Protein AF-A0A550CIN1-F1 (afdb_monomer)

Organism: NCBI:txid97359

pLDDT: mean 78.3, std 23.75, range [28.3, 98.69]

Nearest PDB structures (foldseek):
  9b62-assembly1_G  TM=5.128E-01  e=1.094E-01  Homo sapiens
  1k5d-assembly1_C  TM=5.191E-01  e=4.825E-01  Schizosaccharomyces pombe
  1pgv-assembly1_A  TM=4.090E-01  e=8.047E-01  Caenorhabditis elegans
  4l7z-assembly1_B  TM=3.311E-01  e=7.264E-01  Chloroflexus aurantiacus

Secondary structure (DSSP, 8-state):
--HHHHHHT-HHHHHHHHHHHHHHH-GGGHHHHHHH-HHHHHHHHHHHHHEES-SHHHHHT-TTEEEEEEEEEE---BTTBTT--EEEEEEEEEEPPPTTS-----HHHHHHHHHHHTT--EEE-PPPPTT---EEEE-HHHHHHHGGG-TTSBS-TT--EEE--HHHHHHTTTEEEEEEEEE-TTSPEEEEEEEEETTS-EEEEEEEGGG-SEEE-PPPTT-TTHHHHHT-TT--EEEEETTT-GGG-SPPTTSS---S--TT--EEEEES-SSHHHHHHHHHHH-SS-B--SEEEEES--TT---HHHHHHHHHHHHHHB-TTT--EEEEEPPPB--SS---HHHHTTTGGG-TT--EEEEEE-BTT--HHHHHHHHHHH-TT--EEEEEE---TT-S----SSPPEEGGGHHHHHHH-TT--EEE--EE-SSPPPPPPPS------EEEE-TT----S-HHHHHHHHHHHS-TTSEEEE----TT---TT-THHHHHHHHHHHHHHT-PPPHHHHHHHHHSPPPPHHHHHHHHHHHHHHHTTPPPPPP----------------------PPPP------------------------------------------------------------------------------------------TTSGGGTTTTT--

Sequence (680 aa):
MSAVSRLLAVYELVHAICKKVQLQKGNGALLPLSRVSRSVGSIALDLLWERQESLAPLFKVLPCVIRQTEERIGCEGTEDNPDGITSDRYQILTMKPNADMTVSIPAEQWVRLQMYARRIKVLDDKPLGRYEDYFVAVKSFVLAAARPHCDDGVLLPNVHTLLLGPRMKTLLDNMTTRVRLTPAKDGAQTAYVSVMKQASSLVINLCRLDALQGLAITPDNRLKMLPALRAHAGLRELHFPKAGVADEGTIRDDDAAPTPGFHGLKTLRISEPFDLRCATNILENLSTEPLELREVSVTGQTPNSDEADEAADLYSAIRDACNATTLTHLTIMTHLWGGDQGMVAREYFADLLAFPNITHAEIRFSCENADVDGALDAMTKAWPKLEVLKFVNRVNTGWDDYKPKYKKSSLGSLACLAQRCPQLSLLALELDTSAIPTPIVPTETLERRITLDVGDNKIRGDTNSIGLFLASVFPWPTLVVKHTCGENCAYPSCNVHKSVQAINLKMESTKPLTTKQVHRRAKRMPLSEEDRIKLAGRTQAAAAKAPEPVSRTLDSLDEIFEPITNTPEVTAAAPMVADEPSKLRTSKRKRGADAVPQEDARPAKTRRAVKESEAPAKTSKAPAKTSKAPPKTSKASAKTRKATEASKPPARARKARKEGKLATEPTRRSERLRDKAAKA

Solvent-accessible surface area (backbone atoms only — not comparable to full-atom values): 40040 Å² total; per-residue (Å²): 131,55,74,64,58,57,49,61,68,36,63,69,57,46,43,52,50,50,52,51,44,34,75,74,60,36,68,74,63,36,57,62,44,40,70,74,41,74,67,54,8,50,48,30,44,38,65,63,35,26,59,33,50,51,67,64,66,60,54,68,72,31,87,70,47,42,81,44,83,45,81,41,78,36,80,65,41,41,76,63,34,65,87,35,73,42,77,46,55,29,40,35,39,38,59,74,59,46,98,84,69,47,58,74,64,57,70,73,49,46,56,56,42,49,68,49,30,55,33,25,31,29,38,52,19,61,79,78,61,101,78,70,74,74,46,47,27,40,44,65,62,58,51,34,29,50,41,89,73,26,88,92,49,35,63,27,80,48,34,28,27,40,34,66,30,61,55,38,51,48,24,36,57,79,40,46,63,44,70,43,78,41,75,40,99,88,67,52,72,46,48,25,38,25,39,23,36,81,88,69,44,79,36,35,34,42,26,54,50,80,56,26,31,31,43,29,46,53,54,57,35,42,40,73,49,47,70,66,53,29,71,32,58,59,32,28,32,42,30,30,46,48,25,33,48,76,93,67,34,72,58,51,89,82,66,40,71,50,42,77,45,39,84,40,29,31,33,42,37,36,34,33,25,49,36,52,52,42,51,25,54,49,41,58,36,58,26,72,51,60,33,62,25,33,31,44,34,41,48,73,66,41,93,77,42,67,44,64,62,37,40,42,50,29,36,46,30,50,45,66,34,35,32,46,79,46,31,28,33,44,32,40,59,51,36,38,39,92,60,91,72,63,49,60,30,53,71,67,42,46,46,64,48,63,30,51,45,27,28,33,40,37,42,33,46,47,27,36,48,35,36,46,45,46,35,50,51,47,47,30,68,34,18,47,53,24,28,33,43,32,50,41,78,64,71,71,76,46,53,95,77,85,62,83,60,42,49,56,24,49,56,65,54,54,50,49,45,58,75,39,20,76,55,39,37,37,38,34,42,46,62,34,49,82,61,76,57,80,63,52,83,65,90,70,90,72,96,46,60,28,38,40,26,35,46,94,48,80,81,50,68,62,45,59,59,50,11,49,26,49,28,28,59,37,50,60,82,20,55,42,67,45,66,65,63,56,99,77,64,82,64,92,79,58,63,49,60,60,49,42,51,47,20,47,54,39,21,57,70,64,45,78,66,48,72,68,52,46,50,52,55,69,66,52,65,82,72,52,73,67,54,52,54,56,50,55,56,52,55,60,63,58,67,77,70,70,80,83,84,82,86,79,87,86,80,86,86,86,85,89,87,83,87,84,87,80,87,79,86,84,79,89,81,84,87,84,79,87,87,84,83,87,84,87,80,89,80,90,80,83,89,78,87,84,86,86,85,90,82,90,83,86,86,88,86,86,88,85,88,83,84,89,79,90,87,84,89,88,88,84,85,88,90,82,90,81,90,82,87,87,83,84,90,79,86,86,83,83,89,84,92,77,89,87,86,90,80,86,81,84,91,79,89,78,81,92,76,92,77,82,89,77,89,80,85,84,80,91,70,74,68,74,66,63,67,63,72,80,76,118

Foldseek 3Di:
DDPVVVQLVDLVNLLVVLVVCCVVPNLVSLVVQLVPDPSSVLSSLLVSLQEAQECVVLLVLAPQWDWDKDFDQDCPQDLQGNNDRDGAIETETDGDADPVRADAGPPVSLVVSLSRLQSHAAHANDDDDPPPRYAYAYPLRSLLNSQVVDPVQARRERHAAAHDDDNHVSHLVQKFWDWDWDQDPVRDTWIFTFIAHPVRHTSGTHYTPLNYQHDEHAAALANVCQVVVFPRLNHAYYEHEAHAPPVRHHRDLPRQAAAAGPQNYAEYYYEAHLDLQSLLSCLNRNHPDAHLYQYYAYYHDNPDCQDLVSLLSSLQSNLNNHDLARHAEYHDEGDAHPDPDEDQQCVSNVSVLSRQRHQYYEYEYNYAAYPVLNNLLSNLQSHLNHAYYAYHQDDSNHDPPDDRRYDFHELVSLLSCLPRHLNHAEYEGAYDQVDQDDQDADPDQRPAAHEYENEPDPNPDDLLSSLRNVCSSHPPPRYQYDYPPPPPPPDPPPCVVVSSVSSNVSSVVRHDQDPVRVVVVVVPDPDDVVVVVVVVVVVVVVVVPDDDDDDDDDDDDDDDDDDDDDDDDDDDDDDDDDDDDDDDDDDDDDDDDDDDDDDDDDDDDDDDDDDDDDDDDDDDDDDDDDDDDDDDDDDDDDDDDDDDDDDDDDDDDDDDDDDDDDDDDDDPPPPVVVVVVVPD

Structure (mmCIF, N/CA/C/O backbone):
data_AF-A0A550CIN1-F1
#
_entry.id   AF-A0A550CIN1-F1
#
loop_
_atom_site.group_PDB
_atom_site.id
_atom_site.type_symbol
_atom_site.label_atom_id
_atom_site.label_alt_id
_atom_site.label_comp_id
_atom_site.label_asym_id
_atom_site.label_entity_id
_atom_site.label_seq_id
_atom_site.pdbx_PDB_ins_code
_atom_site.Cartn_x
_atom_site.Cartn_y
_atom_site.Cartn_z
_atom_site.occupancy
_atom_site.B_iso_or_equiv
_atom_site.auth_seq_id
_atom_site.auth_comp_id
_atom_site.auth_asym_id
_atom_site.auth_atom_id
_atom_site.pdbx_PDB_model_num
ATOM 1 N N . MET A 1 1 ? -42.482 -22.923 5.706 1.00 72.81 1 MET A N 1
ATOM 2 C CA . MET A 1 1 ? -41.483 -21.884 5.353 1.00 72.81 1 MET A CA 1
ATOM 3 C C . MET A 1 1 ? -41.300 -21.860 3.846 1.00 72.81 1 MET A C 1
ATOM 5 O O . MET A 1 1 ? -41.121 -22.926 3.267 1.00 72.81 1 MET A O 1
ATOM 9 N N . SER A 1 2 ? -41.342 -20.684 3.213 1.00 92.44 2 SER A N 1
ATOM 10 C CA . SER A 1 2 ? -41.061 -20.571 1.776 1.00 92.44 2 SER A CA 1
ATOM 11 C C . SER A 1 2 ? -39.592 -20.910 1.479 1.00 92.44 2 SER A C 1
ATOM 13 O O . SER A 1 2 ? -38.737 -20.878 2.371 1.00 92.44 2 SER A O 1
ATOM 15 N N . ALA A 1 3 ? -39.276 -21.245 0.224 1.00 91.31 3 ALA A N 1
ATOM 16 C CA . ALA A 1 3 ? -37.888 -21.437 -0.207 1.00 91.31 3 ALA A CA 1
ATOM 17 C C . ALA A 1 3 ? -37.030 -20.190 0.077 1.00 91.31 3 ALA A C 1
ATOM 19 O O . ALA A 1 3 ? -35.900 -20.319 0.540 1.00 91.31 3 ALA A O 1
ATOM 20 N N . VAL A 1 4 ? -37.612 -18.998 -0.090 1.00 88.56 4 VAL A N 1
ATOM 21 C CA . VAL A 1 4 ? -36.967 -17.716 0.215 1.00 88.56 4 VAL A CA 1
ATOM 22 C C . VAL A 1 4 ? -36.648 -17.600 1.704 1.00 88.56 4 VAL A C 1
ATOM 24 O O . VAL A 1 4 ? -35.516 -17.294 2.049 1.00 88.56 4 VAL A O 1
ATOM 27 N N . SER A 1 5 ? -37.582 -17.916 2.607 1.00 89.88 5 SER A N 1
ATOM 28 C CA . SER A 1 5 ? -37.300 -17.866 4.051 1.00 89.88 5 SER A CA 1
ATOM 29 C C . SER A 1 5 ? -36.171 -18.814 4.462 1.00 89.88 5 SER A C 1
ATOM 31 O O . SER A 1 5 ? -35.365 -18.456 5.313 1.00 89.88 5 SER A O 1
ATOM 33 N N . ARG A 1 6 ? -36.083 -20.002 3.843 1.00 91.25 6 ARG A N 1
ATOM 34 C CA . ARG A 1 6 ? -34.983 -20.951 4.093 1.00 91.25 6 ARG A CA 1
ATOM 35 C C . ARG A 1 6 ? -33.645 -20.423 3.582 1.00 91.25 6 ARG A C 1
ATOM 37 O O . ARG A 1 6 ? -32.655 -20.535 4.291 1.00 91.25 6 ARG A O 1
ATOM 44 N N . LEU A 1 7 ? -33.627 -19.811 2.396 1.00 92.69 7 LEU A N 1
ATOM 45 C CA . LEU A 1 7 ? -32.438 -19.151 1.852 1.00 92.69 7 LEU A CA 1
ATOM 46 C C . LEU A 1 7 ? -31.958 -18.027 2.781 1.00 92.69 7 LEU A C 1
ATOM 48 O O . LEU A 1 7 ? -30.779 -17.965 3.112 1.00 92.69 7 LEU A O 1
ATOM 52 N N . LEU A 1 8 ? -32.882 -17.174 3.233 1.00 92.38 8 LEU A N 1
ATOM 53 C CA . LEU A 1 8 ? -32.580 -16.029 4.095 1.00 92.38 8 LEU A CA 1
ATOM 54 C C . LEU A 1 8 ? -32.177 -16.418 5.527 1.00 92.38 8 LEU A C 1
ATOM 56 O O . LEU A 1 8 ? -31.675 -15.572 6.264 1.00 92.38 8 LEU A O 1
ATOM 60 N N . ALA A 1 9 ? -32.391 -17.673 5.924 1.00 91.25 9 ALA A N 1
ATOM 61 C CA . ALA A 1 9 ? -31.956 -18.201 7.214 1.00 91.25 9 ALA A CA 1
ATOM 62 C C . ALA A 1 9 ? -30.488 -18.669 7.214 1.00 91.25 9 ALA A C 1
ATOM 64 O O . ALA A 1 9 ? -29.917 -18.841 8.287 1.00 91.25 9 ALA A O 1
ATOM 65 N N . VAL A 1 10 ? -29.872 -18.871 6.042 1.00 95.81 10 VAL A N 1
ATOM 66 C CA . VAL A 1 10 ? -28.473 -19.309 5.923 1.00 95.81 10 VAL A CA 1
ATOM 67 C C . VAL A 1 10 ? -27.578 -18.086 5.747 1.00 95.81 10 VAL A C 1
ATO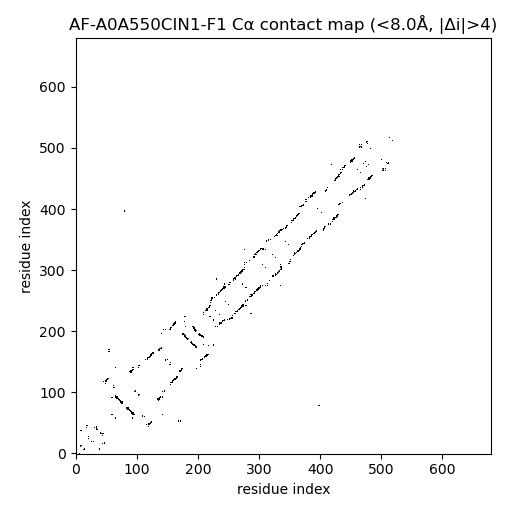M 69 O O . VAL A 1 10 ? -27.579 -17.452 4.688 1.00 95.81 10 VAL A O 1
ATOM 72 N N . TYR A 1 11 ? -26.809 -17.758 6.788 1.00 96.00 11 TYR A N 1
ATOM 73 C CA . TYR A 1 11 ? -25.953 -16.569 6.826 1.00 96.00 11 TYR A CA 1
ATOM 74 C C . TYR A 1 11 ? -25.014 -16.504 5.617 1.00 96.00 11 TYR A C 1
ATOM 76 O O . TYR A 1 11 ? -24.929 -15.477 4.950 1.00 96.00 11 TYR A O 1
ATOM 84 N N . GLU A 1 12 ? -24.358 -17.614 5.285 1.00 97.00 12 GLU A N 1
ATOM 85 C CA . GLU A 1 12 ? -23.349 -17.709 4.231 1.00 97.00 12 GLU A CA 1
ATOM 86 C C . GLU A 1 12 ? -23.932 -17.391 2.851 1.00 97.00 12 GLU A C 1
ATOM 88 O O . GLU A 1 12 ? -23.283 -16.725 2.042 1.00 97.00 12 GLU A O 1
ATOM 93 N N . LEU A 1 13 ? -25.173 -17.819 2.591 1.00 96.56 13 LEU A N 1
ATOM 94 C CA . LEU A 1 13 ? -25.855 -17.563 1.322 1.00 96.56 13 LEU A CA 1
ATOM 95 C C . LEU A 1 13 ? -26.261 -16.095 1.206 1.00 96.56 13 LEU A C 1
ATOM 97 O O . LEU A 1 13 ? -25.988 -15.468 0.183 1.00 96.56 13 LEU A O 1
ATOM 101 N N . VAL A 1 14 ? -26.851 -15.515 2.256 1.00 96.62 14 VAL A N 1
ATOM 102 C CA . VAL A 1 14 ? -27.209 -14.087 2.264 1.00 96.62 14 VAL A CA 1
ATOM 103 C C . VAL A 1 14 ? -25.957 -13.215 2.177 1.00 96.62 14 VAL A C 1
ATOM 105 O O . VAL A 1 14 ? -25.935 -12.250 1.418 1.00 96.62 14 VAL A O 1
ATOM 108 N N . HIS A 1 15 ? -24.890 -13.583 2.885 1.00 97.12 15 HIS A N 1
ATOM 109 C CA . HIS A 1 15 ? -23.604 -12.901 2.823 1.00 97.12 15 HIS A CA 1
ATOM 110 C C . HIS A 1 15 ? -23.011 -12.955 1.410 1.00 97.12 15 HIS A C 1
ATOM 112 O O . HIS A 1 15 ? -22.599 -11.924 0.882 1.00 97.12 15 HIS A O 1
ATOM 118 N N . ALA A 1 16 ? -23.012 -14.120 0.753 1.00 97.25 16 ALA A N 1
ATOM 119 C CA . ALA A 1 16 ? -22.545 -14.253 -0.627 1.00 97.25 16 ALA A CA 1
ATOM 120 C C . ALA A 1 16 ? -23.372 -13.403 -1.611 1.00 97.25 16 ALA A C 1
ATOM 122 O O . ALA A 1 16 ? -22.797 -12.746 -2.482 1.00 97.25 16 ALA A O 1
ATOM 123 N N . ILE A 1 17 ? -24.700 -13.364 -1.445 1.00 96.62 17 ILE A N 1
ATOM 124 C CA . ILE A 1 17 ? -25.600 -12.524 -2.251 1.00 96.62 17 ILE A CA 1
ATOM 125 C C . ILE A 1 17 ? -25.278 -11.042 -2.038 1.00 96.62 17 ILE A C 1
ATOM 127 O O . ILE A 1 17 ? -25.007 -10.332 -3.006 1.00 96.62 17 ILE A O 1
ATOM 131 N N . CYS A 1 18 ? -25.252 -10.572 -0.790 1.00 97.31 18 CYS A N 1
ATOM 132 C CA . CYS A 1 18 ? -24.954 -9.178 -0.470 1.00 97.31 18 CYS A CA 1
ATOM 133 C C . CYS A 1 18 ? -23.553 -8.779 -0.960 1.00 97.31 18 CYS A C 1
ATOM 135 O O . CYS A 1 18 ? -23.406 -7.737 -1.590 1.00 97.31 18 CYS A O 1
ATOM 137 N N . LYS A 1 19 ? -22.534 -9.628 -0.784 1.00 97.06 19 LYS A N 1
ATOM 138 C CA . LYS A 1 19 ? -21.180 -9.372 -1.295 1.00 97.06 19 LYS A CA 1
ATOM 139 C C . LYS A 1 19 ? -21.161 -9.263 -2.820 1.00 97.06 19 LYS A C 1
ATOM 141 O O . LYS A 1 19 ? -20.488 -8.395 -3.369 1.00 97.06 19 LYS A O 1
ATOM 146 N N . LYS A 1 20 ? -21.935 -10.093 -3.528 1.00 97.44 20 LYS A N 1
ATOM 147 C CA . LYS A 1 20 ? -22.076 -9.981 -4.987 1.00 97.44 20 LYS A CA 1
ATOM 148 C C . LYS A 1 20 ? -22.750 -8.669 -5.395 1.00 97.44 20 LYS A C 1
ATOM 150 O O . LYS A 1 20 ? -22.280 -8.033 -6.336 1.00 97.44 20 LYS A O 1
ATOM 155 N N . VAL A 1 21 ? -23.791 -8.246 -4.675 1.00 96.69 21 VAL A N 1
ATOM 156 C CA . VAL A 1 21 ? -24.461 -6.950 -4.883 1.00 96.69 21 VAL A CA 1
ATOM 157 C C . VAL A 1 21 ? -23.490 -5.791 -4.650 1.00 96.69 21 VAL A C 1
ATOM 159 O O . VAL A 1 21 ? -23.410 -4.902 -5.493 1.00 96.69 21 VAL A O 1
ATOM 162 N N . GLN A 1 22 ? -22.707 -5.830 -3.570 1.00 96.00 22 GLN A N 1
ATOM 163 C CA . GLN A 1 22 ? -21.689 -4.826 -3.248 1.00 96.00 22 GLN A CA 1
ATOM 164 C C . GLN A 1 22 ? -20.634 -4.707 -4.352 1.00 96.00 22 GLN A C 1
ATOM 166 O O . GLN A 1 22 ? -20.321 -3.604 -4.785 1.00 96.00 22 GLN A O 1
ATOM 171 N N . LEU A 1 23 ? -20.123 -5.835 -4.853 1.00 94.19 23 LEU A N 1
ATOM 172 C CA . LEU A 1 23 ? -19.131 -5.849 -5.934 1.00 94.19 23 LEU A CA 1
ATOM 173 C C . LEU A 1 23 ? -19.685 -5.314 -7.262 1.00 94.19 23 LEU A C 1
ATOM 175 O O . LEU A 1 23 ? -18.932 -4.757 -8.049 1.00 94.19 23 LEU A O 1
ATOM 179 N N . GLN A 1 24 ? -20.979 -5.502 -7.535 1.00 95.88 24 GLN A N 1
ATOM 180 C CA . GLN A 1 24 ? -21.601 -5.078 -8.795 1.00 95.88 24 GLN A CA 1
ATOM 181 C C . GLN A 1 24 ? -22.132 -3.644 -8.770 1.00 95.88 24 GLN A C 1
ATOM 183 O O . GLN A 1 24 ? -22.135 -2.984 -9.803 1.00 95.88 24 GLN A O 1
ATOM 188 N N . LYS A 1 25 ? -22.652 -3.190 -7.625 1.00 95.38 25 LYS A N 1
ATOM 189 C CA . LYS A 1 25 ? -23.410 -1.934 -7.500 1.00 95.38 25 LYS A CA 1
ATOM 190 C C . LYS A 1 25 ? -22.887 -1.004 -6.398 1.00 95.38 25 LYS A C 1
ATOM 192 O O . LYS A 1 25 ? -23.503 0.022 -6.125 1.00 95.38 25 LYS A O 1
ATOM 197 N N . GLY A 1 26 ? -21.783 -1.361 -5.745 1.00 93.25 26 GLY A N 1
ATOM 198 C CA . GLY A 1 26 ? -21.202 -0.603 -4.640 1.00 93.25 26 GLY A CA 1
ATOM 199 C C . GLY A 1 26 ? -22.010 -0.673 -3.338 1.00 93.25 26 GLY A C 1
ATOM 200 O O . GLY A 1 26 ? -23.029 -1.360 -3.222 1.00 93.25 26 GLY A O 1
ATOM 201 N N . ASN A 1 27 ? -21.551 0.080 -2.335 1.00 92.19 27 ASN A N 1
ATOM 202 C CA . ASN A 1 27 ? -22.142 0.103 -0.991 1.00 92.19 27 ASN A CA 1
ATOM 203 C C . ASN A 1 27 ? -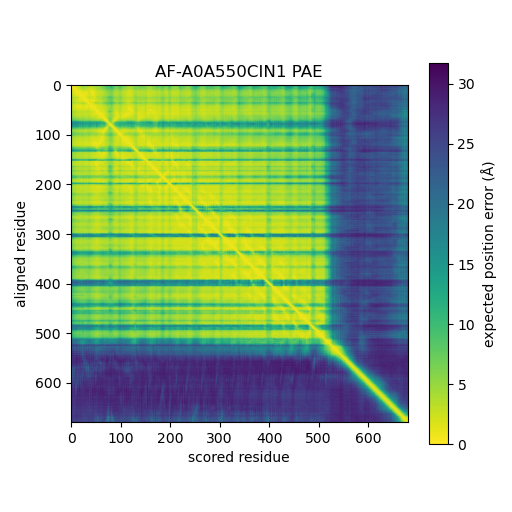23.566 0.681 -0.961 1.00 92.19 27 ASN A C 1
ATOM 205 O O . ASN A 1 27 ? -24.383 0.255 -0.145 1.00 92.19 27 ASN A O 1
ATOM 209 N N . GLY A 1 28 ? -23.901 1.603 -1.871 1.00 93.38 28 GLY A N 1
ATOM 210 C CA . GLY A 1 28 ? -25.236 2.210 -1.937 1.00 93.38 28 GLY A CA 1
ATOM 211 C C . GLY A 1 28 ? -26.357 1.181 -2.122 1.00 93.38 28 GLY A C 1
ATOM 212 O O . GLY A 1 28 ? -27.429 1.324 -1.538 1.00 93.38 28 GLY A O 1
ATOM 213 N N . ALA A 1 29 ? -26.091 0.085 -2.841 1.00 95.25 29 ALA A N 1
ATOM 214 C CA . ALA A 1 29 ? -27.065 -0.982 -3.063 1.00 95.25 29 ALA A CA 1
ATOM 215 C C . ALA A 1 29 ? -27.330 -1.861 -1.826 1.00 95.25 29 ALA A C 1
ATOM 217 O O . ALA A 1 29 ? -28.355 -2.542 -1.771 1.00 95.25 29 ALA A O 1
ATOM 218 N N . LEU A 1 30 ? -26.447 -1.841 -0.822 1.00 96.38 30 LEU A N 1
ATOM 219 C CA . LEU A 1 30 ? -26.657 -2.553 0.442 1.00 96.38 30 LEU A CA 1
ATOM 220 C C . LEU A 1 30 ? -27.529 -1.763 1.426 1.00 96.38 30 LEU A C 1
ATOM 222 O O . LEU A 1 30 ? -28.137 -2.361 2.315 1.00 96.38 30 LEU A O 1
ATOM 226 N N . LEU A 1 31 ? -27.629 -0.437 1.273 1.00 94.75 31 LEU A N 1
ATOM 227 C CA . LEU A 1 31 ? -28.398 0.406 2.192 1.00 94.75 31 LEU A CA 1
ATOM 228 C C . LEU A 1 31 ? -29.883 0.018 2.255 1.00 94.75 31 LEU A C 1
ATOM 230 O O . LEU A 1 31 ? -30.382 -0.161 3.367 1.00 94.75 31 LEU A O 1
ATOM 234 N N . PRO A 1 32 ? -30.605 -0.201 1.138 1.00 96.06 32 PRO A N 1
ATOM 235 C CA . PRO A 1 32 ? -31.976 -0.697 1.209 1.00 96.06 32 PRO A CA 1
ATOM 236 C C . PRO A 1 32 ? -32.061 -2.067 1.889 1.00 96.06 32 PRO A C 1
ATOM 238 O O . PRO A 1 32 ? -32.926 -2.267 2.737 1.00 96.06 32 PRO A O 1
ATOM 241 N N . LEU A 1 33 ? -31.125 -2.980 1.591 1.00 95.00 33 LEU A N 1
ATOM 242 C CA . LEU A 1 33 ? -31.087 -4.328 2.177 1.00 95.00 33 LEU A CA 1
ATOM 243 C C . LEU A 1 33 ? -30.893 -4.298 3.696 1.00 95.00 33 LEU A C 1
ATOM 245 O O . LEU A 1 33 ? -31.476 -5.125 4.396 1.00 95.00 33 LEU A O 1
ATOM 249 N N . SER A 1 34 ? -30.165 -3.299 4.209 1.00 95.69 34 SER A N 1
ATOM 250 C CA . SER A 1 34 ? -30.008 -3.073 5.651 1.00 95.69 34 SER A CA 1
ATOM 251 C C . SER A 1 34 ? -31.344 -2.832 6.381 1.00 95.69 34 SER A C 1
ATOM 253 O O . SER A 1 34 ? -31.434 -3.050 7.588 1.00 95.69 34 SER A O 1
ATOM 255 N N . ARG A 1 35 ? -32.400 -2.429 5.651 1.00 95.06 35 ARG A N 1
ATOM 256 C CA . ARG A 1 35 ? -33.718 -2.050 6.189 1.00 95.06 35 ARG A CA 1
ATOM 257 C C . ARG A 1 35 ? -34.832 -3.079 5.951 1.00 95.06 35 ARG A C 1
ATOM 259 O O . ARG A 1 35 ? -35.903 -2.916 6.524 1.00 95.06 35 ARG A O 1
ATOM 266 N N . VAL A 1 36 ? -34.616 -4.117 5.132 1.00 92.44 36 VAL A N 1
ATOM 267 C CA . VAL A 1 36 ? -35.688 -5.049 4.702 1.00 92.44 36 VAL A CA 1
ATOM 268 C C . VAL A 1 36 ? -36.147 -5.987 5.823 1.00 92.44 36 VAL A C 1
ATOM 270 O O . VAL A 1 36 ? -37.340 -6.161 6.047 1.00 92.44 36 VAL A O 1
ATOM 273 N N . SER A 1 37 ? -35.212 -6.638 6.519 1.00 93.25 37 SER A N 1
ATOM 274 C CA . SER A 1 37 ? -35.506 -7.550 7.635 1.00 93.25 37 SER A CA 1
ATOM 275 C C . SER A 1 37 ? -34.348 -7.562 8.627 1.00 93.25 37 SER A C 1
ATOM 277 O O . SER A 1 37 ? -33.237 -7.188 8.266 1.00 93.25 37 SER A O 1
ATOM 279 N N . ARG A 1 38 ? -34.565 -8.025 9.866 1.00 92.62 38 ARG A N 1
ATOM 280 C CA . ARG A 1 38 ? -33.484 -8.089 10.869 1.00 92.62 38 ARG A CA 1
ATOM 281 C C . ARG A 1 38 ? -32.332 -9.005 10.435 1.00 92.62 38 ARG A C 1
ATOM 283 O O . ARG A 1 38 ? -31.178 -8.613 10.572 1.00 92.62 38 ARG A O 1
ATOM 290 N N . SER A 1 39 ? -32.632 -10.182 9.879 1.00 92.31 39 SER A N 1
ATOM 291 C CA . SER A 1 39 ? -31.608 -11.159 9.474 1.00 92.31 39 SER A CA 1
ATOM 292 C C . SER A 1 39 ? -30.790 -10.666 8.282 1.00 92.31 39 SER A C 1
ATOM 294 O O . SER A 1 39 ? -29.570 -10.574 8.370 1.00 92.31 39 SER A O 1
ATOM 296 N N . VAL A 1 40 ? -31.457 -10.270 7.191 1.00 95.31 40 VAL A N 1
ATOM 297 C CA . VAL A 1 40 ? -30.772 -9.731 6.001 1.00 95.31 40 VAL A CA 1
ATOM 298 C C . VAL A 1 40 ? -30.087 -8.412 6.328 1.00 95.31 40 VAL A C 1
ATOM 300 O O . VAL A 1 40 ? -28.955 -8.180 5.910 1.00 95.31 40 VAL A O 1
ATOM 303 N N . GLY A 1 41 ? -30.755 -7.576 7.120 1.00 96.19 41 GLY A N 1
ATOM 304 C CA . GLY A 1 41 ? -30.264 -6.266 7.495 1.00 96.19 41 GLY A CA 1
ATOM 305 C C . GLY A 1 41 ? -28.987 -6.338 8.318 1.00 96.19 41 GLY A C 1
ATOM 306 O O . GLY A 1 41 ? -28.052 -5.595 8.034 1.00 96.19 41 GLY A O 1
ATOM 307 N N . SER A 1 42 ? -28.889 -7.282 9.263 1.00 96.19 42 SER A N 1
ATOM 308 C CA . SER A 1 42 ? -27.643 -7.497 10.002 1.00 96.19 42 SER A CA 1
ATOM 309 C C . SER A 1 42 ? -26.500 -7.901 9.073 1.00 96.19 42 SER A C 1
ATOM 311 O O . SER A 1 42 ? -25.426 -7.334 9.185 1.00 96.19 42 SER A O 1
ATOM 313 N N . ILE A 1 43 ? -26.718 -8.806 8.119 1.00 97.50 43 ILE A N 1
ATOM 314 C CA . ILE A 1 43 ? -25.651 -9.262 7.210 1.00 97.50 43 ILE A CA 1
ATOM 315 C C . ILE A 1 43 ? -25.229 -8.146 6.245 1.00 97.50 43 ILE A C 1
ATOM 317 O O . ILE A 1 43 ? -24.045 -7.956 5.971 1.00 97.50 43 ILE A O 1
ATOM 321 N N . ALA A 1 44 ? -26.193 -7.366 5.750 1.00 97.31 44 ALA A N 1
ATOM 322 C CA . ALA A 1 44 ? -25.911 -6.187 4.939 1.00 97.31 44 ALA A CA 1
ATOM 323 C C . ALA A 1 44 ? -25.102 -5.143 5.729 1.00 97.31 44 ALA A C 1
ATOM 325 O O . ALA A 1 44 ? -24.168 -4.562 5.184 1.00 97.31 44 ALA A O 1
ATOM 326 N N . LEU A 1 45 ? -25.418 -4.937 7.014 1.00 97.44 45 LEU A N 1
ATOM 327 C CA . LEU A 1 45 ? -24.643 -4.070 7.902 1.00 97.44 45 LEU A CA 1
ATOM 328 C C . LEU A 1 45 ? -23.239 -4.620 8.184 1.00 97.44 45 LEU A C 1
ATOM 330 O O . LEU A 1 45 ? -22.312 -3.822 8.257 1.00 97.44 45 LEU A O 1
ATOM 334 N N . ASP A 1 46 ? -23.058 -5.940 8.300 1.00 97.69 46 ASP A N 1
ATOM 335 C CA . ASP A 1 46 ? -21.725 -6.540 8.445 1.00 97.69 46 ASP A CA 1
ATOM 336 C C . ASP A 1 46 ? -20.848 -6.177 7.247 1.00 97.69 46 ASP A C 1
ATOM 338 O O . ASP A 1 46 ? -19.764 -5.645 7.435 1.00 97.69 46 ASP A O 1
ATOM 342 N N . LEU A 1 47 ? -21.349 -6.349 6.021 1.00 97.31 47 LEU A N 1
ATOM 343 C CA . LEU A 1 47 ? -20.609 -6.017 4.796 1.00 97.31 47 LEU A CA 1
ATOM 344 C C . LEU A 1 47 ? -20.400 -4.511 4.582 1.00 97.31 47 LEU A C 1
ATOM 346 O O . LEU A 1 47 ? -19.367 -4.104 4.052 1.00 97.31 47 LEU A O 1
ATOM 350 N N . LEU A 1 48 ? -21.373 -3.683 4.977 1.00 96.88 48 LEU A N 1
ATOM 351 C CA . LEU A 1 48 ? -21.267 -2.223 4.895 1.00 96.88 48 LEU A CA 1
ATOM 352 C C . LEU A 1 48 ? -20.191 -1.667 5.828 1.00 96.88 48 LEU A C 1
ATOM 354 O O . LEU A 1 48 ? -19.544 -0.688 5.469 1.00 96.88 48 LEU A O 1
ATOM 358 N N . TRP A 1 49 ? -20.033 -2.266 7.011 1.00 97.69 49 TRP A N 1
ATOM 359 C CA . TRP A 1 49 ? -19.110 -1.801 8.047 1.00 97.69 49 TRP A CA 1
ATOM 360 C C . TRP A 1 49 ? -17.795 -2.583 8.105 1.00 97.69 49 TRP A C 1
ATOM 362 O O . TRP A 1 49 ? -16.856 -2.093 8.722 1.00 97.69 49 TRP A O 1
ATOM 372 N N . GLU A 1 50 ? -17.692 -3.743 7.446 1.00 97.31 50 GLU A N 1
ATOM 373 C CA . GLU A 1 50 ? -16.506 -4.613 7.465 1.00 97.31 50 GLU A CA 1
ATOM 374 C C . GLU A 1 50 ? -15.220 -3.872 7.102 1.00 97.31 50 GLU A C 1
ATOM 376 O O . GLU A 1 50 ? -14.220 -3.996 7.813 1.00 97.31 50 GLU A O 1
ATOM 381 N N . ARG A 1 51 ? -15.263 -3.083 6.023 1.00 96.81 51 ARG A N 1
ATOM 382 C CA . ARG A 1 51 ? -14.151 -2.252 5.560 1.00 96.81 51 ARG A CA 1
ATOM 383 C C . ARG A 1 51 ? -14.552 -0.787 5.578 1.00 96.81 51 ARG A C 1
ATOM 385 O O . ARG A 1 51 ? -15.527 -0.423 4.928 1.00 96.81 51 ARG A O 1
ATOM 392 N N . GLN A 1 52 ? -13.808 0.038 6.303 1.00 96.94 52 GLN A N 1
ATOM 393 C CA . GLN A 1 52 ? -13.979 1.490 6.352 1.00 96.94 52 GLN A CA 1
ATOM 394 C C . GLN A 1 52 ? -12.682 2.182 5.923 1.00 96.94 52 GLN A C 1
ATOM 396 O O . GLN A 1 52 ? -11.601 1.642 6.125 1.00 96.94 52 GLN A O 1
ATOM 401 N N . GLU A 1 53 ? -12.788 3.384 5.365 1.00 94.38 53 GLU A N 1
ATOM 402 C CA . GLU A 1 53 ? -11.628 4.228 5.010 1.00 94.38 53 GLU A CA 1
ATOM 403 C C . GLU A 1 53 ? -11.373 5.312 6.073 1.00 94.38 53 GLU A C 1
ATOM 405 O O . GLU A 1 53 ? -10.346 5.975 6.087 1.00 94.38 53 GLU A O 1
ATOM 410 N N . SER A 1 54 ? -12.323 5.509 6.991 1.00 95.06 54 SER A N 1
ATOM 411 C CA . SER A 1 54 ? -12.250 6.489 8.073 1.00 95.06 54 SER A CA 1
ATOM 412 C C . SER A 1 54 ? -13.176 6.077 9.219 1.00 95.06 54 SER A C 1
ATOM 414 O O . SER A 1 54 ? -14.168 5.382 9.004 1.00 95.06 54 SER A O 1
ATOM 416 N N . LEU A 1 55 ? -12.902 6.546 10.440 1.00 96.94 55 LEU A N 1
ATOM 417 C CA . LEU A 1 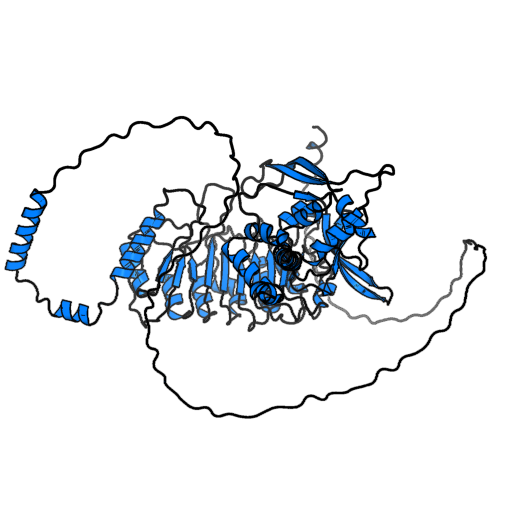55 ? -13.820 6.403 11.579 1.00 96.94 55 LEU A CA 1
ATOM 418 C C . LEU A 1 55 ? -14.910 7.488 11.618 1.00 96.94 55 LEU A C 1
ATOM 420 O O . LEU A 1 55 ? -15.802 7.424 12.463 1.00 96.94 55 LEU A O 1
ATOM 424 N N . ALA A 1 56 ? -14.898 8.462 10.701 1.00 96.31 56 ALA A N 1
ATOM 425 C CA . ALA A 1 56 ? -15.935 9.492 10.625 1.00 96.31 56 ALA A CA 1
ATOM 426 C C . ALA A 1 56 ? -17.373 8.928 10.576 1.00 96.31 56 ALA A C 1
ATOM 428 O O . ALA A 1 56 ? -18.215 9.420 11.336 1.00 96.31 56 ALA A O 1
ATOM 429 N N . PRO A 1 57 ? -17.702 7.903 9.756 1.00 96.31 57 PRO A N 1
ATOM 430 C CA . PRO A 1 57 ? -19.037 7.306 9.751 1.00 96.31 57 PRO A CA 1
ATOM 431 C C . PRO A 1 57 ? -19.440 6.748 11.116 1.00 96.31 57 PRO A C 1
ATOM 433 O O . PRO A 1 57 ? -20.590 6.919 11.515 1.00 96.31 57 PRO A O 1
ATOM 436 N N . LEU A 1 58 ? -18.497 6.147 11.856 1.00 97.44 58 LEU A N 1
ATOM 437 C CA . LEU A 1 58 ? -18.749 5.571 13.178 1.00 97.44 58 LEU A CA 1
ATOM 438 C C . LEU A 1 58 ? -19.210 6.640 14.171 1.00 97.44 58 LEU A C 1
ATOM 440 O O . LEU A 1 58 ? -20.202 6.439 14.860 1.00 97.44 58 LEU A O 1
ATOM 444 N N . PHE A 1 59 ? -18.557 7.804 14.209 1.00 96.94 59 PHE A N 1
ATOM 445 C CA . PHE A 1 59 ? -18.977 8.899 15.093 1.00 96.94 59 PHE A CA 1
ATOM 446 C C . PHE A 1 59 ? -20.253 9.595 14.612 1.00 96.94 59 PHE A C 1
ATOM 448 O O . PHE A 1 59 ? -21.041 10.062 15.431 1.00 96.94 59 PHE A O 1
ATOM 455 N N . LYS A 1 60 ? -20.523 9.602 13.301 1.00 96.56 60 LYS A N 1
ATOM 456 C CA . LYS A 1 60 ? -21.764 10.152 12.729 1.00 96.56 60 LYS A CA 1
ATOM 457 C C . LYS A 1 60 ? -23.026 9.373 13.132 1.00 96.56 60 LYS A C 1
ATOM 459 O O . LYS A 1 60 ? -24.119 9.894 12.915 1.00 96.56 60 LYS A O 1
ATOM 464 N N . VAL A 1 61 ? -22.915 8.166 13.707 1.00 96.56 61 VAL A N 1
ATOM 465 C CA . VAL A 1 61 ? -24.082 7.409 14.211 1.00 96.56 61 VAL A CA 1
ATOM 466 C C . VAL A 1 61 ? -24.581 7.890 15.575 1.00 96.56 61 VAL A C 1
ATOM 468 O O . VAL A 1 61 ? -25.671 7.480 15.979 1.00 96.56 61 VAL A O 1
ATOM 471 N N . LEU A 1 62 ? -23.796 8.713 16.281 1.00 97.00 62 LEU A N 1
ATOM 472 C CA . LEU A 1 62 ? -24.107 9.236 17.609 1.00 97.00 62 LEU A CA 1
ATOM 473 C C . LEU A 1 62 ? -24.925 10.534 17.504 1.00 97.00 62 LEU A C 1
ATOM 475 O O . LEU A 1 62 ? -24.395 11.536 17.025 1.00 97.00 62 LEU A O 1
ATOM 479 N N . PRO A 1 63 ? -26.179 10.575 17.993 1.00 97.00 63 PRO A N 1
ATOM 480 C CA . PRO A 1 63 ? -26.968 11.809 18.022 1.00 97.00 63 PRO A CA 1
ATOM 481 C C . PRO A 1 63 ? -26.342 12.952 18.833 1.00 97.00 63 PRO A C 1
ATOM 483 O O . PRO A 1 63 ? -26.596 14.115 18.535 1.00 97.00 63 PRO A O 1
ATOM 486 N N . CYS A 1 64 ? -25.532 12.647 19.854 1.00 96.38 64 CYS A N 1
ATOM 487 C CA . CYS A 1 64 ? -24.829 13.664 20.639 1.00 96.38 64 CYS A CA 1
ATOM 488 C C . CYS A 1 64 ? -23.673 14.339 19.879 1.00 96.38 64 CYS A C 1
ATOM 490 O O . CYS A 1 64 ? -23.187 15.381 20.322 1.00 96.38 64 CYS A O 1
ATOM 492 N N . VAL A 1 65 ? -23.228 13.760 18.756 1.00 97.12 65 VAL A N 1
ATOM 493 C CA . VAL A 1 65 ? -22.170 14.320 17.912 1.00 97.12 65 VAL A CA 1
ATOM 494 C C . VAL A 1 65 ? -22.782 15.276 16.892 1.00 97.12 65 VAL A C 1
ATOM 496 O O . VAL A 1 65 ? -23.584 14.901 16.038 1.00 97.12 65 VAL A O 1
ATOM 499 N N . ILE A 1 66 ? -22.366 16.533 16.969 1.00 97.06 66 ILE A N 1
ATOM 500 C CA . ILE A 1 66 ? -22.800 17.629 16.110 1.00 97.06 66 ILE A CA 1
ATOM 501 C C . ILE A 1 66 ? -21.749 17.852 15.027 1.00 97.06 66 ILE A C 1
ATOM 503 O O . ILE A 1 66 ? -20.550 17.681 15.250 1.00 97.06 66 ILE A O 1
ATOM 507 N N . ARG A 1 67 ? -22.211 18.249 13.842 1.00 96.56 67 ARG A N 1
ATOM 508 C CA . ARG A 1 67 ? -21.360 18.636 12.717 1.00 96.56 67 ARG A CA 1
ATOM 509 C C . ARG A 1 67 ? -21.228 20.152 12.704 1.00 96.56 67 ARG A C 1
ATOM 511 O O . ARG A 1 67 ? -22.237 20.850 12.683 1.00 96.56 67 ARG A O 1
ATOM 518 N N . GLN A 1 68 ? -20.000 20.640 12.708 1.00 95.69 68 GLN A N 1
ATOM 519 C CA . GLN A 1 68 ? -19.670 22.040 12.471 1.00 95.69 68 GLN A CA 1
ATOM 520 C C . GLN A 1 68 ? -18.846 22.125 11.191 1.00 95.69 68 GLN A C 1
ATOM 522 O O . GLN A 1 68 ? -18.042 21.236 10.923 1.00 95.69 68 GLN A O 1
ATOM 527 N N . THR A 1 69 ? -19.067 23.163 10.395 1.00 94.69 69 THR A N 1
ATOM 528 C CA . THR A 1 69 ? -18.204 23.462 9.251 1.00 94.69 69 THR A CA 1
ATOM 529 C C . THR A 1 69 ? -17.207 24.515 9.704 1.00 94.69 69 THR A C 1
ATOM 531 O O . THR A 1 69 ? -17.611 25.551 10.227 1.00 94.69 69 THR A O 1
ATOM 534 N N . GLU A 1 70 ? -15.924 24.226 9.546 1.00 93.69 70 GLU A N 1
ATOM 535 C CA . GLU A 1 70 ? -14.821 25.121 9.877 1.00 93.69 70 GLU A CA 1
ATOM 536 C C . GLU A 1 70 ? -13.993 25.294 8.604 1.00 93.69 70 GLU A C 1
ATOM 538 O O . GLU A 1 70 ? -13.560 24.310 8.007 1.00 93.69 70 GLU A O 1
ATOM 543 N N . GLU A 1 71 ? -13.820 26.529 8.152 1.00 89.69 71 GLU A N 1
ATOM 544 C CA . GLU A 1 71 ? -12.882 26.835 7.077 1.00 89.69 71 GLU A CA 1
ATOM 545 C C . GLU A 1 71 ? -11.506 27.017 7.709 1.00 89.69 71 GLU A C 1
ATOM 547 O O . GLU A 1 71 ? -11.341 27.822 8.628 1.00 89.69 71 GLU A O 1
ATOM 552 N N . ARG A 1 72 ? -10.542 26.205 7.277 1.00 87.94 72 ARG A N 1
ATOM 553 C CA . ARG A 1 72 ? -9.178 26.258 7.784 1.00 87.94 72 ARG A CA 1
ATOM 554 C C . ARG A 1 72 ? -8.259 26.671 6.664 1.00 87.94 72 ARG A C 1
ATOM 556 O O . ARG A 1 72 ? -8.223 26.052 5.608 1.00 87.94 72 ARG A O 1
ATOM 563 N N . ILE A 1 73 ? -7.488 27.700 6.961 1.00 83.38 73 ILE A N 1
ATOM 564 C CA . ILE A 1 73 ? -6.408 28.150 6.110 1.00 83.38 73 ILE A CA 1
ATOM 565 C C . ILE A 1 73 ? -5.206 27.268 6.450 1.00 83.38 73 ILE A C 1
ATOM 567 O O . ILE A 1 73 ? -4.602 27.411 7.516 1.00 83.38 73 ILE A O 1
ATOM 571 N N . GLY A 1 74 ? -4.939 26.289 5.592 1.00 74.06 74 GLY A N 1
ATOM 572 C CA . GLY A 1 74 ? -3.777 25.425 5.684 1.00 74.06 74 GLY A CA 1
ATOM 573 C C . GLY A 1 74 ? -2.594 26.063 4.967 1.00 74.06 74 GLY A C 1
ATOM 574 O O . GLY A 1 74 ? -2.699 26.455 3.810 1.00 74.06 74 GLY A O 1
ATOM 575 N N . CYS A 1 75 ? -1.447 26.117 5.642 1.00 63.88 75 CYS A N 1
ATOM 576 C CA . CYS A 1 75 ? -0.150 26.243 4.972 1.00 63.88 75 CYS A CA 1
ATOM 577 C C . CYS A 1 75 ? 0.422 24.845 4.686 1.00 63.88 75 CYS A C 1
ATOM 579 O O . CYS A 1 75 ? 1.622 24.623 4.847 1.00 63.88 75 CYS A O 1
ATOM 581 N N . GLU A 1 76 ? -0.427 23.863 4.363 1.00 62.78 76 GLU A N 1
ATOM 582 C CA . GLU A 1 76 ? 0.076 22.608 3.811 1.00 62.78 76 GLU A CA 1
ATOM 583 C C . GLU A 1 76 ? 0.382 22.901 2.347 1.00 62.78 76 GLU A C 1
ATOM 585 O O . GLU A 1 76 ? -0.472 22.748 1.479 1.00 62.78 76 GLU A O 1
ATOM 590 N N . GLY A 1 77 ? 1.602 23.392 2.104 1.00 56.72 77 GLY A N 1
ATOM 591 C CA . GLY A 1 77 ? 2.140 23.506 0.762 1.00 56.72 77 GLY A CA 1
ATOM 592 C C . GLY A 1 77 ? 1.939 22.168 0.067 1.00 56.72 77 GLY A C 1
ATOM 593 O O . GLY A 1 77 ? 2.528 21.157 0.458 1.00 56.72 77 GLY A O 1
ATOM 594 N N . THR A 1 78 ? 1.028 22.139 -0.898 1.00 59.34 78 THR A N 1
ATOM 595 C CA . THR A 1 78 ? 0.848 20.955 -1.734 1.00 59.34 78 THR A CA 1
ATOM 596 C C . THR A 1 78 ? 2.081 20.816 -2.618 1.00 59.34 78 THR A C 1
ATOM 598 O O . THR A 1 78 ? 2.800 21.794 -2.836 1.00 59.34 78 THR A O 1
ATOM 601 N N . GLU A 1 79 ? 2.337 19.614 -3.141 1.00 51.88 79 GLU A N 1
ATOM 602 C CA . GLU A 1 79 ? 3.428 19.410 -4.108 1.00 51.88 79 GLU A CA 1
ATOM 603 C C . GLU A 1 79 ? 3.341 20.413 -5.275 1.00 51.88 79 GLU A C 1
ATOM 605 O O . GLU A 1 79 ? 4.370 20.859 -5.782 1.00 51.88 79 GLU A O 1
ATOM 610 N N . ASP A 1 80 ? 2.114 20.810 -5.629 1.00 54.06 80 ASP A N 1
ATOM 611 C CA . ASP A 1 80 ? 1.810 21.699 -6.746 1.00 54.06 80 ASP A CA 1
ATOM 612 C C . ASP A 1 80 ? 1.891 23.191 -6.385 1.00 54.06 80 ASP A C 1
ATOM 614 O O . ASP A 1 80 ? 2.004 24.042 -7.265 1.00 54.06 80 ASP A O 1
ATOM 618 N N . ASN A 1 81 ? 1.830 23.533 -5.096 1.00 64.81 81 ASN A N 1
ATOM 619 C CA . ASN A 1 81 ? 1.875 24.913 -4.633 1.00 64.81 81 ASN A CA 1
ATOM 620 C C . ASN A 1 81 ? 2.437 24.969 -3.201 1.00 64.81 81 ASN A C 1
ATOM 622 O O . ASN A 1 81 ? 1.660 25.013 -2.241 1.00 64.81 81 ASN A O 1
ATOM 626 N N . PRO A 1 82 ? 3.773 24.950 -3.030 1.00 62.00 82 PRO A N 1
ATOM 627 C CA . PRO A 1 82 ? 4.406 24.945 -1.710 1.00 62.00 82 PRO A CA 1
ATOM 628 C C . PRO A 1 82 ? 4.119 26.227 -0.913 1.00 62.00 82 PRO A C 1
ATOM 630 O O . PRO A 1 82 ? 4.038 26.182 0.313 1.00 62.00 82 PRO A O 1
ATOM 633 N N . ASP A 1 83 ? 3.902 27.341 -1.616 1.00 70.06 83 ASP A N 1
ATOM 634 C CA . ASP A 1 83 ? 3.476 28.626 -1.045 1.00 70.06 83 ASP A CA 1
ATOM 635 C C . ASP A 1 83 ? 1.945 28.803 -1.088 1.00 70.06 83 ASP A C 1
ATOM 637 O O . ASP A 1 83 ? 1.400 29.847 -0.717 1.00 70.06 83 ASP A O 1
ATOM 641 N N . GLY A 1 84 ? 1.239 27.775 -1.557 1.00 70.25 84 GLY A N 1
ATOM 642 C CA . GLY A 1 84 ? -0.199 27.754 -1.719 1.00 70.25 84 GLY A CA 1
ATOM 643 C C . GLY A 1 84 ? -0.890 27.735 -0.382 1.00 70.25 84 GLY A C 1
ATOM 644 O O . GLY A 1 84 ? -0.930 26.717 0.300 1.00 70.25 84 GLY A O 1
ATOM 645 N N . ILE A 1 85 ? -1.490 28.864 -0.035 1.00 74.69 85 ILE A N 1
ATOM 646 C CA . ILE A 1 85 ? -2.481 28.908 1.023 1.00 74.69 85 ILE A CA 1
ATOM 647 C C . ILE A 1 85 ? -3.727 28.190 0.493 1.00 74.69 85 ILE A C 1
ATOM 649 O O . ILE A 1 85 ? -4.459 28.750 -0.327 1.00 74.69 85 ILE A O 1
ATOM 653 N N . THR A 1 86 ? -3.970 26.956 0.935 1.00 77.12 86 THR A N 1
ATOM 654 C CA . THR A 1 86 ? -5.234 26.268 0.654 1.00 77.12 86 THR A CA 1
ATOM 655 C C . THR A 1 86 ? -6.250 26.656 1.722 1.00 77.12 86 THR A C 1
ATOM 657 O O . THR A 1 86 ? -5.976 26.628 2.925 1.00 77.12 86 THR A O 1
ATOM 660 N N . SER A 1 87 ? -7.434 27.088 1.286 1.00 81.00 87 SER A N 1
ATOM 661 C CA . SER A 1 87 ? -8.582 27.232 2.181 1.00 81.00 87 SER A CA 1
ATOM 662 C C . SER A 1 87 ? -9.408 25.962 2.081 1.00 81.00 87 SER A C 1
ATOM 664 O O . SER A 1 87 ? -10.191 25.784 1.147 1.00 81.00 87 SER A O 1
ATOM 666 N N . ASP A 1 88 ? -9.204 25.064 3.034 1.00 85.81 88 ASP A N 1
ATOM 667 C CA . ASP A 1 88 ? -9.865 23.771 3.057 1.00 85.81 88 ASP A CA 1
ATOM 668 C C . ASP A 1 88 ? -11.067 23.829 4.001 1.00 85.81 88 ASP A C 1
ATOM 670 O O . ASP A 1 88 ? -10.995 24.293 5.145 1.00 85.81 88 ASP A O 1
ATOM 674 N N . ARG A 1 89 ? -12.220 23.347 3.528 1.00 88.06 89 ARG A N 1
ATOM 675 C CA . ARG A 1 89 ? -13.439 23.273 4.341 1.00 88.06 89 ARG A CA 1
ATOM 676 C C . ARG A 1 89 ? -13.487 21.951 5.091 1.00 88.06 89 ARG A C 1
ATOM 678 O O . ARG A 1 89 ? -13.730 20.895 4.512 1.00 88.06 89 ARG A O 1
ATOM 685 N N . TYR A 1 90 ? -13.341 22.023 6.408 1.00 91.56 90 TYR A N 1
ATOM 686 C CA . TYR A 1 90 ? -13.420 20.872 7.293 1.00 91.56 90 TYR A CA 1
ATOM 687 C C . TYR A 1 90 ? -14.830 20.704 7.859 1.00 91.56 90 TYR A C 1
ATOM 689 O O . TYR A 1 90 ? -15.453 21.642 8.358 1.00 91.56 90 TYR A O 1
ATOM 697 N N . GLN A 1 91 ? -15.314 19.464 7.877 1.00 95.00 91 GLN A N 1
ATOM 698 C CA . GLN A 1 91 ? -16.432 19.058 8.717 1.00 95.00 91 GLN A CA 1
ATOM 699 C C . GLN A 1 91 ? -15.899 18.546 10.056 1.00 95.00 91 GLN A C 1
ATOM 701 O O . GLN A 1 91 ? -15.374 17.441 10.164 1.00 95.00 91 GLN A O 1
ATOM 706 N N . ILE A 1 92 ? -16.084 19.336 11.102 1.00 96.38 92 ILE A N 1
ATOM 707 C CA . ILE A 1 92 ? -15.679 19.018 12.464 1.00 96.38 92 ILE A CA 1
ATOM 708 C C . ILE A 1 92 ? -16.806 18.270 13.179 1.00 96.38 92 ILE A C 1
ATOM 710 O O . ILE A 1 92 ? -17.921 18.771 13.330 1.00 96.38 92 ILE A O 1
ATOM 714 N N . LEU A 1 93 ? -16.505 17.070 13.661 1.00 97.12 93 LEU A N 1
ATOM 715 C CA . LEU A 1 93 ? -17.349 16.296 14.561 1.00 97.12 93 LEU A CA 1
ATOM 716 C C . LEU A 1 93 ? -17.028 16.702 16.004 1.00 97.12 93 LEU A C 1
ATOM 718 O O . LEU A 1 93 ? -15.913 16.505 16.496 1.00 97.12 93 LEU A O 1
ATOM 722 N N . THR A 1 94 ? -18.017 17.294 16.668 1.00 97.12 94 THR A N 1
ATOM 723 C CA . THR A 1 94 ? -17.911 17.869 18.014 1.00 97.12 94 THR A CA 1
ATOM 724 C C . THR A 1 94 ? -19.071 17.404 18.899 1.00 97.12 94 THR A C 1
ATOM 726 O O . THR A 1 94 ? -20.025 16.804 18.418 1.00 97.12 94 THR A O 1
ATOM 729 N N . MET A 1 95 ? -19.022 17.688 20.195 1.00 96.56 95 MET A N 1
ATOM 730 C CA . MET A 1 95 ? -20.102 17.427 21.153 1.00 96.56 95 MET A CA 1
ATOM 731 C C . MET A 1 95 ? -20.334 18.678 21.997 1.00 96.56 95 MET A C 1
ATOM 733 O O . MET A 1 95 ? -19.385 19.399 22.309 1.00 96.56 95 MET A O 1
ATOM 737 N N . LYS A 1 96 ? -21.590 18.936 22.375 1.00 95.38 96 LYS A N 1
ATOM 738 C CA . LYS A 1 96 ? -21.892 19.990 23.351 1.00 95.38 96 LYS A CA 1
ATOM 739 C C . LYS A 1 96 ? -21.419 19.534 24.735 1.00 95.38 96 LYS A C 1
ATOM 741 O O . LYS A 1 96 ? -21.726 18.401 25.106 1.00 95.38 96 LYS A O 1
ATOM 746 N N . PRO A 1 97 ? -20.697 20.379 25.486 1.00 93.81 97 PRO A N 1
ATOM 747 C CA . PRO A 1 97 ? -20.412 20.087 26.880 1.00 93.81 97 PRO A CA 1
ATOM 748 C C . PRO A 1 97 ? -21.715 20.060 27.689 1.00 93.81 97 PRO A C 1
ATOM 750 O O . PRO A 1 97 ? -22.668 20.783 27.386 1.00 93.81 97 PRO A O 1
ATOM 753 N N . ASN A 1 98 ? -21.745 19.217 28.715 1.00 91.62 98 ASN A N 1
ATOM 754 C CA . ASN A 1 98 ? -22.795 19.182 29.723 1.00 91.62 98 ASN A CA 1
ATOM 755 C C . ASN A 1 98 ? -22.718 20.436 30.619 1.00 91.62 98 ASN A C 1
ATOM 757 O O . ASN A 1 98 ? -21.776 21.225 30.533 1.00 91.62 98 ASN A O 1
ATOM 761 N N . ALA A 1 99 ? -23.697 20.619 31.512 1.00 92.38 99 ALA A N 1
ATOM 762 C CA . ALA A 1 99 ? -23.742 21.763 32.434 1.00 92.38 99 ALA A CA 1
ATOM 763 C C . ALA A 1 99 ? -22.505 21.870 33.352 1.00 92.38 99 ALA A C 1
ATOM 765 O O . ALA A 1 99 ? -22.152 22.959 33.791 1.00 92.38 99 ALA A O 1
ATOM 766 N N . ASP A 1 100 ? -21.833 20.748 33.612 1.00 92.12 100 ASP A N 1
ATOM 767 C CA . ASP A 1 100 ? -20.593 20.648 34.389 1.00 92.12 100 ASP A CA 1
ATOM 768 C C . ASP A 1 100 ? -19.320 20.792 33.530 1.00 92.12 100 ASP A C 1
ATOM 770 O O . ASP A 1 100 ? -18.219 20.505 33.996 1.00 92.12 100 ASP A O 1
ATOM 774 N N . MET A 1 101 ? -19.461 21.216 32.270 1.00 92.75 101 MET A N 1
ATOM 775 C CA . MET A 1 101 ? -18.392 21.321 31.271 1.00 92.75 101 MET A CA 1
ATOM 776 C C . MET A 1 101 ? -17.739 19.983 30.882 1.00 92.75 101 MET A C 1
ATOM 778 O O . MET A 1 101 ? -16.745 19.976 30.151 1.00 92.75 101 MET A O 1
ATOM 782 N N . THR A 1 102 ? -18.286 18.840 31.312 1.00 93.75 102 THR A N 1
ATOM 783 C CA . THR A 1 102 ? -17.809 17.520 30.882 1.00 93.75 102 THR A CA 1
ATOM 784 C C . THR A 1 102 ? -18.438 17.111 29.554 1.00 93.75 102 THR A C 1
ATOM 786 O O . THR A 1 102 ? -19.519 17.565 29.182 1.00 93.75 102 THR A O 1
ATOM 789 N N . VAL A 1 103 ? -17.765 16.229 28.818 1.00 95.06 103 VAL A N 1
ATOM 790 C CA . VAL A 1 103 ? -18.317 15.602 27.614 1.00 95.06 103 VAL A CA 1
ATOM 791 C C . VAL A 1 103 ? -18.425 14.108 27.881 1.00 95.06 103 VAL A C 1
ATOM 793 O O . VAL A 1 103 ? -17.425 13.462 28.193 1.00 95.06 103 VAL A O 1
ATOM 796 N N . SER A 1 104 ? -19.630 13.558 27.762 1.00 96.38 104 SER A N 1
ATOM 797 C CA . SER A 1 104 ? -19.900 12.133 27.958 1.00 96.38 104 SER A CA 1
ATOM 798 C C . SER A 1 104 ? -20.821 11.600 26.866 1.00 96.38 104 SER A C 1
ATOM 800 O O . SER A 1 104 ? -21.663 12.325 26.333 1.00 96.38 104 SER A O 1
ATOM 802 N N . ILE A 1 105 ? -20.645 10.328 26.507 1.00 96.81 105 ILE A N 1
ATOM 803 C CA . ILE A 1 105 ? -21.537 9.640 25.571 1.00 96.81 105 ILE A CA 1
ATOM 804 C C . ILE A 1 105 ? -22.628 8.948 26.399 1.00 96.81 105 ILE A C 1
ATOM 806 O O . ILE A 1 105 ? -22.306 8.144 27.274 1.00 96.81 105 ILE A O 1
ATOM 810 N N . PRO A 1 106 ? -23.923 9.208 26.152 1.00 96.44 106 PRO A N 1
ATOM 811 C CA . PRO A 1 106 ? -24.984 8.486 26.848 1.00 96.44 106 PRO A CA 1
ATOM 812 C C . PRO A 1 106 ? -24.875 6.973 26.616 1.00 96.44 106 PRO A C 1
ATOM 814 O O . PRO A 1 106 ? -24.585 6.534 25.500 1.00 96.44 106 PRO A O 1
ATOM 817 N N . ALA A 1 107 ? -25.142 6.164 27.646 1.00 96.00 107 ALA A N 1
ATOM 818 C CA . ALA A 1 107 ? -24.944 4.710 27.597 1.00 96.00 107 ALA A CA 1
ATOM 819 C C . ALA A 1 107 ? -25.691 4.038 26.427 1.00 96.00 107 ALA A C 1
ATOM 821 O O . ALA A 1 107 ? -25.137 3.185 25.736 1.00 96.00 107 ALA A O 1
ATOM 822 N N . GLU A 1 108 ? -26.919 4.470 26.139 1.00 96.94 108 GLU A N 1
ATOM 823 C CA . GLU A 1 108 ? -27.710 4.006 24.989 1.00 96.94 108 GLU A CA 1
ATOM 824 C C . GLU A 1 108 ? -27.048 4.295 23.628 1.00 96.94 108 GLU A C 1
ATOM 826 O O . GLU A 1 108 ? -27.078 3.465 22.716 1.00 96.94 108 GLU A O 1
ATOM 831 N N . GLN A 1 109 ? -26.406 5.457 23.489 1.00 97.00 109 GLN A N 1
ATOM 832 C CA . GLN A 1 109 ? -25.711 5.853 22.271 1.00 97.00 109 GLN A CA 1
ATOM 833 C C . GLN A 1 109 ? -24.383 5.108 22.146 1.00 97.00 109 GLN A C 1
ATOM 835 O O . GLN A 1 109 ? -24.000 4.732 21.039 1.00 97.00 109 GLN A O 1
ATOM 840 N N . TRP A 1 110 ? -23.723 4.812 23.270 1.00 95.94 110 TRP A N 1
ATOM 841 C CA . TRP A 1 110 ? -22.551 3.943 23.286 1.00 95.94 110 TRP A CA 1
ATOM 842 C C . TRP A 1 110 ? -22.878 2.522 22.822 1.00 95.94 110 TRP A C 1
ATOM 844 O O . TRP A 1 110 ? -22.197 2.000 21.941 1.00 95.94 110 TRP A O 1
ATOM 854 N N . VAL A 1 111 ? -23.953 1.919 23.346 1.00 95.94 111 VAL A N 1
ATOM 855 C CA . VAL A 1 111 ? -24.431 0.598 22.900 1.00 95.94 111 VAL A CA 1
ATOM 856 C C . VAL A 1 111 ? -24.674 0.608 21.391 1.00 95.94 111 VAL A C 1
ATOM 858 O O . VAL A 1 111 ? -24.238 -0.303 20.686 1.00 95.94 111 VAL A O 1
ATOM 861 N N . ARG A 1 112 ? -25.298 1.672 20.870 1.00 95.69 112 ARG A N 1
ATOM 862 C CA . ARG A 1 112 ? -25.498 1.856 19.429 1.00 95.69 112 ARG A CA 1
ATOM 863 C C . ARG A 1 112 ? -24.179 1.958 18.661 1.00 95.69 112 ARG A C 1
ATOM 865 O O . ARG A 1 112 ? -24.053 1.310 17.629 1.00 95.69 112 ARG A O 1
ATOM 872 N N . LEU A 1 113 ? -23.205 2.739 19.128 1.00 96.75 113 LEU A N 1
ATOM 873 C CA . LEU A 1 113 ? -21.892 2.844 18.482 1.00 96.75 113 LEU A CA 1
ATOM 874 C C . LEU A 1 113 ? -21.180 1.491 18.454 1.00 96.75 113 LEU A C 1
ATOM 876 O O . LEU A 1 113 ? -20.669 1.091 17.410 1.00 96.75 113 LEU A O 1
ATOM 880 N N . GLN A 1 114 ? -21.205 0.752 19.564 1.00 96.06 114 GLN A N 1
ATOM 881 C CA . GLN A 1 114 ? -20.584 -0.568 19.676 1.00 96.06 114 GLN A CA 1
ATOM 882 C C . GLN A 1 114 ? -21.176 -1.593 18.701 1.00 96.06 114 GLN A C 1
ATOM 884 O O . GLN A 1 114 ? -20.435 -2.429 18.178 1.00 96.06 114 GLN A O 1
ATOM 889 N N . MET A 1 115 ? -22.475 -1.502 18.382 1.00 96.19 115 MET A N 1
ATOM 890 C CA . MET A 1 115 ? -23.096 -2.344 17.346 1.00 96.19 115 MET A CA 1
ATOM 891 C C . MET A 1 115 ? -22.445 -2.180 15.966 1.00 96.19 115 MET A C 1
ATOM 893 O O . MET A 1 115 ? -22.450 -3.137 15.191 1.00 96.19 115 MET A O 1
ATOM 897 N N . TYR A 1 116 ? -21.901 -0.999 15.658 1.00 97.81 116 TYR A N 1
ATOM 898 C CA . TYR A 1 116 ? -21.199 -0.719 14.403 1.00 97.81 116 TYR A CA 1
ATOM 899 C C . TYR A 1 116 ? -19.689 -0.934 14.535 1.00 97.81 116 TYR A C 1
ATOM 901 O O . TYR A 1 116 ? -19.090 -1.562 13.667 1.00 97.81 116 TYR A O 1
ATOM 909 N N . ALA A 1 117 ? -19.078 -0.502 15.642 1.00 97.38 117 ALA A N 1
ATOM 910 C CA . ALA A 1 117 ? -17.639 -0.630 15.874 1.00 97.38 117 ALA A CA 1
ATOM 911 C C . ALA A 1 117 ? -17.157 -2.089 15.810 1.00 97.38 117 ALA A C 1
ATOM 913 O O . ALA A 1 117 ? -16.131 -2.377 15.202 1.00 97.38 117 ALA A O 1
ATOM 914 N N . ARG A 1 118 ? -17.935 -3.032 16.360 1.00 97.38 118 ARG A N 1
ATOM 915 C CA . ARG A 1 118 ? -17.646 -4.479 16.303 1.00 97.38 118 ARG A CA 1
ATOM 916 C C . ARG A 1 118 ? -17.694 -5.070 14.891 1.00 97.38 118 ARG A C 1
ATOM 918 O O . ARG A 1 118 ? -17.199 -6.174 14.687 1.00 97.38 118 ARG A O 1
ATOM 925 N N . ARG A 1 119 ? -18.317 -4.387 13.932 1.00 97.94 119 ARG A N 1
ATOM 926 C CA . ARG A 1 119 ? -18.411 -4.851 12.540 1.00 97.94 119 ARG A CA 1
ATOM 927 C C . ARG A 1 119 ? -17.212 -4.409 11.713 1.00 97.94 119 ARG A C 1
ATOM 929 O O . ARG A 1 119 ? -1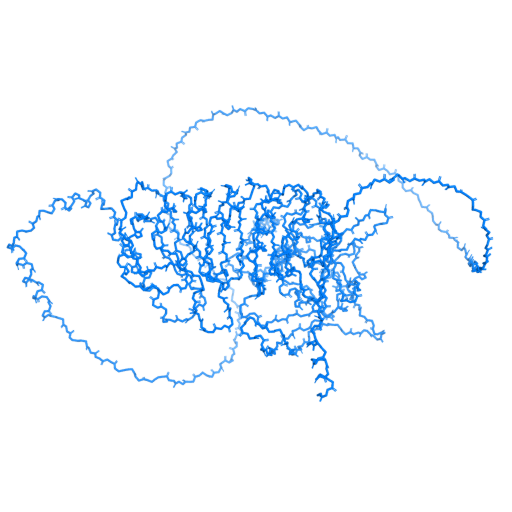6.956 -5.022 10.686 1.00 97.94 119 ARG A O 1
ATOM 936 N N . ILE A 1 120 ? -16.470 -3.399 12.170 1.00 98.31 120 ILE A N 1
ATOM 937 C CA . ILE A 1 120 ? -15.258 -2.921 11.507 1.00 98.31 120 ILE A CA 1
ATOM 938 C C . ILE A 1 120 ? -14.142 -3.937 11.734 1.00 98.31 120 ILE A C 1
ATOM 940 O O . ILE A 1 120 ? -13.695 -4.144 12.863 1.00 98.31 120 ILE A O 1
ATOM 944 N N . LYS A 1 121 ? -13.693 -4.560 10.644 1.00 98.25 121 LYS A N 1
ATOM 945 C CA . LYS A 1 121 ? -12.585 -5.524 10.637 1.00 98.25 121 LYS A CA 1
ATOM 946 C C . LYS A 1 121 ? -11.342 -4.962 9.954 1.00 98.25 121 LYS A C 1
ATOM 948 O O . LYS A 1 121 ? -10.219 -5.270 10.349 1.00 98.25 121 LYS A O 1
ATOM 953 N N . VAL A 1 122 ? -11.557 -4.115 8.950 1.00 98.06 122 VAL A N 1
ATOM 954 C CA . VAL A 1 122 ? -10.523 -3.459 8.156 1.00 98.06 122 VAL A CA 1
ATOM 955 C C . VAL A 1 122 ? -10.776 -1.957 8.175 1.00 98.06 122 VAL A C 1
ATOM 957 O O . VAL A 1 122 ? -11.812 -1.488 7.709 1.00 98.06 122 VAL A O 1
ATOM 960 N N . LEU A 1 123 ? -9.822 -1.198 8.692 1.00 97.75 123 LEU A N 1
ATOM 961 C CA . LEU A 1 123 ? -9.717 0.230 8.441 1.00 97.75 123 LEU A CA 1
ATOM 962 C C . LEU A 1 123 ? -8.563 0.407 7.455 1.00 97.75 123 LEU A C 1
ATOM 964 O O . LEU A 1 123 ? -7.420 0.157 7.819 1.00 97.75 123 LEU A O 1
ATOM 968 N N . ASP A 1 124 ? -8.875 0.741 6.210 1.00 96.25 124 ASP A N 1
ATOM 969 C CA . ASP A 1 124 ? -7.894 0.891 5.135 1.00 96.25 124 ASP A CA 1
ATOM 970 C C . ASP A 1 124 ? -8.105 2.227 4.440 1.00 96.25 124 ASP A C 1
ATOM 972 O O . ASP A 1 124 ? -8.947 2.370 3.551 1.00 96.25 124 ASP A O 1
ATOM 976 N N . ASP A 1 125 ? -7.372 3.220 4.920 1.00 92.69 125 ASP A N 1
ATOM 977 C CA . ASP A 1 125 ? -7.429 4.581 4.434 1.00 92.69 125 ASP A CA 1
ATOM 978 C C . ASP A 1 125 ? -6.487 4.761 3.245 1.00 92.69 125 ASP A C 1
ATOM 980 O O . ASP A 1 125 ? -5.316 5.130 3.363 1.00 92.69 125 ASP A O 1
ATOM 984 N N . LYS A 1 126 ? -7.034 4.452 2.072 1.00 87.62 126 LYS A N 1
ATOM 985 C CA . LYS A 1 126 ? -6.338 4.601 0.797 1.00 87.62 126 LYS A CA 1
ATOM 986 C C . LYS A 1 126 ? -5.963 6.064 0.540 1.00 87.62 126 LYS A C 1
ATOM 988 O O . LYS A 1 126 ? -6.689 6.952 0.988 1.00 87.62 126 LYS A O 1
ATOM 993 N N . PRO A 1 127 ? -4.914 6.323 -0.262 1.00 82.88 127 PRO A N 1
ATOM 994 C CA . PRO A 1 127 ? -4.598 7.671 -0.723 1.00 82.88 127 PRO A CA 1
ATOM 995 C C . PRO A 1 127 ? -5.837 8.384 -1.275 1.00 82.88 127 PRO A C 1
ATOM 997 O O . PRO A 1 127 ? -6.659 7.768 -1.960 1.00 82.88 127 PRO A O 1
ATOM 1000 N N . LEU A 1 128 ? -5.968 9.670 -0.952 1.00 79.75 128 LEU A N 1
ATOM 1001 C CA . LEU A 1 128 ? -7.036 10.516 -1.472 1.00 79.75 128 LEU A CA 1
ATOM 1002 C C . LEU A 1 128 ? -6.924 10.608 -2.998 1.00 79.75 128 LEU A C 1
ATOM 1004 O O . LEU A 1 128 ? -5.832 10.780 -3.543 1.00 79.75 128 LEU A O 1
ATOM 1008 N N . GLY A 1 129 ? -8.056 10.499 -3.693 1.00 78.62 129 GLY A N 1
ATOM 1009 C CA . GLY A 1 129 ? -8.123 10.927 -5.087 1.00 78.62 129 GLY A CA 1
ATOM 1010 C C . GLY A 1 129 ? -7.950 12.446 -5.181 1.00 78.62 129 GLY A C 1
ATOM 1011 O O . GLY A 1 129 ? -8.281 13.159 -4.238 1.00 78.62 129 GLY A O 1
ATOM 1012 N N . ARG A 1 130 ? -7.492 12.955 -6.333 1.00 69.25 130 ARG A N 1
ATOM 1013 C CA . ARG A 1 130 ? -7.251 14.398 -6.574 1.00 69.25 130 ARG A CA 1
ATOM 1014 C C . ARG A 1 130 ? -8.466 15.324 -6.358 1.00 69.25 130 ARG A C 1
ATOM 1016 O O . ARG A 1 130 ? -8.292 16.529 -6.417 1.00 69.25 130 ARG A O 1
ATOM 1023 N N . TYR A 1 131 ? -9.668 14.782 -6.156 1.00 73.12 131 TYR A N 1
ATOM 1024 C CA . TYR A 1 131 ? -10.934 15.531 -6.117 1.00 73.12 131 TYR A CA 1
ATOM 1025 C C . TYR A 1 131 ? -11.785 15.241 -4.870 1.00 73.12 131 TYR A C 1
ATOM 1027 O O . TYR A 1 131 ? -12.989 15.492 -4.859 1.00 73.12 131 TYR A O 1
ATOM 1035 N N . GLU A 1 132 ? -11.213 14.623 -3.835 1.00 76.00 132 GLU A N 1
ATOM 1036 C CA . GLU A 1 132 ? -11.943 14.387 -2.587 1.00 76.00 132 GLU A CA 1
ATOM 1037 C C . GLU A 1 132 ? -11.773 15.569 -1.622 1.00 76.00 132 GLU A C 1
ATOM 1039 O O . GLU A 1 132 ? -10.975 15.516 -0.692 1.00 76.00 132 GLU A O 1
ATOM 1044 N N . ASP A 1 133 ? -12.573 16.620 -1.818 1.00 67.75 133 ASP A N 1
ATOM 1045 C CA . ASP A 1 133 ? -12.446 17.908 -1.106 1.00 67.75 133 ASP A CA 1
ATOM 1046 C C . ASP A 1 133 ? -13.046 17.929 0.317 1.00 67.75 133 ASP A C 1
ATOM 1048 O O . ASP A 1 133 ? -13.159 18.983 0.947 1.00 67.75 133 ASP A O 1
ATOM 1052 N N . TYR A 1 134 ? -13.495 16.788 0.851 1.00 72.19 134 TYR A N 1
ATOM 1053 C CA . TYR A 1 134 ? -14.222 16.756 2.126 1.00 72.19 134 TYR A CA 1
ATOM 1054 C C . TYR A 1 134 ? -13.410 16.136 3.255 1.00 72.19 134 TYR A C 1
ATOM 1056 O O . TYR A 1 134 ? -13.522 14.950 3.577 1.00 72.19 134 TYR A O 1
ATOM 1064 N N . PHE A 1 135 ? -12.671 16.999 3.941 1.00 87.56 135 PHE A N 1
ATOM 1065 C CA . PHE A 1 135 ? -11.965 16.667 5.166 1.00 87.56 135 PHE A CA 1
ATOM 1066 C C . PHE A 1 135 ? -12.934 16.588 6.351 1.00 87.56 135 PHE A C 1
ATOM 1068 O O . PHE A 1 135 ? -13.638 17.544 6.678 1.00 87.56 135 PHE A O 1
ATOM 1075 N N . VAL A 1 136 ? -12.985 15.440 7.028 1.00 93.75 136 VAL A N 1
ATOM 1076 C CA . VAL A 1 136 ? -13.730 15.287 8.287 1.00 93.75 136 VAL A CA 1
ATOM 1077 C C . VAL A 1 136 ? -12.726 15.175 9.421 1.00 93.75 136 VAL A C 1
ATOM 1079 O O . VAL A 1 136 ? -11.877 14.295 9.368 1.00 93.75 136 VAL A O 1
ATOM 1082 N N . ALA A 1 137 ? -12.857 16.007 10.454 1.00 95.12 137 ALA A N 1
ATOM 1083 C CA . ALA A 1 137 ? -12.051 15.945 11.675 1.00 95.12 137 ALA A CA 1
ATOM 1084 C C . ALA A 1 137 ? -12.920 15.611 12.892 1.00 95.12 137 ALA A C 1
ATOM 1086 O O . ALA A 1 137 ? -14.101 15.950 12.933 1.00 95.12 137 ALA A O 1
ATOM 1087 N N . VAL A 1 138 ? -12.355 14.962 13.907 1.00 95.94 138 VAL A N 1
ATOM 1088 C CA . VAL A 1 138 ? -13.022 14.684 15.188 1.00 95.94 138 VAL A CA 1
ATOM 1089 C C . VAL A 1 138 ? -12.260 15.398 16.294 1.00 95.94 138 VAL A C 1
ATOM 1091 O O . VAL A 1 138 ? -11.067 15.173 16.485 1.00 95.94 138 VAL A O 1
ATOM 1094 N N . LYS A 1 139 ? -12.944 16.241 17.078 1.00 95.75 139 LYS A N 1
ATOM 1095 C CA . LYS A 1 139 ? -12.299 16.884 18.231 1.00 95.75 139 LYS A CA 1
ATOM 1096 C C . LYS A 1 139 ? -11.890 15.828 19.264 1.00 95.75 139 LYS A C 1
ATOM 1098 O O . LYS A 1 139 ? -12.666 14.937 19.606 1.00 95.75 139 LYS A O 1
ATOM 1103 N N . SER A 1 140 ? -10.691 15.978 19.825 1.00 95.62 140 SER A N 1
ATOM 1104 C CA . SER A 1 140 ? -10.106 15.028 20.790 1.00 95.62 140 SER A CA 1
ATOM 1105 C C . SER A 1 140 ? -11.012 14.656 21.971 1.00 95.62 140 SER A C 1
ATOM 1107 O O . SER A 1 140 ? -11.011 13.504 22.400 1.00 95.62 140 SER A O 1
ATOM 1109 N N . PHE A 1 141 ? -11.827 15.582 22.483 1.00 95.44 141 PHE A N 1
ATOM 1110 C CA . PHE A 1 141 ? -12.739 15.297 23.595 1.00 95.44 141 PHE A CA 1
ATOM 1111 C C . PHE A 1 141 ? -13.904 14.370 23.214 1.00 95.44 141 PHE A C 1
ATOM 1113 O O . PHE A 1 141 ? -14.408 13.669 24.084 1.00 95.44 141 PHE A O 1
ATOM 1120 N N . VAL A 1 142 ? -14.299 14.300 21.936 1.00 96.19 142 VAL A N 1
ATOM 1121 C CA . VAL A 1 142 ? -15.303 13.333 21.452 1.00 96.19 142 VAL A CA 1
ATOM 1122 C C . VAL A 1 142 ? -14.752 11.911 21.565 1.00 96.19 142 VAL A C 1
ATOM 1124 O O . VAL A 1 142 ? -15.423 11.016 22.071 1.00 96.19 142 VAL A O 1
ATOM 1127 N N . LEU A 1 143 ? -13.492 11.712 21.164 1.00 95.88 143 LEU A N 1
ATOM 1128 C CA . LEU A 1 143 ? -12.790 10.437 21.337 1.00 95.88 143 LEU A CA 1
ATOM 1129 C C . LEU A 1 143 ? -12.544 10.122 22.817 1.00 95.88 143 LEU A C 1
ATOM 1131 O O . LEU A 1 143 ? -12.733 8.987 23.245 1.00 95.88 143 LEU A O 1
ATOM 1135 N N . ALA A 1 144 ? -12.157 11.121 23.613 1.00 95.56 144 ALA A N 1
ATOM 1136 C CA . ALA A 1 144 ? -11.949 10.942 25.048 1.00 95.56 144 ALA A CA 1
ATOM 1137 C C . ALA A 1 144 ? -13.248 10.551 25.777 1.00 95.56 144 ALA A C 1
ATOM 1139 O O . ALA A 1 144 ? -13.200 9.739 26.698 1.00 95.56 144 ALA A O 1
ATOM 1140 N N . ALA A 1 145 ? -14.407 11.058 25.340 1.00 96.06 145 ALA A N 1
ATOM 1141 C CA . ALA A 1 145 ? -15.714 10.718 25.905 1.00 96.06 145 ALA A CA 1
ATOM 1142 C C . ALA A 1 145 ? -16.113 9.246 25.684 1.00 96.06 145 ALA A C 1
ATOM 1144 O O . ALA A 1 145 ? -16.930 8.719 26.433 1.00 96.06 145 ALA A O 1
ATOM 1145 N N . ALA A 1 146 ? -15.520 8.556 24.703 1.00 95.25 146 ALA A N 1
ATOM 1146 C CA . ALA A 1 146 ? -15.710 7.119 24.487 1.00 95.25 146 ALA A CA 1
ATOM 1147 C C . ALA A 1 146 ? -14.882 6.244 25.446 1.00 95.25 146 ALA A C 1
ATOM 1149 O O . ALA A 1 146 ? -15.232 5.092 25.705 1.00 95.25 146 ALA A O 1
ATOM 1150 N N . ARG A 1 147 ? -13.792 6.780 26.007 1.00 94.69 147 ARG A N 1
ATOM 1151 C CA . ARG A 1 147 ? -12.845 6.023 26.837 1.00 94.69 147 ARG A CA 1
ATOM 1152 C C . ARG A 1 147 ? -13.474 5.372 28.081 1.00 94.69 147 ARG A C 1
ATOM 1154 O O . ARG A 1 147 ? -13.148 4.210 28.316 1.00 94.69 147 ARG A O 1
ATOM 1161 N N . PRO A 1 148 ? -14.356 6.031 28.865 1.00 95.12 148 PRO A N 1
ATOM 1162 C CA . PRO A 1 148 ? -14.968 5.419 30.050 1.00 95.12 148 PRO A CA 1
ATOM 1163 C C . PRO A 1 148 ? -15.841 4.196 29.753 1.00 95.12 148 PRO A C 1
ATOM 1165 O O . PRO A 1 148 ? -16.134 3.431 30.664 1.00 95.12 148 PRO A O 1
ATOM 1168 N N . HIS A 1 149 ? -16.264 4.017 28.500 1.00 92.94 149 HIS A N 1
ATOM 1169 C CA . HIS A 1 149 ? -17.199 2.968 28.101 1.00 92.94 149 HIS A CA 1
ATOM 1170 C C . HIS A 1 149 ? -16.532 1.755 27.435 1.00 92.94 149 HIS A C 1
ATOM 1172 O O . HIS A 1 149 ? -17.211 0.820 27.008 1.00 92.94 149 HIS A O 1
ATOM 1178 N N . CYS A 1 150 ? -15.210 1.773 27.289 1.00 88.88 150 CYS A N 1
ATOM 1179 C CA . CYS A 1 150 ? -14.476 0.670 26.693 1.00 88.88 150 CYS A CA 1
ATOM 1180 C C . CYS A 1 150 ? -14.127 -0.359 27.784 1.00 88.88 150 CYS A C 1
ATOM 1182 O O . CYS A 1 150 ? -13.143 -0.164 28.493 1.00 88.88 150 CYS A O 1
ATOM 1184 N N . ASP A 1 151 ? -14.910 -1.440 27.905 1.00 73.69 151 ASP A N 1
ATOM 1185 C CA . ASP A 1 151 ? -14.742 -2.483 28.942 1.00 73.69 151 ASP A CA 1
ATOM 1186 C C . ASP A 1 151 ? -13.345 -3.135 28.904 1.00 73.69 151 ASP A C 1
ATOM 1188 O O . ASP A 1 151 ? -12.603 -3.088 29.883 1.00 73.69 151 ASP A O 1
ATOM 1192 N N . ASP A 1 152 ? -12.939 -3.640 27.732 1.00 72.25 152 ASP A N 1
ATOM 1193 C CA . ASP A 1 152 ? -11.571 -4.125 27.451 1.00 72.25 152 ASP A CA 1
ATOM 1194 C C . ASP A 1 152 ? -10.614 -2.980 27.073 1.00 72.25 152 ASP A C 1
ATOM 1196 O O . ASP A 1 152 ? -9.505 -3.180 26.574 1.00 72.25 152 ASP A O 1
ATOM 1200 N N . GLY A 1 153 ? -11.068 -1.740 27.249 1.00 85.94 153 GLY A N 1
ATOM 1201 C CA . GLY A 1 153 ? -10.288 -0.543 26.991 1.00 85.94 153 GLY A CA 1
ATOM 1202 C C . GLY A 1 153 ? -10.099 -0.179 25.519 1.00 85.94 153 GLY A C 1
ATOM 1203 O O . GLY A 1 153 ? -9.324 0.745 25.282 1.00 85.94 153 GLY A O 1
ATOM 1204 N N . VAL A 1 154 ? -10.766 -0.836 24.554 1.00 96.50 154 VAL A N 1
ATOM 1205 C CA . VAL A 1 154 ? -10.617 -0.570 23.104 1.00 96.50 154 VAL A CA 1
ATOM 1206 C C . VAL A 1 154 ? -11.906 -0.149 22.384 1.00 96.50 154 VAL A C 1
ATOM 1208 O O . VAL A 1 154 ? -12.993 -0.625 22.702 1.00 96.50 154 VAL A O 1
ATOM 1211 N N . LEU A 1 155 ? -11.772 0.717 21.373 1.00 97.06 155 LEU A N 1
ATOM 1212 C CA . LEU A 1 155 ? -12.877 1.201 20.531 1.00 97.06 155 LEU A CA 1
ATOM 1213 C C . LEU A 1 155 ? -13.317 0.186 19.460 1.00 97.06 155 LEU A C 1
ATOM 1215 O O . LEU A 1 155 ? -14.510 0.041 19.206 1.00 97.06 155 LEU A O 1
ATOM 1219 N N . LEU A 1 156 ? -12.359 -0.494 18.826 1.00 97.56 156 LEU A N 1
ATOM 1220 C CA . LEU A 1 156 ? -12.523 -1.393 17.682 1.00 97.56 156 LEU A CA 1
ATOM 1221 C C . LEU A 1 156 ? -12.076 -2.810 18.080 1.00 97.56 156 LEU A C 1
ATOM 1223 O O . LEU A 1 156 ? -10.923 -3.181 17.864 1.00 97.56 156 LEU A O 1
ATOM 1227 N N . PRO A 1 157 ? -12.951 -3.619 18.694 1.00 97.06 157 PRO A N 1
ATOM 1228 C CA . PRO A 1 157 ? -12.548 -4.905 19.269 1.00 97.06 157 PRO A CA 1
ATOM 1229 C C . PRO A 1 157 ? -12.261 -6.000 18.228 1.00 97.06 157 PRO A C 1
ATOM 1231 O O . PRO A 1 157 ? -11.533 -6.936 18.534 1.00 97.06 157 PRO A O 1
ATOM 1234 N N . ASN A 1 158 ? -12.809 -5.889 17.012 1.00 97.50 158 ASN A N 1
ATOM 1235 C CA . ASN A 1 158 ? -12.701 -6.914 15.962 1.00 97.50 158 ASN A CA 1
ATOM 1236 C C . ASN A 1 158 ? -11.830 -6.480 14.771 1.00 97.50 158 ASN A C 1
ATOM 1238 O O . ASN A 1 158 ? -11.815 -7.162 13.743 1.00 97.50 158 ASN A O 1
ATOM 1242 N N . VAL A 1 159 ? -11.130 -5.345 14.881 1.00 98.06 159 VAL A N 1
ATOM 1243 C CA . VAL A 1 159 ? -10.239 -4.889 13.812 1.00 98.06 159 VAL A CA 1
ATOM 1244 C C . VAL A 1 159 ? -9.008 -5.786 13.758 1.00 98.06 159 VAL A C 1
ATOM 1246 O O . VAL A 1 159 ? -8.356 -6.024 14.772 1.00 98.06 159 VAL A O 1
ATOM 1249 N N . HIS A 1 160 ? -8.696 -6.272 12.562 1.00 98.31 160 HIS A N 1
ATOM 1250 C CA . HIS A 1 160 ? -7.477 -7.025 12.286 1.00 98.31 160 HIS A CA 1
ATOM 1251 C C . HIS A 1 160 ? -6.589 -6.325 11.255 1.00 98.31 160 HIS A C 1
ATOM 1253 O O . HIS A 1 160 ? -5.443 -6.710 11.071 1.00 98.31 160 HIS A O 1
ATOM 1259 N N . THR A 1 161 ? -7.069 -5.297 10.560 1.00 98.38 161 THR A N 1
ATOM 1260 C CA . THR A 1 161 ? -6.240 -4.513 9.639 1.00 98.38 161 THR A CA 1
ATOM 1261 C C . THR A 1 161 ? -6.481 -3.038 9.900 1.00 98.38 161 THR A C 1
ATOM 1263 O O . THR A 1 161 ? -7.618 -2.579 9.815 1.00 98.38 161 THR A O 1
ATOM 1266 N N . LEU A 1 162 ? -5.419 -2.312 10.241 1.00 98.06 162 LEU A N 1
ATOM 1267 C CA . LEU A 1 162 ? -5.451 -0.896 10.583 1.00 98.06 162 LEU A CA 1
ATOM 1268 C C . LEU A 1 162 ? -4.401 -0.153 9.746 1.00 98.06 162 LEU A C 1
ATOM 1270 O O . LEU A 1 162 ? -3.299 0.091 10.224 1.00 98.06 162 LEU A O 1
ATOM 1274 N N . LEU A 1 163 ? -4.730 0.176 8.498 1.00 96.81 163 LEU A N 1
ATOM 1275 C CA . LEU A 1 163 ? -3.889 0.953 7.587 1.00 96.81 163 LEU A CA 1
ATOM 1276 C C . LEU A 1 163 ? -4.356 2.416 7.605 1.00 96.81 163 LEU A C 1
ATOM 1278 O O . LEU A 1 163 ? -5.332 2.786 6.955 1.00 96.81 163 LEU A O 1
ATOM 1282 N N . LEU A 1 164 ? -3.707 3.227 8.439 1.00 93.81 164 LEU A N 1
ATOM 1283 C CA . LEU A 1 164 ? -3.991 4.648 8.620 1.00 93.81 164 LEU A CA 1
ATOM 1284 C C . LEU A 1 164 ? -3.296 5.482 7.536 1.00 93.81 164 LEU A C 1
ATOM 1286 O O . LEU A 1 164 ? -2.086 5.369 7.350 1.00 93.81 164 LEU A O 1
ATOM 1290 N N . GLY A 1 165 ? -4.053 6.347 6.867 1.00 90.69 165 GLY A N 1
ATOM 1291 C CA . GLY A 1 165 ? -3.598 7.179 5.759 1.00 90.69 165 GLY A CA 1
ATOM 1292 C C . GLY A 1 165 ? -4.003 8.650 5.932 1.00 90.69 165 GLY A C 1
ATOM 1293 O O . GLY A 1 165 ? -4.166 9.124 7.067 1.00 90.69 165 GLY A O 1
ATOM 1294 N N . PRO A 1 166 ? -4.158 9.399 4.824 1.00 89.06 166 PRO A N 1
ATOM 1295 C CA . PRO A 1 166 ? -4.481 10.822 4.864 1.00 89.06 166 PRO A CA 1
ATOM 1296 C C . PRO A 1 166 ? -5.825 11.154 5.530 1.00 89.06 166 PRO A C 1
ATOM 1298 O O . PRO A 1 166 ? -5.855 12.044 6.376 1.00 89.06 166 PRO A O 1
ATOM 1301 N N . ARG A 1 167 ? -6.926 10.441 5.237 1.00 90.88 167 ARG A N 1
ATOM 1302 C CA . ARG A 1 167 ? -8.246 10.744 5.833 1.00 90.88 167 ARG A CA 1
ATOM 1303 C C . ARG A 1 167 ? -8.247 10.533 7.337 1.00 90.88 167 ARG A C 1
ATOM 1305 O O . ARG A 1 167 ? -8.892 11.284 8.060 1.00 90.88 167 ARG A O 1
ATOM 1312 N N . MET A 1 168 ? -7.551 9.513 7.825 1.00 94.62 168 MET A N 1
ATOM 1313 C CA . MET A 1 168 ? -7.393 9.233 9.244 1.00 94.62 168 MET A CA 1
ATOM 1314 C C . MET A 1 168 ? -6.462 10.239 9.915 1.00 94.62 168 MET A C 1
ATOM 1316 O O . MET A 1 168 ? -6.769 10.664 11.028 1.00 94.62 168 MET A O 1
ATOM 1320 N N . LYS A 1 169 ? -5.388 10.682 9.246 1.00 91.19 169 LYS A N 1
ATOM 1321 C CA . LYS A 1 169 ? -4.554 11.799 9.722 1.00 91.19 169 LYS A CA 1
ATOM 1322 C C . LYS A 1 169 ? -5.408 13.057 9.907 1.00 91.19 169 LYS A C 1
ATOM 1324 O O . LYS A 1 169 ? -5.410 13.634 10.991 1.00 91.19 169 LYS A O 1
ATOM 1329 N N . THR A 1 170 ? -6.184 13.431 8.891 1.00 90.81 170 THR A N 1
ATOM 1330 C CA . THR A 1 170 ? -7.132 14.552 8.946 1.00 90.81 170 THR A CA 1
ATOM 1331 C C . THR A 1 170 ? -8.177 14.349 10.046 1.00 90.81 170 THR A C 1
ATOM 1333 O O . THR A 1 170 ? -8.443 15.267 10.822 1.00 90.81 170 THR A O 1
ATOM 1336 N N . LEU A 1 171 ? -8.730 13.136 10.173 1.00 93.19 171 LEU A N 1
ATOM 1337 C CA . LEU A 1 171 ? -9.721 12.810 11.199 1.00 93.19 171 LEU A CA 1
ATOM 1338 C C . LEU A 1 171 ? -9.197 13.058 12.607 1.00 93.19 171 LEU A C 1
ATOM 1340 O O . LEU A 1 171 ? -9.932 13.545 13.467 1.00 93.19 171 LEU A O 1
ATOM 1344 N N . LEU A 1 172 ? -7.942 12.685 12.836 1.00 94.00 172 LEU A N 1
ATOM 1345 C CA . LEU A 1 172 ? -7.309 12.739 14.137 1.00 94.00 172 LEU A CA 1
ATOM 1346 C C . LEU A 1 172 ? -6.703 14.106 14.473 1.00 94.00 172 LEU A C 1
ATOM 1348 O O . LEU A 1 172 ? -6.170 14.218 15.562 1.00 94.00 172 LEU A O 1
ATOM 1352 N N . ASP A 1 173 ? -6.793 15.117 13.605 1.00 89.50 173 ASP A N 1
ATOM 1353 C CA . ASP A 1 173 ? -6.457 16.535 13.839 1.00 89.50 173 ASP A CA 1
ATOM 1354 C C . ASP A 1 173 ? -5.706 16.858 15.157 1.00 89.50 173 ASP A C 1
ATOM 1356 O O . ASP A 1 173 ? -6.303 16.935 16.237 1.00 89.50 173 ASP A O 1
ATOM 1360 N N . ASN A 1 174 ? -4.388 17.080 15.077 1.00 88.88 174 ASN A N 1
ATOM 1361 C CA . ASN A 1 174 ? -3.486 17.302 16.226 1.00 88.88 174 ASN A CA 1
ATOM 1362 C C . ASN A 1 174 ? -3.369 16.127 17.227 1.00 88.88 174 ASN A C 1
ATOM 1364 O O . ASN A 1 174 ? -2.873 16.293 18.350 1.00 88.88 174 ASN A O 1
ATOM 1368 N N . MET A 1 175 ? -3.810 14.932 16.843 1.00 94.31 175 MET A N 1
ATOM 1369 C CA . MET A 1 175 ? -3.582 13.679 17.559 1.00 94.31 175 MET A CA 1
ATOM 1370 C C . MET A 1 175 ? -2.756 12.725 16.698 1.00 94.31 175 MET A C 1
ATOM 1372 O O . MET A 1 175 ? -2.797 12.762 15.471 1.00 94.31 175 MET A O 1
ATOM 1376 N N . THR A 1 176 ? -2.006 11.851 17.357 1.00 93.19 176 THR A N 1
ATOM 1377 C CA . THR A 1 176 ? -1.145 10.856 16.720 1.00 93.19 176 THR A CA 1
ATOM 1378 C C . THR A 1 176 ? -1.493 9.464 17.217 1.00 93.19 176 THR A C 1
ATOM 1380 O O . THR A 1 176 ? -1.989 9.281 18.333 1.00 93.19 176 THR A O 1
ATOM 1383 N N . THR A 1 177 ? -1.254 8.458 16.383 1.00 95.31 177 THR A N 1
ATOM 1384 C CA . THR A 1 177 ? -1.393 7.057 16.777 1.00 95.31 177 THR A CA 1
ATOM 1385 C C . THR A 1 177 ? -0.052 6.498 17.210 1.00 95.31 177 THR A C 1
ATOM 1387 O O . THR A 1 177 ? 0.930 6.645 16.491 1.00 95.31 177 THR A O 1
ATOM 1390 N N . ARG A 1 178 ? -0.009 5.840 18.368 1.00 95.81 178 ARG A N 1
ATOM 1391 C CA . ARG A 1 178 ? 1.204 5.220 18.914 1.00 95.81 178 ARG A CA 1
ATOM 1392 C C . ARG A 1 178 ? 0.907 3.830 19.458 1.00 95.81 178 ARG A C 1
ATOM 1394 O O . ARG A 1 178 ? -0.207 3.563 19.915 1.00 95.81 178 ARG A O 1
ATOM 1401 N N . VAL A 1 179 ? 1.911 2.957 19.451 1.00 96.69 179 VAL A N 1
ATOM 1402 C CA . VAL A 1 179 ? 1.842 1.693 20.191 1.00 96.69 179 VAL A CA 1
ATOM 1403 C C . VAL A 1 179 ? 2.125 1.977 21.661 1.00 96.69 179 VAL A C 1
ATOM 1405 O O . VAL A 1 179 ? 3.118 2.618 21.999 1.00 96.69 179 VAL A O 1
ATOM 1408 N N . ARG A 1 180 ? 1.253 1.502 22.549 1.00 95.75 180 ARG A N 1
ATOM 1409 C CA . ARG A 1 180 ? 1.383 1.681 23.994 1.00 95.75 180 ARG A CA 1
ATOM 1410 C C . ARG A 1 180 ? 1.331 0.341 24.707 1.00 95.75 180 ARG A C 1
ATOM 1412 O O . ARG A 1 180 ? 0.372 -0.411 24.556 1.00 95.75 180 ARG A O 1
ATOM 1419 N N . LEU A 1 181 ? 2.324 0.090 25.550 1.00 95.25 181 LEU A N 1
ATOM 1420 C CA . LEU A 1 181 ? 2.345 -1.045 26.465 1.00 95.25 181 LEU A CA 1
ATOM 1421 C C . LEU A 1 181 ? 1.655 -0.645 27.769 1.00 95.25 181 LEU A C 1
ATOM 1423 O O . LEU A 1 181 ? 1.994 0.368 28.378 1.00 95.25 181 LEU A O 1
ATOM 1427 N N . THR A 1 182 ? 0.655 -1.417 28.183 1.00 94.44 182 THR A N 1
ATOM 1428 C CA . THR A 1 182 ? -0.022 -1.237 29.472 1.00 94.44 182 THR A CA 1
ATOM 1429 C C . THR A 1 182 ? 0.170 -2.504 30.299 1.00 94.44 182 THR A C 1
ATOM 1431 O O . THR A 1 182 ? -0.122 -3.586 29.788 1.00 94.44 182 THR A O 1
ATOM 1434 N N . PRO A 1 183 ? 0.640 -2.411 31.554 1.00 92.88 183 PRO A N 1
ATOM 1435 C CA . PRO A 1 183 ? 0.683 -3.570 32.433 1.00 92.88 183 PRO A CA 1
ATOM 1436 C C . PRO A 1 183 ? -0.750 -4.035 32.718 1.00 92.88 183 PRO A C 1
ATOM 1438 O O . PRO A 1 183 ? -1.595 -3.250 33.156 1.00 92.88 183 PRO A O 1
ATOM 1441 N N . ALA A 1 184 ? -1.037 -5.298 32.434 1.00 88.56 184 ALA A N 1
ATOM 1442 C CA . ALA A 1 184 ? -2.261 -5.959 32.845 1.00 88.56 184 ALA A CA 1
ATOM 1443 C C . ALA A 1 184 ? -2.204 -6.281 34.347 1.00 88.56 184 ALA A C 1
ATOM 1445 O O . ALA A 1 184 ? -1.154 -6.215 34.991 1.00 88.56 184 ALA A O 1
ATOM 1446 N N . LYS A 1 185 ? -3.368 -6.593 34.931 1.00 89.19 185 LYS A N 1
ATOM 1447 C CA . LYS A 1 185 ? -3.513 -6.844 36.379 1.00 89.19 185 LYS A CA 1
ATOM 1448 C C . LYS A 1 185 ? -2.689 -8.041 36.870 1.00 89.19 185 LYS A C 1
ATOM 1450 O O . LYS A 1 185 ? -2.372 -8.103 38.051 1.00 89.19 185 LYS A O 1
ATOM 1455 N N . ASP A 1 186 ? -2.369 -8.968 35.976 1.00 90.38 186 ASP A N 1
ATOM 1456 C CA . ASP A 1 186 ? -1.560 -10.168 36.205 1.00 90.38 186 ASP A CA 1
ATOM 1457 C C . ASP A 1 186 ? -0.048 -9.934 36.006 1.00 90.38 186 ASP A C 1
ATOM 1459 O O . ASP A 1 186 ? 0.747 -10.849 36.200 1.00 90.38 186 ASP A O 1
ATOM 1463 N N . GLY A 1 187 ? 0.359 -8.715 35.635 1.00 91.94 187 GLY A N 1
ATOM 1464 C CA . GLY A 1 187 ? 1.747 -8.355 35.347 1.00 91.94 187 GLY A CA 1
ATOM 1465 C C . GLY A 1 187 ? 2.169 -8.557 33.888 1.00 91.94 187 GLY A C 1
ATOM 1466 O O . GLY A 1 187 ? 3.230 -8.061 33.508 1.00 91.94 187 GLY A O 1
ATOM 1467 N N . ALA A 1 188 ? 1.356 -9.207 33.046 1.00 93.75 188 ALA A N 1
ATOM 1468 C CA . ALA A 1 188 ? 1.639 -9.310 31.618 1.00 93.75 188 ALA A CA 1
ATOM 1469 C C . ALA A 1 188 ? 1.470 -7.939 30.946 1.00 93.75 188 ALA A C 1
ATOM 1471 O O . ALA A 1 188 ? 0.566 -7.179 31.276 1.00 93.75 188 ALA A O 1
ATOM 1472 N N . GLN A 1 189 ? 2.318 -7.576 29.987 1.00 95.12 189 GLN A N 1
ATOM 1473 C CA . GLN A 1 189 ? 2.117 -6.331 29.242 1.00 95.12 189 GLN A CA 1
ATOM 1474 C C . GLN A 1 189 ? 1.166 -6.572 28.071 1.00 95.12 189 GLN A C 1
ATOM 1476 O O . GLN A 1 189 ? 1.397 -7.449 27.246 1.00 95.12 189 GLN A O 1
ATOM 1481 N N . THR A 1 190 ? 0.100 -5.777 27.980 1.00 95.56 190 THR A N 1
ATOM 1482 C CA . THR A 1 190 ? -0.778 -5.752 26.805 1.00 95.56 190 THR A CA 1
ATOM 1483 C C . THR A 1 190 ? -0.435 -4.544 25.945 1.00 95.56 190 THR A C 1
ATOM 1485 O O . THR A 1 190 ? -0.419 -3.406 26.427 1.00 95.56 190 THR A O 1
ATOM 1488 N N . ALA A 1 191 ? -0.159 -4.790 24.667 1.00 96.69 191 ALA A N 1
ATOM 1489 C CA . ALA A 1 191 ? 0.110 -3.753 23.684 1.00 96.69 191 ALA A CA 1
ATOM 1490 C C . ALA A 1 191 ? -1.190 -3.285 23.015 1.00 96.69 191 ALA A C 1
ATOM 1492 O O . ALA A 1 191 ? -2.018 -4.092 22.591 1.00 96.69 191 ALA A O 1
ATOM 1493 N N . TYR A 1 192 ? -1.348 -1.972 22.888 1.00 97.62 192 TYR A N 1
ATOM 1494 C CA . TYR A 1 192 ? -2.486 -1.328 22.238 1.00 97.62 192 TYR A CA 1
ATOM 1495 C C . TYR A 1 192 ? -2.006 -0.377 21.151 1.00 97.62 192 TYR A C 1
ATOM 1497 O O . TYR A 1 192 ? -0.955 0.245 21.299 1.00 97.62 192 TYR A O 1
ATOM 1505 N N . VAL A 1 193 ? -2.816 -0.193 20.110 1.00 97.62 193 VAL A N 1
ATOM 1506 C CA . VAL A 1 193 ? -2.705 0.985 19.245 1.00 97.62 193 VAL A CA 1
ATOM 1507 C C . VAL A 1 193 ? -3.599 2.070 19.833 1.00 97.62 193 VAL A C 1
ATOM 1509 O O . VAL A 1 193 ? -4.812 1.888 19.953 1.00 97.62 193 VAL A O 1
ATOM 1512 N N . SER A 1 194 ? -3.009 3.191 20.234 1.00 97.19 194 SER A N 1
ATOM 1513 C CA . SER A 1 194 ? -3.681 4.266 20.966 1.00 97.19 194 SER A CA 1
ATOM 1514 C C . SER A 1 194 ? -3.630 5.585 20.207 1.00 97.19 194 SER A C 1
ATOM 1516 O O . SER A 1 194 ? -2.630 5.891 19.567 1.00 97.19 194 SER A O 1
ATOM 1518 N N . VAL A 1 195 ? -4.681 6.395 20.337 1.00 96.88 195 VAL A N 1
ATOM 1519 C CA . VAL A 1 195 ? -4.685 7.806 19.928 1.00 96.88 195 VAL A CA 1
ATOM 1520 C C . VAL A 1 195 ? -4.208 8.654 21.100 1.00 96.88 195 VAL A C 1
ATOM 1522 O O . VAL A 1 195 ? -4.720 8.541 22.220 1.00 96.88 195 VAL A O 1
ATOM 1525 N N . MET A 1 196 ? -3.238 9.520 20.841 1.00 95.56 196 MET A N 1
ATOM 1526 C CA . MET A 1 196 ? -2.630 10.421 21.810 1.00 95.56 196 MET A CA 1
ATOM 1527 C C . MET A 1 196 ? -2.703 11.862 21.315 1.00 95.56 196 MET A C 1
ATOM 1529 O O . MET A 1 196 ? -2.560 12.126 20.128 1.00 95.56 196 MET A O 1
ATOM 1533 N N . LYS A 1 197 ? -2.884 12.815 22.227 1.00 93.62 197 LYS A N 1
ATOM 1534 C CA . LYS A 1 197 ? -2.677 14.239 21.928 1.00 93.62 197 LYS A CA 1
ATOM 1535 C C . LYS A 1 197 ? -1.171 14.537 21.921 1.00 93.62 197 LYS A C 1
ATOM 1537 O O . LYS A 1 197 ? -0.433 13.863 22.638 1.00 93.62 197 LYS A O 1
ATOM 1542 N N . GLN A 1 198 ? -0.720 15.573 21.206 1.00 80.38 198 GLN A N 1
ATOM 1543 C CA . GLN A 1 198 ? 0.697 15.997 21.145 1.00 80.38 198 GLN A CA 1
ATOM 1544 C C . GLN A 1 198 ? 1.412 16.047 22.516 1.00 80.38 198 GLN A C 1
ATOM 1546 O O . GLN A 1 198 ? 2.549 15.607 22.637 1.00 80.38 198 GLN A O 1
ATOM 1551 N N . ALA A 1 199 ? 0.726 16.467 23.587 1.00 75.94 199 ALA A N 1
ATOM 1552 C CA . ALA A 1 199 ? 1.250 16.466 24.964 1.00 75.94 199 ALA A CA 1
ATOM 1553 C C . ALA A 1 199 ? 1.337 15.064 25.619 1.00 75.94 199 ALA A C 1
ATOM 1555 O O . ALA A 1 199 ? 1.345 14.935 26.840 1.00 75.94 199 ALA A O 1
ATOM 1556 N N . SER A 1 200 ? 1.344 14.000 24.815 1.00 81.69 200 SER A N 1
ATOM 1557 C CA . SER A 1 200 ? 1.352 12.594 25.228 1.00 81.69 200 SER A CA 1
ATOM 1558 C C . SER A 1 200 ? 0.176 12.152 26.111 1.00 81.69 200 SER A C 1
ATOM 1560 O O . SER A 1 200 ? 0.243 11.106 26.759 1.00 81.69 200 SER A O 1
ATOM 1562 N N . SER A 1 201 ? -0.931 12.901 26.133 1.00 92.50 201 SER A N 1
ATOM 1563 C CA . SER A 1 201 ? -2.123 12.471 26.861 1.00 92.50 201 SER A CA 1
ATOM 1564 C C . SER A 1 201 ? -2.894 11.427 26.054 1.00 92.50 201 SER A C 1
ATOM 1566 O O . SER A 1 201 ? -3.252 11.640 24.893 1.00 92.50 201 SER A O 1
ATOM 1568 N N . LEU A 1 202 ? -3.147 10.273 26.678 1.00 94.00 202 LEU A N 1
ATOM 1569 C CA . LEU A 1 202 ? -3.967 9.218 26.092 1.00 94.00 202 LEU A CA 1
ATOM 1570 C C . LEU A 1 202 ? -5.396 9.723 25.884 1.00 94.00 202 LEU A C 1
ATOM 1572 O O . LEU A 1 202 ? -6.087 10.049 26.854 1.00 94.00 202 LEU A O 1
ATOM 1576 N N . VAL A 1 203 ? -5.846 9.684 24.635 1.00 94.69 203 VAL A N 1
ATOM 1577 C CA . VAL A 1 203 ? -7.227 9.980 24.262 1.00 94.69 203 VAL A CA 1
ATOM 1578 C C . VAL A 1 203 ? -8.061 8.703 24.369 1.00 94.69 203 VAL A C 1
ATOM 1580 O O . VAL A 1 203 ? -8.976 8.639 25.186 1.00 94.69 203 VAL A O 1
ATOM 1583 N N . ILE A 1 204 ? -7.702 7.659 23.615 1.00 96.69 204 ILE A N 1
ATOM 1584 C CA . ILE A 1 204 ? -8.403 6.364 23.597 1.00 96.69 204 ILE A CA 1
ATOM 1585 C C . ILE A 1 204 ? -7.489 5.255 23.047 1.00 96.69 204 ILE A C 1
ATOM 1587 O O . ILE A 1 204 ? -6.587 5.544 22.262 1.00 96.69 204 ILE A O 1
ATOM 1591 N N . ASN A 1 205 ? -7.704 3.987 23.423 1.00 97.25 205 ASN A N 1
ATOM 1592 C CA . ASN A 1 205 ? -7.101 2.870 22.686 1.00 97.25 205 ASN A CA 1
ATOM 1593 C C . ASN A 1 205 ? -8.037 2.452 21.545 1.00 97.25 205 ASN A C 1
ATOM 1595 O O . ASN A 1 205 ? -9.222 2.204 21.765 1.00 97.25 205 ASN A O 1
ATOM 1599 N N . LEU A 1 206 ? -7.515 2.363 20.327 1.00 97.44 206 LEU A N 1
ATOM 1600 C CA . LEU A 1 206 ? -8.291 1.932 19.169 1.00 97.44 206 LEU A CA 1
ATOM 1601 C C . LEU A 1 206 ? -8.514 0.428 19.204 1.00 97.44 206 LEU A C 1
ATOM 1603 O O . LEU A 1 206 ? -9.649 -0.014 19.112 1.00 97.44 206 LEU A O 1
ATOM 1607 N N . CYS A 1 207 ? -7.448 -0.347 19.362 1.00 97.81 207 CYS A N 1
ATOM 1608 C CA . CYS A 1 207 ? -7.491 -1.805 19.338 1.00 97.81 207 CYS A CA 1
ATOM 1609 C C . CYS A 1 207 ? -6.296 -2.402 20.082 1.00 97.81 207 CYS A C 1
ATOM 1611 O O . CYS A 1 207 ? -5.344 -1.694 20.433 1.00 97.81 207 CYS A O 1
ATOM 1613 N N . ARG A 1 208 ? -6.362 -3.709 20.343 1.00 97.44 208 ARG A N 1
ATOM 1614 C CA . ARG A 1 208 ? -5.225 -4.470 20.857 1.00 97.44 208 ARG A CA 1
ATOM 1615 C C . ARG A 1 208 ? -4.288 -4.815 19.706 1.00 97.44 208 ARG A C 1
ATOM 1617 O O . ARG A 1 208 ? -4.750 -5.119 18.610 1.00 97.44 208 ARG A O 1
ATOM 1624 N N . LEU A 1 209 ? -2.985 -4.787 19.963 1.00 97.31 209 LEU A N 1
ATOM 1625 C CA . LEU A 1 209 ? -1.985 -5.086 18.941 1.00 97.31 209 LEU A CA 1
ATOM 1626 C C . LEU A 1 209 ? -2.036 -6.556 18.499 1.00 97.31 209 LEU A C 1
ATOM 1628 O O . LEU A 1 209 ? -1.886 -6.838 17.317 1.00 97.31 209 LEU A O 1
ATOM 1632 N N . ASP A 1 210 ? -2.309 -7.475 19.428 1.00 96.94 210 ASP A N 1
ATOM 1633 C CA . ASP A 1 210 ? -2.356 -8.923 19.180 1.00 96.94 210 ASP A CA 1
ATOM 1634 C C . ASP A 1 210 ? -3.534 -9.373 18.298 1.00 96.94 210 ASP A C 1
ATOM 1636 O O . ASP A 1 210 ? -3.511 -10.470 17.741 1.00 96.94 210 ASP A O 1
ATOM 1640 N N . ALA A 1 211 ? -4.543 -8.516 18.119 1.00 97.06 211 ALA A N 1
ATOM 1641 C CA . ALA A 1 211 ? -5.647 -8.744 17.191 1.00 97.06 211 ALA A CA 1
ATOM 1642 C C . ALA A 1 211 ? -5.289 -8.403 15.731 1.00 97.06 211 ALA A C 1
ATOM 1644 O O . ALA A 1 211 ? -6.006 -8.804 14.811 1.00 97.06 211 ALA A O 1
ATOM 1645 N N . LEU A 1 212 ? -4.198 -7.662 15.498 1.00 98.38 212 LEU A N 1
ATOM 1646 C CA . LEU A 1 212 ? -3.862 -7.143 14.175 1.00 98.38 212 LEU A CA 1
ATOM 1647 C C . LEU A 1 212 ? -3.119 -8.164 13.307 1.00 98.38 212 LEU A C 1
ATOM 1649 O O . LEU A 1 212 ? -2.321 -8.965 13.759 1.00 98.38 212 LEU A O 1
ATOM 1653 N N . GLN A 1 213 ? -3.363 -8.106 12.013 1.00 98.38 213 GLN A N 1
ATOM 1654 C CA . GLN A 1 213 ? -2.633 -8.794 10.956 1.00 98.38 213 GLN A CA 1
ATOM 1655 C C . GLN A 1 213 ? -1.993 -7.779 10.010 1.00 98.38 213 GLN A C 1
ATOM 1657 O O . GLN A 1 213 ? -0.949 -8.073 9.441 1.00 98.38 213 GLN A O 1
ATOM 1662 N N . GLY A 1 214 ? -2.587 -6.590 9.863 1.00 98.31 214 GLY A N 1
ATOM 1663 C CA . GLY A 1 214 ? -2.007 -5.465 9.133 1.00 98.31 214 GLY A CA 1
ATOM 1664 C C . GLY A 1 214 ? -2.014 -4.191 9.971 1.00 98.31 214 GLY A C 1
ATOM 1665 O O . GLY A 1 214 ? -3.030 -3.880 10.597 1.00 98.31 214 GLY A O 1
ATOM 1666 N N . LEU A 1 215 ? -0.903 -3.458 9.982 1.00 98.06 215 LEU A N 1
ATOM 1667 C CA . LEU A 1 215 ? -0.763 -2.200 10.715 1.00 98.06 215 LEU A CA 1
ATOM 1668 C C . LEU A 1 215 ? 0.000 -1.171 9.879 1.00 98.06 215 LEU A C 1
ATOM 1670 O O . LEU A 1 215 ? 1.128 -1.436 9.477 1.00 98.06 215 LEU A O 1
ATOM 1674 N N . ALA A 1 216 ? -0.578 0.016 9.701 1.00 97.06 216 ALA A N 1
ATOM 1675 C CA . ALA A 1 216 ? 0.152 1.210 9.304 1.00 97.06 216 ALA A CA 1
ATOM 1676 C C . ALA A 1 216 ? 0.254 2.177 10.482 1.00 97.06 216 ALA A C 1
ATOM 1678 O O . ALA A 1 216 ? -0.756 2.541 11.090 1.00 97.06 216 ALA A O 1
ATOM 1679 N N . ILE A 1 217 ? 1.475 2.580 10.817 1.00 95.62 217 ILE A N 1
ATOM 1680 C CA . ILE A 1 217 ? 1.748 3.472 11.940 1.00 95.62 217 ILE A CA 1
ATOM 1681 C C . ILE A 1 217 ? 3.002 4.292 11.668 1.00 95.62 217 ILE A C 1
ATOM 1683 O O . ILE A 1 217 ? 4.013 3.752 11.230 1.00 95.62 217 ILE A O 1
ATOM 1687 N N . THR A 1 218 ? 2.951 5.596 11.935 1.00 93.38 218 THR A N 1
ATOM 1688 C CA . THR A 1 218 ? 4.146 6.439 11.848 1.00 93.38 218 THR A CA 1
ATOM 1689 C C . THR A 1 218 ? 5.131 6.023 12.942 1.00 93.38 218 THR A C 1
ATOM 1691 O O . THR A 1 218 ? 4.748 6.017 14.118 1.00 93.38 218 THR A O 1
ATOM 1694 N N . PRO A 1 219 ? 6.364 5.629 12.583 1.00 93.56 219 PRO A N 1
ATOM 1695 C CA . PRO A 1 219 ? 7.358 5.218 13.562 1.00 93.56 219 PRO A CA 1
ATOM 1696 C C . PRO A 1 219 ? 7.828 6.426 14.380 1.00 93.56 219 PRO A C 1
ATOM 1698 O O . PRO A 1 219 ? 8.006 7.509 13.826 1.00 93.56 219 PRO A O 1
ATOM 1701 N N . ASP A 1 220 ? 8.053 6.243 15.684 1.00 90.94 220 ASP A N 1
ATOM 1702 C CA . ASP A 1 220 ? 8.739 7.264 16.483 1.00 90.94 220 ASP A CA 1
ATOM 1703 C C . ASP A 1 220 ? 10.238 7.309 16.140 1.00 90.94 220 ASP A C 1
ATOM 1705 O O . ASP A 1 220 ? 10.817 6.308 15.717 1.00 90.94 220 ASP A O 1
ATOM 1709 N N . ASN A 1 221 ? 10.882 8.456 16.367 1.00 89.94 221 ASN A N 1
ATOM 1710 C CA . ASN A 1 221 ? 12.308 8.689 16.081 1.00 89.94 221 ASN A CA 1
ATOM 1711 C C . ASN A 1 221 ? 13.298 7.732 16.779 1.00 89.94 221 ASN A C 1
ATOM 1713 O O . ASN A 1 221 ? 14.490 7.737 16.477 1.00 89.94 221 ASN A O 1
ATOM 1717 N N . ARG A 1 222 ? 12.828 6.947 17.747 1.00 91.25 222 ARG A N 1
ATOM 1718 C CA . ARG A 1 222 ? 13.613 5.996 18.541 1.00 91.25 222 ARG A CA 1
ATOM 1719 C C . ARG A 1 222 ? 13.142 4.561 18.347 1.00 91.25 222 ARG A C 1
ATOM 1721 O O . ARG A 1 222 ? 13.592 3.667 19.056 1.00 91.25 222 ARG A O 1
ATOM 1728 N N . LEU A 1 223 ? 12.205 4.350 17.426 1.00 93.62 223 LEU A N 1
ATOM 1729 C CA . LEU A 1 223 ? 11.636 3.061 17.074 1.00 93.62 223 LEU A CA 1
ATOM 1730 C C . LEU A 1 223 ? 11.134 2.238 18.282 1.00 93.62 223 LEU A C 1
ATOM 1732 O O . LEU A 1 223 ? 11.143 1.004 18.263 1.00 93.62 223 LEU A O 1
ATOM 1736 N N . LYS A 1 224 ? 10.644 2.902 19.339 1.00 92.88 224 LYS A N 1
ATOM 1737 C CA . LYS A 1 224 ? 10.260 2.263 20.613 1.00 92.88 224 LYS A CA 1
ATOM 1738 C C . LYS A 1 224 ? 9.110 1.277 20.486 1.00 92.88 224 LYS A C 1
ATOM 1740 O O . LYS A 1 224 ? 8.928 0.437 21.369 1.00 92.88 224 LYS A O 1
ATOM 1745 N N . MET A 1 225 ? 8.320 1.360 19.418 1.00 95.19 225 MET A N 1
ATOM 1746 C CA . MET A 1 225 ? 7.274 0.374 19.153 1.00 95.19 225 MET A CA 1
ATOM 1747 C C . MET A 1 225 ? 7.809 -0.987 18.685 1.00 95.19 225 MET A C 1
ATOM 1749 O O . MET A 1 225 ? 7.090 -1.976 18.825 1.00 95.19 225 MET A O 1
ATOM 1753 N N . LEU A 1 226 ? 9.031 -1.074 18.140 1.00 96.25 226 LEU A N 1
ATOM 1754 C CA . LEU A 1 226 ? 9.516 -2.300 17.494 1.00 96.25 226 LEU A CA 1
ATOM 1755 C C . LEU A 1 226 ? 9.518 -3.530 18.409 1.00 96.25 226 LEU A C 1
ATOM 1757 O O . LEU A 1 226 ? 9.034 -4.560 17.950 1.00 96.25 226 LEU A O 1
ATOM 1761 N N . PRO A 1 227 ? 9.941 -3.475 19.689 1.00 96.00 227 PRO A N 1
ATOM 1762 C CA . PRO A 1 227 ? 9.878 -4.646 20.565 1.00 96.00 227 PRO A CA 1
ATOM 1763 C C . PRO A 1 227 ? 8.463 -5.232 20.695 1.00 96.00 227 PRO A C 1
ATOM 1765 O O . PRO A 1 227 ? 8.286 -6.448 20.657 1.00 96.00 227 PRO A O 1
ATOM 1768 N N . ALA A 1 228 ? 7.442 -4.373 20.788 1.00 96.31 228 ALA A N 1
ATOM 1769 C CA . ALA A 1 228 ? 6.048 -4.807 20.863 1.00 96.31 228 ALA A CA 1
ATOM 1770 C C . ALA A 1 228 ? 5.560 -5.410 19.535 1.00 96.31 228 ALA A C 1
ATOM 1772 O O . ALA A 1 228 ? 4.816 -6.388 19.541 1.00 96.31 228 ALA A O 1
ATOM 1773 N N . LEU A 1 229 ? 5.990 -4.842 18.404 1.00 97.19 229 LEU A N 1
ATOM 1774 C CA . LEU A 1 229 ? 5.652 -5.337 17.069 1.00 97.19 229 LEU A CA 1
ATOM 1775 C C . LEU A 1 229 ? 6.341 -6.675 16.757 1.00 97.19 229 LEU A C 1
ATOM 1777 O O . LEU A 1 229 ? 5.685 -7.587 16.263 1.00 97.19 229 LEU A O 1
ATOM 1781 N N . ARG A 1 230 ? 7.626 -6.828 17.106 1.00 96.69 230 ARG A N 1
ATOM 1782 C CA . ARG A 1 230 ? 8.411 -8.065 16.929 1.00 96.69 230 ARG A CA 1
ATOM 1783 C C . ARG A 1 230 ? 7.797 -9.246 17.674 1.00 96.69 230 ARG A C 1
ATOM 1785 O O . ARG A 1 230 ? 7.765 -10.350 17.136 1.00 96.69 230 ARG A O 1
ATOM 1792 N N . ALA A 1 231 ? 7.301 -9.002 18.890 1.00 95.81 231 ALA A N 1
ATOM 1793 C CA . ALA A 1 231 ? 6.659 -10.013 19.729 1.00 95.81 231 ALA A CA 1
ATOM 1794 C C . ALA A 1 231 ? 5.316 -10.510 19.163 1.00 95.81 231 ALA A C 1
ATOM 1796 O O . ALA A 1 231 ? 4.810 -11.551 19.585 1.00 95.81 231 ALA A O 1
ATOM 1797 N N . HIS A 1 232 ? 4.724 -9.785 18.210 1.00 96.50 232 HIS A N 1
ATOM 1798 C CA . HIS A 1 232 ? 3.432 -10.131 17.641 1.00 96.50 232 HIS A CA 1
ATOM 1799 C C . HIS A 1 232 ? 3.554 -11.050 16.419 1.00 96.50 232 HIS A C 1
ATOM 1801 O O . HIS A 1 232 ? 3.649 -10.608 15.274 1.00 96.50 232 HIS A O 1
ATOM 1807 N N . ALA A 1 233 ? 3.475 -12.360 16.656 1.00 96.06 233 ALA A N 1
ATOM 1808 C CA . ALA A 1 233 ? 3.581 -13.379 15.607 1.00 96.06 233 ALA A CA 1
ATOM 1809 C C . ALA A 1 233 ? 2.449 -13.337 14.556 1.00 96.06 233 ALA A C 1
ATOM 1811 O O . ALA A 1 233 ? 2.598 -13.899 13.471 1.00 96.06 233 ALA A O 1
ATOM 1812 N N . GLY A 1 234 ? 1.311 -12.701 14.866 1.00 97.25 234 GLY A N 1
ATOM 1813 C CA . GLY A 1 234 ? 0.169 -12.592 13.953 1.00 97.25 234 GLY A CA 1
ATOM 1814 C C . GLY A 1 234 ? 0.300 -11.487 12.900 1.00 97.25 234 GLY A C 1
ATOM 1815 O O . GLY A 1 234 ? -0.488 -11.474 11.951 1.00 97.25 234 GLY A O 1
ATOM 1816 N N . LEU A 1 235 ? 1.277 -10.583 13.041 1.00 98.25 235 LEU A N 1
ATOM 1817 C CA . LEU A 1 235 ? 1.467 -9.451 12.138 1.00 98.25 235 LEU A CA 1
ATOM 1818 C C . LEU A 1 235 ? 2.033 -9.913 10.788 1.00 98.25 235 LEU A C 1
ATOM 1820 O O . LEU A 1 235 ? 3.140 -10.439 10.717 1.00 98.25 235 LEU A O 1
ATOM 1824 N N . ARG A 1 236 ? 1.271 -9.703 9.713 1.00 98.44 236 ARG A N 1
ATOM 1825 C CA . ARG A 1 236 ? 1.601 -10.097 8.333 1.00 98.44 236 ARG A CA 1
ATOM 1826 C C . ARG A 1 236 ? 1.947 -8.916 7.437 1.00 98.44 236 ARG A C 1
ATOM 1828 O O . ARG A 1 236 ? 2.730 -9.082 6.507 1.00 98.44 236 ARG A O 1
ATOM 1835 N N . GLU A 1 237 ? 1.377 -7.752 7.710 1.00 98.38 237 GLU A N 1
ATOM 1836 C CA . GLU A 1 237 ? 1.591 -6.527 6.947 1.00 98.38 237 GLU A CA 1
ATOM 1837 C C . GLU A 1 237 ? 1.956 -5.383 7.893 1.00 98.38 237 GLU A C 1
ATOM 1839 O O . GLU A 1 237 ? 1.276 -5.141 8.894 1.00 98.38 237 GLU A O 1
ATOM 1844 N N . LEU A 1 238 ? 3.040 -4.682 7.572 1.00 98.00 238 LEU A N 1
ATOM 1845 C CA . LEU A 1 238 ? 3.517 -3.530 8.321 1.00 98.00 238 LEU A CA 1
ATOM 1846 C C . LEU A 1 238 ? 3.824 -2.390 7.358 1.00 98.00 238 LEU A C 1
ATOM 1848 O O . LEU A 1 238 ? 4.546 -2.563 6.377 1.00 98.00 238 LEU A O 1
ATOM 1852 N N . HIS A 1 239 ? 3.276 -1.220 7.657 1.00 97.44 239 HIS A N 1
ATOM 1853 C CA . HIS A 1 239 ? 3.453 -0.013 6.871 1.00 97.44 239 HIS A CA 1
ATOM 1854 C C . HIS A 1 239 ? 3.910 1.142 7.763 1.00 97.44 239 HIS A C 1
ATOM 1856 O O . HIS A 1 239 ? 3.266 1.484 8.751 1.00 97.44 239 HIS A O 1
ATOM 1862 N N . PHE A 1 240 ? 5.028 1.759 7.408 1.00 96.19 240 PHE A N 1
ATOM 1863 C CA . PHE A 1 240 ? 5.553 2.956 8.049 1.00 96.19 240 PHE A CA 1
ATOM 1864 C C . PHE A 1 240 ? 5.340 4.167 7.132 1.00 96.19 240 PHE A C 1
ATOM 1866 O O . PHE A 1 240 ? 6.190 4.444 6.282 1.00 96.19 240 PHE A O 1
ATOM 1873 N N . PRO A 1 241 ? 4.201 4.877 7.241 1.00 93.44 241 PRO A N 1
ATOM 1874 C CA . PRO A 1 241 ? 4.012 6.147 6.561 1.00 93.44 241 PRO A CA 1
ATOM 1875 C C . PRO A 1 241 ? 4.795 7.257 7.271 1.00 93.44 241 PRO A C 1
ATOM 1877 O O . PRO A 1 241 ? 4.770 7.353 8.503 1.00 93.44 241 PRO A O 1
ATOM 1880 N N . LYS A 1 242 ? 5.411 8.146 6.489 1.00 89.81 242 LYS A N 1
ATOM 1881 C CA . LYS A 1 242 ? 6.052 9.380 6.957 1.00 89.81 242 LYS A CA 1
ATOM 1882 C C . LYS A 1 242 ? 7.134 9.126 8.008 1.00 89.81 242 LYS A C 1
ATOM 1884 O O . LYS A 1 242 ? 7.127 9.718 9.083 1.00 89.81 242 LYS A O 1
ATOM 1889 N N . ALA A 1 243 ? 8.042 8.194 7.733 1.00 88.75 243 ALA A N 1
ATOM 1890 C CA . ALA A 1 243 ? 9.153 7.903 8.635 1.00 88.75 243 ALA A CA 1
ATOM 1891 C C . ALA A 1 243 ? 10.124 9.097 8.716 1.00 88.75 243 ALA A C 1
ATOM 1893 O O . ALA A 1 243 ? 10.588 9.559 7.682 1.00 88.75 243 ALA A O 1
ATOM 1894 N N . GLY A 1 244 ? 10.450 9.581 9.921 1.00 82.56 244 GLY A N 1
ATOM 1895 C CA . GLY A 1 244 ? 11.470 10.627 10.120 1.00 82.56 244 GLY A CA 1
ATOM 1896 C C . GLY A 1 244 ? 11.008 12.081 9.942 1.00 82.56 244 GLY A C 1
ATOM 1897 O O . GLY A 1 244 ? 11.839 12.946 9.691 1.00 82.56 244 GLY A O 1
ATOM 1898 N N . VAL A 1 245 ? 9.706 12.383 10.053 1.00 79.44 245 VAL A N 1
ATOM 1899 C CA . VAL A 1 245 ? 9.186 13.764 9.925 1.00 79.44 245 VAL A CA 1
ATOM 1900 C C . VAL A 1 245 ? 9.924 14.739 10.858 1.00 79.44 245 VAL A C 1
ATOM 1902 O O . VAL A 1 245 ? 10.092 14.469 12.048 1.00 79.44 245 VAL A O 1
ATOM 1905 N N . ALA A 1 246 ? 10.311 15.895 10.303 1.00 58.62 246 ALA A N 1
ATOM 1906 C CA . ALA A 1 246 ? 11.226 16.889 10.877 1.00 58.62 246 ALA A CA 1
ATOM 1907 C C . ALA A 1 246 ? 10.951 17.301 12.338 1.00 58.62 246 ALA A C 1
ATOM 1909 O O . ALA A 1 246 ? 11.895 17.583 13.076 1.00 58.62 246 ALA A O 1
ATOM 1910 N N . ASP A 1 247 ? 9.689 17.299 12.774 1.00 66.44 247 ASP A N 1
ATOM 1911 C CA . ASP A 1 247 ? 9.311 17.710 14.132 1.00 66.44 247 ASP A CA 1
ATOM 1912 C C . ASP A 1 247 ? 9.766 16.723 15.219 1.00 66.44 247 ASP A C 1
ATOM 1914 O O . ASP A 1 247 ? 9.953 17.118 16.372 1.00 66.44 247 ASP A O 1
ATOM 1918 N N . GLU A 1 248 ? 9.974 15.446 14.876 1.00 62.03 248 GLU A N 1
ATOM 1919 C CA . GLU A 1 248 ? 10.467 14.432 15.817 1.00 62.03 248 GLU A CA 1
ATOM 1920 C C . GLU A 1 248 ? 11.983 14.181 15.679 1.00 62.03 248 GLU A C 1
ATOM 1922 O O . GLU A 1 248 ? 12.566 13.480 16.504 1.00 62.03 248 GLU A O 1
ATOM 1927 N N . GLY A 1 249 ? 12.662 14.824 14.723 1.00 70.50 249 GLY A N 1
ATOM 1928 C CA . GLY A 1 249 ? 14.082 14.607 14.430 1.00 70.50 249 GLY A CA 1
ATOM 1929 C C . GLY A 1 249 ? 14.356 13.306 13.664 1.00 70.50 249 GLY A C 1
ATOM 1930 O O . GLY A 1 249 ? 13.502 12.426 13.569 1.00 70.50 249 GLY A O 1
ATOM 1931 N N . THR A 1 250 ? 15.566 13.186 13.110 1.00 75.25 250 THR A N 1
ATOM 1932 C CA . THR A 1 250 ? 16.012 11.990 12.379 1.00 75.25 250 THR A CA 1
ATOM 1933 C C . THR A 1 250 ? 16.009 10.752 13.273 1.00 75.25 250 THR A C 1
ATOM 1935 O O . THR A 1 250 ? 16.325 10.830 14.466 1.00 75.25 250 THR A O 1
ATOM 1938 N N . ILE A 1 251 ? 15.641 9.606 12.690 1.00 76.75 251 ILE A N 1
ATOM 1939 C CA . ILE A 1 251 ? 15.635 8.315 13.385 1.00 76.75 251 ILE A CA 1
ATOM 1940 C C . ILE A 1 251 ? 17.071 7.998 13.810 1.00 76.75 251 ILE A C 1
ATOM 1942 O O . ILE A 1 251 ? 17.951 7.892 12.959 1.00 76.75 251 ILE A O 1
ATOM 1946 N N . ARG A 1 252 ? 17.316 7.883 15.119 1.00 75.69 252 ARG A N 1
ATOM 1947 C CA . ARG A 1 252 ? 18.650 7.597 15.673 1.00 75.69 252 ARG A CA 1
ATOM 1948 C C . ARG A 1 252 ? 18.827 6.102 15.923 1.00 75.69 252 ARG A C 1
ATOM 1950 O O . ARG A 1 252 ? 17.890 5.452 16.379 1.00 75.69 252 ARG A O 1
ATOM 1957 N N . ASP A 1 253 ? 20.047 5.613 15.728 1.00 64.62 253 ASP A N 1
ATOM 1958 C CA . ASP A 1 253 ? 20.391 4.182 15.754 1.00 64.62 253 ASP A CA 1
ATOM 1959 C C . ASP A 1 253 ? 20.285 3.523 17.148 1.00 64.62 253 ASP A C 1
ATOM 1961 O O . ASP A 1 253 ? 20.291 2.301 17.268 1.00 64.62 253 ASP A O 1
ATOM 1965 N N . ASP A 1 254 ? 20.157 4.307 18.224 1.00 65.31 254 ASP A N 1
ATOM 1966 C CA . ASP A 1 254 ? 20.586 3.843 19.552 1.00 65.31 254 ASP A CA 1
ATOM 1967 C C . ASP A 1 254 ? 19.502 3.204 20.449 1.00 65.31 254 ASP A C 1
ATOM 1969 O O . ASP A 1 254 ? 19.840 2.551 21.438 1.00 65.31 254 ASP A O 1
ATOM 1973 N N . ASP A 1 255 ? 18.204 3.364 20.164 1.00 69.50 255 ASP A N 1
ATOM 1974 C CA . ASP A 1 255 ? 17.168 3.099 21.185 1.00 69.50 255 ASP A CA 1
ATOM 1975 C C . ASP A 1 255 ? 16.411 1.761 21.037 1.00 69.50 255 ASP A C 1
ATOM 1977 O O . ASP A 1 255 ? 15.818 1.290 22.014 1.00 69.50 255 ASP A O 1
ATOM 1981 N N . ALA A 1 256 ? 16.422 1.120 19.863 1.00 83.12 256 ALA A N 1
ATOM 1982 C CA . ALA A 1 256 ? 15.628 -0.085 19.590 1.00 83.12 256 ALA A CA 1
ATOM 1983 C C . ALA A 1 256 ? 16.451 -1.218 18.971 1.00 83.12 256 ALA A C 1
ATOM 1985 O O . ALA A 1 256 ? 16.057 -1.764 17.938 1.00 83.12 256 ALA A O 1
ATOM 1986 N N . ALA A 1 257 ? 17.543 -1.596 19.651 1.00 88.88 257 ALA A N 1
ATOM 1987 C CA . ALA A 1 257 ? 18.474 -2.637 19.217 1.00 88.88 257 ALA A CA 1
ATOM 1988 C C . ALA A 1 257 ? 17.756 -3.802 18.504 1.00 88.88 257 ALA A C 1
ATOM 1990 O O . ALA A 1 257 ? 16.730 -4.297 19.010 1.00 88.88 257 ALA A O 1
ATOM 1991 N N . PRO A 1 258 ? 18.246 -4.227 17.327 1.00 92.00 258 PRO A N 1
ATOM 1992 C CA . PRO A 1 258 ? 17.612 -5.291 16.574 1.00 92.00 258 PRO A CA 1
ATOM 1993 C C . PRO A 1 258 ? 17.594 -6.565 17.420 1.00 92.00 258 PRO A C 1
ATOM 1995 O O . PRO A 1 258 ? 18.559 -6.914 18.101 1.00 92.00 258 PRO A O 1
ATOM 1998 N N . THR A 1 259 ? 16.464 -7.261 17.393 1.00 94.75 259 THR A N 1
ATOM 1999 C CA . THR A 1 259 ? 16.288 -8.568 18.035 1.00 94.75 259 THR A CA 1
ATOM 2000 C C . THR A 1 259 ? 15.548 -9.484 17.069 1.00 94.75 259 THR A C 1
ATOM 2002 O O . THR A 1 259 ? 14.803 -8.969 16.232 1.00 94.75 259 THR A O 1
ATOM 2005 N N . PRO A 1 260 ? 15.666 -10.816 17.194 1.00 96.94 260 PRO A N 1
ATOM 2006 C CA . PRO A 1 260 ? 14.842 -11.737 16.417 1.00 96.94 260 PRO A CA 1
ATOM 2007 C C . PRO A 1 260 ? 13.349 -11.411 16.565 1.00 96.94 260 PRO A C 1
ATOM 2009 O O . PRO A 1 260 ? 12.892 -11.041 17.654 1.00 96.94 260 PRO A O 1
ATOM 2012 N N . GLY A 1 261 ? 12.588 -11.522 15.478 1.00 95.06 261 GLY A N 1
ATOM 2013 C CA . GLY A 1 261 ? 11.147 -11.291 15.490 1.00 95.06 261 GLY A CA 1
ATOM 2014 C C . GLY A 1 261 ? 10.536 -11.243 14.095 1.00 95.06 261 GLY A C 1
ATOM 2015 O O . GLY A 1 261 ? 11.175 -11.594 13.108 1.00 95.06 261 GLY A O 1
ATOM 2016 N N . PHE A 1 262 ? 9.274 -10.807 14.014 1.00 96.62 262 PHE A N 1
ATOM 2017 C CA . PHE A 1 262 ? 8.550 -10.638 12.744 1.00 96.62 262 PHE A CA 1
ATOM 2018 C C . PHE A 1 262 ? 8.440 -11.907 11.874 1.00 96.62 262 PHE A C 1
ATOM 2020 O O . PHE A 1 262 ? 8.261 -11.815 10.663 1.00 96.62 262 PHE A O 1
ATOM 2027 N N . HIS A 1 263 ? 8.451 -13.105 12.467 1.00 96.06 263 HIS A N 1
ATOM 2028 C CA . HIS A 1 263 ? 8.366 -14.372 11.717 1.00 96.06 263 HIS A CA 1
ATOM 2029 C C . HIS A 1 263 ? 7.100 -14.496 10.839 1.00 96.06 263 HIS A C 1
ATOM 2031 O O . HIS A 1 263 ? 7.095 -15.191 9.823 1.00 96.06 263 HIS A O 1
ATOM 2037 N N . GLY A 1 264 ? 6.011 -13.820 11.223 1.00 96.94 264 GLY A N 1
ATOM 2038 C CA . GLY A 1 264 ? 4.760 -13.772 10.463 1.00 96.94 264 GLY A CA 1
ATOM 2039 C C . GLY A 1 264 ? 4.721 -12.720 9.350 1.00 96.94 264 GLY A C 1
ATOM 2040 O O . GLY A 1 264 ? 3.818 -12.780 8.511 1.00 96.94 264 GLY A O 1
ATOM 2041 N N . LEU A 1 265 ? 5.673 -11.779 9.323 1.00 98.38 265 LEU A N 1
ATOM 2042 C CA . LEU A 1 265 ? 5.639 -10.612 8.447 1.00 98.38 265 LEU A CA 1
ATOM 2043 C C . LEU A 1 265 ? 5.913 -11.027 6.998 1.00 98.38 265 LEU A C 1
ATOM 2045 O O . LEU A 1 265 ? 6.895 -11.705 6.706 1.00 98.38 265 LEU A O 1
ATOM 2049 N N . LYS A 1 266 ? 5.021 -10.634 6.085 1.00 98.38 266 LYS A N 1
ATOM 2050 C CA . LYS A 1 266 ? 5.090 -10.947 4.649 1.00 98.38 266 LYS A CA 1
ATOM 2051 C C . LYS A 1 266 ? 5.139 -9.702 3.771 1.00 98.38 266 LYS A C 1
ATOM 2053 O O . LYS A 1 266 ? 5.698 -9.784 2.680 1.00 98.38 266 LYS A O 1
ATOM 2058 N N . THR A 1 267 ? 4.613 -8.577 4.239 1.00 98.38 267 THR A N 1
ATOM 2059 C CA . THR A 1 267 ? 4.610 -7.315 3.495 1.00 98.38 267 THR A CA 1
ATOM 2060 C C . THR A 1 267 ? 5.158 -6.202 4.372 1.00 98.38 267 THR A C 1
ATOM 2062 O O . THR A 1 267 ? 4.634 -5.958 5.460 1.00 98.38 267 THR A O 1
ATOM 2065 N N . LEU A 1 268 ? 6.194 -5.524 3.882 1.00 98.31 268 LEU A N 1
ATOM 2066 C CA . LEU A 1 268 ? 6.760 -4.331 4.496 1.00 98.31 268 LEU A CA 1
ATOM 2067 C C . LEU A 1 268 ? 6.652 -3.154 3.530 1.00 98.31 268 LEU A C 1
ATOM 2069 O O . LEU A 1 268 ? 7.122 -3.219 2.393 1.00 98.31 268 LEU A O 1
ATOM 2073 N N . ARG A 1 269 ? 6.063 -2.059 4.002 1.00 97.50 269 ARG A N 1
ATOM 2074 C CA . ARG A 1 269 ? 5.950 -0.810 3.250 1.00 97.50 269 ARG A CA 1
ATOM 2075 C C . ARG A 1 269 ? 6.538 0.337 4.059 1.00 97.50 269 ARG A C 1
ATOM 2077 O O . ARG A 1 269 ? 6.220 0.489 5.231 1.00 97.50 269 ARG A O 1
ATOM 2084 N N . ILE A 1 270 ? 7.357 1.168 3.437 1.00 96.31 270 ILE A N 1
ATOM 2085 C CA . ILE A 1 270 ? 7.891 2.408 3.997 1.00 96.31 270 ILE A CA 1
ATOM 2086 C C . ILE A 1 270 ? 7.527 3.499 2.993 1.00 96.31 270 ILE A C 1
ATOM 2088 O O . ILE A 1 270 ? 8.084 3.561 1.897 1.00 96.31 270 ILE A O 1
ATOM 2092 N N . SER A 1 271 ? 6.519 4.307 3.315 1.00 93.44 271 SER A N 1
ATOM 2093 C CA . SER A 1 271 ? 6.020 5.336 2.397 1.00 93.44 271 SER A CA 1
ATOM 2094 C C . SER A 1 271 ? 6.354 6.718 2.917 1.00 93.44 271 SER A C 1
ATOM 2096 O O . SER A 1 271 ? 6.154 6.991 4.093 1.00 93.44 271 SER A O 1
ATOM 2098 N N . GLU A 1 272 ? 6.806 7.589 2.025 1.00 90.00 272 GLU A N 1
ATOM 2099 C CA . GLU A 1 272 ? 7.223 8.958 2.317 1.00 90.00 272 GLU A CA 1
ATOM 2100 C C . GLU A 1 272 ? 8.245 9.017 3.458 1.00 90.00 272 GLU A C 1
ATOM 2102 O O . GLU A 1 272 ? 8.043 9.784 4.398 1.00 90.00 272 GLU A O 1
ATOM 2107 N N . PRO A 1 273 ? 9.323 8.202 3.437 1.00 91.94 273 PRO A N 1
ATOM 2108 C CA . PRO A 1 273 ? 10.397 8.431 4.388 1.00 91.94 273 PRO A CA 1
ATOM 2109 C C . PRO A 1 273 ? 10.978 9.832 4.140 1.00 91.94 273 PRO A C 1
ATOM 2111 O O . PRO A 1 273 ? 11.003 10.301 3.003 1.00 91.94 273 PRO A O 1
ATOM 2114 N N . PHE A 1 274 ? 11.393 10.508 5.207 1.00 88.38 274 PHE A N 1
ATOM 2115 C CA . PHE A 1 274 ? 11.965 11.851 5.150 1.00 88.38 274 PHE A CA 1
ATOM 2116 C C . PHE A 1 274 ? 13.241 11.884 4.297 1.00 88.38 274 PHE A C 1
ATOM 2118 O O . PHE A 1 274 ? 13.408 12.769 3.458 1.00 88.38 274 PHE A O 1
ATOM 2125 N N . ASP A 1 275 ? 14.083 10.867 4.467 1.00 89.25 275 ASP A N 1
ATOM 2126 C CA . ASP A 1 275 ? 15.268 10.556 3.669 1.00 89.25 275 ASP A CA 1
ATOM 2127 C C . ASP A 1 275 ? 15.403 9.027 3.515 1.00 89.25 275 ASP A C 1
ATOM 2129 O O . ASP A 1 275 ? 14.663 8.252 4.137 1.00 89.25 275 ASP A O 1
ATOM 2133 N N . LEU A 1 276 ? 16.314 8.564 2.654 1.00 91.06 276 LEU A N 1
ATOM 2134 C CA . LEU A 1 276 ? 16.511 7.124 2.452 1.00 91.06 276 LEU A CA 1
ATOM 2135 C C . LEU A 1 276 ? 17.172 6.475 3.671 1.00 91.06 276 LEU A C 1
ATOM 2137 O O . LEU A 1 276 ? 16.829 5.339 4.003 1.00 91.06 276 LEU A O 1
ATOM 2141 N N . ARG A 1 277 ? 18.007 7.221 4.407 1.00 91.94 277 ARG A N 1
ATOM 2142 C CA . ARG A 1 277 ? 18.620 6.768 5.662 1.00 91.94 277 ARG A CA 1
ATOM 2143 C C . ARG A 1 277 ? 17.584 6.362 6.715 1.00 91.94 277 ARG A C 1
ATOM 2145 O O . ARG A 1 277 ? 17.764 5.354 7.386 1.00 91.94 277 ARG A O 1
ATOM 2152 N N . CYS A 1 278 ? 16.453 7.053 6.828 1.00 92.12 278 CYS A N 1
ATOM 2153 C CA . CYS A 1 278 ? 15.362 6.658 7.720 1.00 92.12 278 CYS A CA 1
ATOM 2154 C C . CYS A 1 278 ? 14.798 5.276 7.358 1.00 92.12 278 CYS A C 1
ATOM 2156 O O . CYS A 1 278 ? 14.476 4.490 8.251 1.00 92.12 278 CYS A O 1
ATOM 2158 N N . ALA A 1 279 ? 14.671 4.965 6.064 1.00 94.44 279 ALA A N 1
ATOM 2159 C CA . ALA A 1 279 ? 14.228 3.648 5.613 1.00 94.44 279 ALA A CA 1
ATOM 2160 C C . ALA A 1 279 ? 15.289 2.569 5.892 1.00 94.44 279 ALA A C 1
ATOM 2162 O O . ALA A 1 279 ? 14.928 1.491 6.370 1.00 94.44 279 ALA A O 1
ATOM 2163 N N . THR A 1 280 ? 16.571 2.881 5.668 1.00 95.31 280 THR A N 1
ATOM 2164 C CA . THR A 1 280 ? 17.721 2.032 6.025 1.00 95.31 280 THR A CA 1
ATOM 2165 C C . THR A 1 280 ? 17.704 1.699 7.516 1.00 95.31 280 THR A C 1
ATOM 2167 O O . THR A 1 280 ? 17.604 0.530 7.883 1.00 95.31 280 THR A O 1
ATOM 2170 N N . ASN A 1 281 ? 17.640 2.718 8.376 1.00 94.81 281 ASN A N 1
ATOM 2171 C CA . ASN A 1 281 ? 17.631 2.566 9.831 1.00 94.81 281 ASN A CA 1
ATOM 2172 C C . ASN A 1 281 ? 16.437 1.735 10.315 1.00 94.81 281 ASN A C 1
ATOM 2174 O O . ASN A 1 281 ? 16.569 0.931 11.238 1.00 94.81 281 ASN A O 1
ATOM 2178 N N . ILE A 1 282 ? 15.259 1.894 9.700 1.00 95.56 282 ILE A N 1
ATOM 2179 C CA . ILE A 1 282 ? 14.104 1.043 10.009 1.00 95.56 282 ILE A CA 1
ATOM 2180 C C . ILE A 1 282 ? 14.418 -0.418 9.685 1.00 95.56 282 ILE A C 1
ATOM 2182 O O . ILE A 1 282 ? 14.208 -1.266 10.549 1.00 95.56 282 ILE A O 1
ATOM 2186 N N . LEU A 1 283 ? 14.912 -0.716 8.478 1.00 96.88 283 LEU A N 1
ATOM 2187 C CA . LEU A 1 283 ? 15.209 -2.083 8.033 1.00 96.88 283 LEU A CA 1
ATOM 2188 C C . LEU A 1 283 ? 16.248 -2.767 8.924 1.00 96.88 283 LEU A C 1
ATOM 2190 O O . LEU A 1 283 ? 16.001 -3.880 9.388 1.00 96.88 283 LEU A O 1
ATOM 2194 N N . GLU A 1 284 ? 17.351 -2.082 9.222 1.00 96.25 284 GLU A N 1
ATOM 2195 C CA . GLU A 1 284 ? 18.426 -2.586 10.085 1.00 96.25 284 GLU A CA 1
ATOM 2196 C C . GLU A 1 284 ? 17.945 -2.885 11.506 1.00 96.25 284 GLU A C 1
ATOM 2198 O O . GLU A 1 284 ? 18.419 -3.816 12.158 1.00 96.25 284 GLU A O 1
ATOM 2203 N N . ASN A 1 285 ? 16.956 -2.128 11.986 1.00 96.00 285 ASN A N 1
ATOM 2204 C CA . ASN A 1 285 ? 16.375 -2.336 13.300 1.00 96.00 285 ASN A CA 1
ATOM 2205 C C . ASN A 1 285 ? 15.189 -3.310 13.290 1.00 96.00 285 ASN A C 1
ATOM 2207 O O . ASN A 1 285 ? 14.690 -3.633 14.361 1.00 96.00 285 ASN A O 1
ATOM 2211 N N . LEU A 1 286 ? 14.685 -3.824 12.164 1.00 96.38 286 LEU A N 1
ATOM 2212 C CA . LEU A 1 286 ? 13.506 -4.702 12.209 1.00 96.38 286 LEU A CA 1
ATOM 2213 C C . LEU A 1 286 ? 13.797 -6.043 12.888 1.00 96.38 286 LEU A C 1
ATOM 2215 O O . LEU A 1 286 ? 13.065 -6.430 13.802 1.00 96.38 286 LEU A O 1
ATOM 2219 N N . SER A 1 287 ? 14.84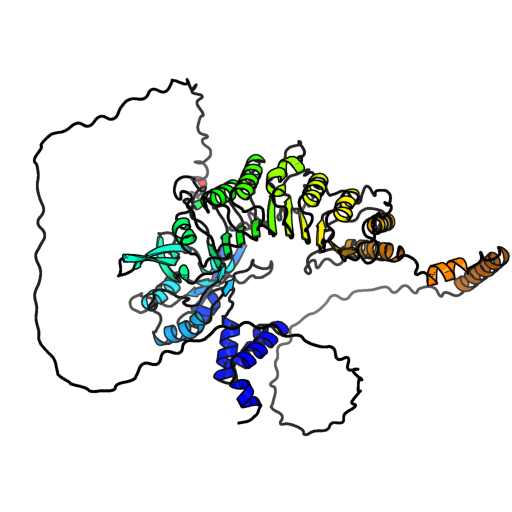8 -6.738 12.457 1.00 96.94 287 SER A N 1
ATOM 2220 C CA . SER A 1 287 ? 15.208 -8.073 12.939 1.00 96.94 287 SER A CA 1
ATOM 2221 C C . SER A 1 287 ? 16.702 -8.332 12.759 1.00 96.94 287 SER A C 1
ATOM 2223 O O . SER A 1 287 ? 17.319 -7.807 11.841 1.00 96.94 287 SER A O 1
ATOM 2225 N N . THR A 1 288 ? 17.274 -9.182 13.611 1.00 96.81 288 THR A N 1
ATOM 2226 C CA . THR A 1 288 ? 18.628 -9.737 13.416 1.00 96.81 288 THR A CA 1
ATOM 2227 C C . THR A 1 288 ? 18.646 -10.967 12.505 1.00 96.81 288 THR A C 1
ATOM 2229 O O . THR A 1 288 ? 19.713 -11.477 12.184 1.00 96.81 288 THR A O 1
ATOM 2232 N N . GLU A 1 289 ? 17.476 -11.501 12.153 1.00 97.50 289 GLU A N 1
ATOM 2233 C CA . GLU A 1 289 ? 17.315 -12.670 11.284 1.00 97.50 289 GLU A CA 1
ATOM 2234 C C . GLU A 1 289 ? 16.717 -12.255 9.934 1.00 97.50 289 GLU A C 1
ATOM 2236 O O . GLU A 1 289 ? 15.834 -11.388 9.927 1.00 97.50 289 GLU A O 1
ATOM 2241 N N . PRO A 1 290 ? 17.112 -12.902 8.816 1.00 98.00 290 PRO A N 1
ATOM 2242 C CA . PRO A 1 290 ? 16.537 -12.623 7.506 1.00 98.00 290 PRO A CA 1
ATOM 2243 C C . PRO A 1 290 ? 15.019 -12.815 7.498 1.00 98.00 290 PRO A C 1
ATOM 2245 O O . PRO A 1 290 ? 14.503 -13.904 7.760 1.00 98.00 290 PRO A O 1
ATOM 2248 N N . LEU A 1 291 ? 14.295 -11.755 7.161 1.00 98.06 291 LEU A N 1
ATOM 2249 C CA . LEU A 1 291 ? 12.842 -11.735 7.129 1.00 98.06 291 LEU A CA 1
ATOM 2250 C C . LEU A 1 291 ? 12.316 -12.510 5.916 1.00 98.06 291 LEU A C 1
ATOM 2252 O O . LEU A 1 291 ? 12.756 -12.307 4.783 1.00 98.06 291 LEU A O 1
ATOM 2256 N N . GLU A 1 292 ? 11.293 -13.339 6.122 1.00 98.00 292 GLU A N 1
ATOM 2257 C CA . GLU A 1 292 ? 10.602 -14.069 5.048 1.00 98.00 292 GLU A CA 1
ATOM 2258 C C . GLU A 1 292 ? 9.575 -13.199 4.293 1.00 98.00 292 GLU A C 1
ATOM 2260 O O . GLU A 1 292 ? 8.426 -13.611 4.059 1.00 98.00 292 GLU A O 1
ATOM 2265 N N . LEU A 1 293 ? 9.971 -11.975 3.939 1.00 98.38 293 LEU A N 1
ATOM 2266 C CA . LEU A 1 293 ? 9.119 -11.032 3.223 1.00 98.38 293 LEU A CA 1
ATOM 2267 C C . LEU A 1 293 ? 8.829 -11.540 1.813 1.00 98.38 293 LEU A C 1
ATOM 2269 O O . LEU A 1 293 ? 9.701 -12.078 1.133 1.00 98.38 293 LEU A O 1
ATOM 2273 N N . ARG A 1 294 ? 7.585 -11.343 1.377 1.00 98.44 294 ARG A N 1
ATOM 2274 C CA . ARG A 1 294 ? 7.146 -11.495 -0.014 1.00 98.44 294 ARG A CA 1
ATOM 2275 C C . ARG A 1 294 ? 7.185 -10.169 -0.754 1.00 98.44 294 ARG A C 1
ATOM 2277 O O . ARG A 1 294 ? 7.444 -10.178 -1.955 1.00 98.44 294 ARG A O 1
ATOM 2284 N N . GLU A 1 295 ? 6.940 -9.071 -0.044 1.00 98.50 295 GLU A N 1
ATOM 2285 C CA . GLU A 1 295 ? 6.873 -7.719 -0.590 1.00 98.50 295 GLU A CA 1
ATOM 2286 C C . GLU A 1 295 ? 7.663 -6.733 0.273 1.00 98.50 295 GLU A C 1
ATOM 2288 O O . GLU A 1 295 ? 7.454 -6.661 1.488 1.00 98.50 295 GLU A O 1
ATOM 2293 N N . VAL A 1 296 ? 8.518 -5.951 -0.386 1.00 98.19 296 VAL A N 1
ATOM 2294 C CA . VAL A 1 296 ? 9.181 -4.764 0.165 1.00 98.19 296 VAL A CA 1
ATOM 2295 C C . VAL A 1 296 ? 8.869 -3.583 -0.745 1.00 98.19 296 VAL A C 1
ATOM 2297 O O . VAL A 1 296 ? 9.107 -3.641 -1.951 1.00 98.19 296 VAL A O 1
ATOM 2300 N N . SER A 1 297 ? 8.339 -2.509 -0.167 1.00 97.62 297 SER A N 1
ATOM 2301 C CA . SER A 1 297 ? 8.017 -1.282 -0.893 1.00 97.62 297 SER A CA 1
ATOM 2302 C C . SER A 1 297 ? 8.541 -0.058 -0.159 1.00 97.62 297 SER A C 1
ATOM 2304 O O . SER A 1 297 ? 8.038 0.270 0.911 1.00 97.62 297 SER A O 1
ATOM 2306 N N . VAL A 1 298 ? 9.480 0.665 -0.763 1.00 95.75 298 VAL A N 1
ATOM 2307 C CA . VAL A 1 298 ? 9.973 1.965 -0.298 1.00 95.75 298 VAL A CA 1
ATOM 2308 C C . VAL A 1 298 ? 9.609 3.028 -1.339 1.00 95.75 298 VAL A C 1
ATOM 2310 O O . VAL A 1 298 ? 10.132 3.035 -2.451 1.00 95.75 298 VAL A O 1
ATOM 2313 N N . THR A 1 299 ? 8.659 3.906 -1.009 1.00 92.94 299 THR A N 1
ATOM 2314 C CA . THR A 1 299 ? 8.050 4.893 -1.937 1.00 92.94 299 THR A CA 1
ATOM 2315 C C . THR A 1 299 ? 7.926 6.267 -1.283 1.00 92.94 299 THR A C 1
ATOM 2317 O O . THR A 1 299 ? 7.918 6.318 -0.068 1.00 92.94 299 THR A O 1
ATOM 2320 N N . GLY A 1 300 ? 7.748 7.366 -2.030 1.00 84.62 300 GLY A N 1
ATOM 2321 C CA . GLY A 1 300 ? 7.540 8.722 -1.472 1.00 84.62 300 GLY A CA 1
ATOM 2322 C C . GLY A 1 300 ? 8.593 9.759 -1.886 1.00 84.62 300 GLY A C 1
ATOM 2323 O O . GLY A 1 300 ? 9.412 9.467 -2.751 1.00 84.62 300 GLY A O 1
ATOM 2324 N N . GLN A 1 301 ? 8.520 10.995 -1.364 1.00 68.69 301 GLN A N 1
ATOM 2325 C CA . GLN A 1 301 ? 9.408 12.125 -1.714 1.00 68.69 301 GLN A CA 1
ATOM 2326 C C . GLN A 1 301 ? 10.508 12.360 -0.691 1.00 68.69 301 GLN A C 1
ATOM 2328 O O . GLN A 1 301 ? 10.204 12.721 0.436 1.00 68.69 301 GLN A O 1
ATOM 2333 N N . THR A 1 302 ? 11.764 12.247 -1.122 1.00 61.72 302 THR A N 1
ATOM 2334 C CA . THR A 1 302 ? 12.918 12.763 -0.383 1.00 61.72 302 THR A CA 1
ATOM 2335 C C . THR A 1 302 ? 13.464 13.953 -1.172 1.00 61.72 302 THR A C 1
ATOM 2337 O O . THR A 1 302 ? 14.323 13.773 -2.022 1.00 61.72 302 THR A O 1
ATOM 2340 N N . PRO A 1 303 ? 12.931 15.176 -0.999 1.00 58.31 303 PRO A N 1
ATOM 2341 C CA . PRO A 1 303 ? 13.295 16.316 -1.845 1.00 58.31 303 PRO A CA 1
ATOM 2342 C C . PRO A 1 303 ? 14.769 16.748 -1.735 1.00 58.31 303 PRO A C 1
ATOM 2344 O O . PRO A 1 303 ? 15.197 17.554 -2.550 1.00 58.31 303 PRO A O 1
ATOM 2347 N N . ASN A 1 304 ? 15.534 16.221 -0.769 1.00 65.06 304 ASN A N 1
ATOM 2348 C CA . ASN A 1 304 ? 16.838 16.773 -0.388 1.00 65.06 304 ASN A CA 1
ATOM 2349 C C . ASN A 1 304 ? 17.962 15.737 -0.177 1.00 65.06 304 ASN A C 1
ATOM 2351 O O . ASN A 1 304 ? 19.014 16.110 0.336 1.00 65.06 304 ASN A O 1
ATOM 2355 N N . SER A 1 305 ? 17.768 14.453 -0.502 1.00 60.34 305 SER A N 1
ATOM 2356 C CA . SER A 1 305 ? 18.848 13.459 -0.375 1.00 60.34 305 SER A CA 1
ATOM 2357 C C . SER A 1 305 ? 19.625 13.372 -1.695 1.00 60.34 305 SER A C 1
ATOM 2359 O O . SER A 1 305 ? 19.303 12.539 -2.547 1.00 60.34 305 SER A O 1
ATOM 2361 N N . ASP A 1 306 ? 20.626 14.238 -1.867 1.00 66.38 306 ASP A N 1
ATOM 2362 C CA . ASP A 1 306 ? 21.538 14.232 -3.029 1.00 66.38 306 ASP A CA 1
ATOM 2363 C C . ASP A 1 306 ? 22.552 13.064 -2.990 1.00 66.38 306 ASP A C 1
ATOM 2365 O O . ASP A 1 306 ? 23.438 12.949 -3.838 1.00 66.38 306 ASP A O 1
ATOM 2369 N N . GLU A 1 307 ? 22.456 12.184 -1.992 1.00 78.69 307 GLU A N 1
ATOM 2370 C CA . GLU A 1 307 ? 23.476 11.185 -1.697 1.00 78.69 307 GLU A CA 1
ATOM 2371 C C . GLU A 1 307 ? 23.122 9.829 -2.331 1.00 78.69 307 GLU A C 1
ATOM 2373 O O . GLU A 1 307 ? 22.246 9.099 -1.862 1.00 78.69 307 GLU A O 1
ATOM 2378 N N . ALA A 1 308 ? 23.838 9.468 -3.403 1.00 86.31 308 ALA A N 1
ATOM 2379 C CA . ALA A 1 308 ? 23.802 8.125 -3.998 1.00 86.31 308 ALA A CA 1
ATOM 2380 C C . ALA A 1 308 ? 24.093 7.022 -2.972 1.00 86.31 308 ALA A C 1
ATOM 2382 O O . ALA A 1 308 ? 23.513 5.935 -3.057 1.00 86.31 308 ALA A O 1
ATOM 2383 N N . ASP A 1 309 ? 24.956 7.338 -2.006 1.00 89.31 309 ASP A N 1
ATOM 2384 C CA . ASP A 1 309 ? 25.378 6.448 -0.932 1.00 89.31 309 ASP A CA 1
ATOM 2385 C C . ASP A 1 309 ? 24.186 6.017 -0.067 1.00 89.31 309 ASP A C 1
ATOM 2387 O O . ASP A 1 309 ? 24.048 4.832 0.206 1.00 89.31 309 ASP A O 1
ATOM 2391 N N . GLU A 1 310 ? 23.237 6.908 0.255 1.00 90.81 310 GLU A N 1
ATOM 2392 C CA . GLU A 1 310 ? 22.073 6.534 1.078 1.00 90.81 310 GLU A CA 1
ATOM 2393 C C . GLU A 1 310 ? 21.170 5.501 0.397 1.00 90.81 310 GLU A C 1
ATOM 2395 O O . GLU A 1 310 ? 20.564 4.645 1.045 1.00 90.81 310 GLU A O 1
ATOM 2400 N N . ALA A 1 311 ? 21.052 5.578 -0.925 1.00 91.75 311 ALA A N 1
ATOM 2401 C CA . ALA A 1 311 ? 20.291 4.599 -1.679 1.00 91.75 311 ALA A CA 1
ATOM 2402 C C . ALA A 1 311 ? 21.036 3.263 -1.793 1.00 91.75 311 ALA A C 1
ATOM 2404 O O . ALA A 1 311 ? 20.399 2.216 -1.703 1.00 91.75 311 ALA A O 1
ATOM 2405 N N . ALA A 1 312 ? 22.363 3.290 -1.954 1.00 93.31 312 ALA A N 1
ATOM 2406 C CA . ALA A 1 312 ? 23.179 2.081 -1.908 1.00 93.31 312 ALA A CA 1
ATOM 2407 C C . ALA A 1 312 ? 23.092 1.410 -0.524 1.00 93.31 312 ALA A C 1
ATOM 2409 O O . ALA A 1 312 ? 22.840 0.207 -0.448 1.00 93.31 312 ALA A O 1
ATOM 2410 N N . ASP A 1 313 ? 23.178 2.192 0.554 1.00 94.75 313 ASP A N 1
ATOM 2411 C CA . ASP A 1 313 ? 22.994 1.735 1.934 1.00 94.75 313 ASP A CA 1
ATOM 2412 C C . ASP A 1 313 ? 21.609 1.106 2.122 1.00 94.75 313 ASP A C 1
ATOM 2414 O O . ASP A 1 313 ? 21.489 0.005 2.661 1.00 94.75 313 ASP A O 1
ATOM 2418 N N . LEU A 1 314 ? 20.553 1.749 1.608 1.00 95.62 314 LEU A N 1
ATOM 2419 C CA . LEU A 1 314 ? 19.200 1.192 1.631 1.00 95.62 314 LEU A CA 1
ATOM 2420 C C . LEU A 1 314 ? 19.128 -0.158 0.907 1.00 95.62 314 LEU A C 1
ATOM 2422 O O . LEU A 1 314 ? 18.490 -1.092 1.392 1.00 95.62 314 LEU A O 1
ATOM 2426 N N . TYR A 1 315 ? 19.752 -0.282 -0.263 1.00 97.19 315 TYR A N 1
ATOM 2427 C CA . TYR A 1 315 ? 19.724 -1.522 -1.037 1.00 97.19 315 TYR A CA 1
ATOM 2428 C C . TYR A 1 315 ? 20.505 -2.642 -0.344 1.00 97.19 315 TYR A C 1
ATOM 2430 O O . TYR A 1 315 ? 20.015 -3.776 -0.305 1.00 97.19 315 TYR A O 1
ATOM 2438 N N . SER A 1 316 ? 21.645 -2.322 0.276 1.00 97.69 316 SER A N 1
ATOM 2439 C CA . SER A 1 316 ? 22.381 -3.256 1.133 1.00 97.69 316 SER A CA 1
ATOM 2440 C C . SER A 1 316 ? 21.535 -3.674 2.335 1.00 97.69 316 SER A C 1
ATOM 2442 O O . SER A 1 316 ? 21.411 -4.867 2.604 1.00 97.69 316 SER A O 1
ATOM 2444 N N . ALA A 1 317 ? 20.860 -2.738 3.007 1.00 97.62 317 ALA A N 1
ATOM 2445 C CA . ALA A 1 317 ? 19.977 -3.052 4.128 1.00 97.62 317 ALA A CA 1
ATOM 2446 C C . ALA A 1 317 ? 18.802 -3.953 3.711 1.00 97.62 317 ALA A C 1
ATOM 2448 O O . ALA A 1 317 ? 18.441 -4.870 4.446 1.00 97.62 317 ALA A O 1
ATOM 2449 N N . ILE A 1 318 ? 18.227 -3.765 2.514 1.00 98.12 318 ILE A N 1
ATOM 2450 C CA . ILE A 1 318 ? 17.210 -4.683 1.971 1.00 98.12 318 ILE A CA 1
ATOM 2451 C C . ILE A 1 318 ? 17.803 -6.084 1.768 1.00 98.12 318 ILE A C 1
ATOM 2453 O O . ILE A 1 318 ? 17.176 -7.065 2.177 1.00 98.12 318 ILE A O 1
ATOM 2457 N N . ARG A 1 319 ? 18.991 -6.192 1.157 1.00 98.06 319 ARG A N 1
ATOM 2458 C CA . ARG A 1 319 ? 19.703 -7.466 0.939 1.00 98.06 319 ARG A CA 1
ATOM 2459 C C . ARG A 1 319 ? 19.969 -8.198 2.250 1.00 98.06 319 ARG A C 1
ATOM 2461 O O . ARG A 1 319 ? 19.740 -9.402 2.325 1.00 98.06 319 ARG A O 1
ATOM 2468 N N . ASP A 1 320 ? 20.418 -7.475 3.266 1.00 97.88 320 ASP A N 1
ATOM 2469 C CA . ASP A 1 320 ? 20.834 -8.056 4.539 1.00 97.88 320 ASP A CA 1
ATOM 2470 C C . ASP A 1 320 ? 19.623 -8.407 5.427 1.00 97.88 320 ASP A C 1
ATOM 2472 O O . ASP A 1 320 ? 19.626 -9.436 6.107 1.00 97.88 320 ASP A O 1
ATOM 2476 N N . ALA A 1 321 ? 18.547 -7.612 5.374 1.00 97.88 321 ALA A N 1
ATOM 2477 C CA . ALA A 1 321 ? 17.338 -7.836 6.168 1.00 97.88 321 ALA A CA 1
ATOM 2478 C C . ALA A 1 321 ? 16.374 -8.873 5.566 1.00 97.88 321 ALA A C 1
ATOM 2480 O O . ALA A 1 321 ? 15.544 -9.417 6.295 1.00 97.88 321 ALA A O 1
ATOM 2481 N N . CYS A 1 322 ? 16.424 -9.148 4.259 1.00 98.31 322 CYS A N 1
ATOM 2482 C CA . CYS A 1 322 ? 15.437 -9.994 3.578 1.00 98.31 322 CYS A CA 1
ATOM 2483 C C . CYS A 1 322 ? 16.004 -11.353 3.164 1.00 98.31 322 CYS A C 1
ATOM 2485 O O . CYS A 1 322 ? 17.115 -11.474 2.659 1.00 98.31 322 CYS A O 1
ATOM 2487 N N . ASN A 1 323 ? 15.187 -12.402 3.265 1.00 98.06 323 ASN A N 1
ATOM 2488 C CA . ASN A 1 323 ? 15.531 -13.691 2.684 1.00 98.06 323 ASN A CA 1
ATOM 2489 C C . ASN A 1 323 ? 15.467 -13.624 1.146 1.00 98.06 323 ASN A C 1
ATOM 2491 O O . ASN A 1 323 ? 14.408 -13.387 0.556 1.00 98.06 323 ASN A O 1
ATOM 2495 N N . ALA A 1 324 ? 16.598 -13.917 0.498 1.00 98.00 324 ALA A N 1
ATOM 2496 C CA . ALA A 1 324 ? 16.756 -13.864 -0.956 1.00 98.00 324 ALA A CA 1
ATOM 2497 C C . ALA A 1 324 ? 15.721 -14.698 -1.739 1.00 98.00 324 ALA A C 1
ATOM 2499 O O . ALA A 1 324 ? 15.377 -14.381 -2.878 1.00 98.00 324 ALA A O 1
ATOM 2500 N N . THR A 1 325 ? 15.217 -15.779 -1.139 1.00 98.12 325 THR A N 1
ATOM 2501 C CA . THR A 1 325 ? 14.329 -16.738 -1.809 1.00 98.12 325 THR A CA 1
ATOM 2502 C C . THR A 1 325 ? 12.845 -16.426 -1.648 1.00 98.12 325 THR A C 1
ATOM 2504 O O . THR A 1 325 ? 12.047 -16.907 -2.454 1.00 98.12 325 THR A O 1
ATOM 2507 N N . THR A 1 326 ? 12.446 -15.641 -0.648 1.00 98.38 326 THR A N 1
ATOM 2508 C CA . THR A 1 326 ? 11.023 -15.376 -0.380 1.00 98.38 326 THR A CA 1
ATOM 2509 C C . THR A 1 326 ? 10.525 -14.094 -1.030 1.00 98.38 326 THR A C 1
ATOM 2511 O O . THR A 1 326 ? 9.325 -13.986 -1.294 1.00 98.38 326 THR A O 1
ATOM 2514 N N . LEU A 1 327 ? 11.425 -13.140 -1.294 1.00 98.62 327 LEU A N 1
ATOM 2515 C CA . LEU A 1 327 ? 11.063 -11.846 -1.855 1.00 98.62 327 LEU A CA 1
ATOM 2516 C C . LEU A 1 327 ? 10.625 -12.002 -3.316 1.00 98.62 327 LEU A C 1
ATOM 2518 O O . LEU A 1 327 ? 11.343 -12.557 -4.146 1.00 98.62 327 LEU A O 1
ATOM 2522 N N . THR A 1 328 ? 9.418 -11.520 -3.616 1.00 98.62 328 THR A N 1
ATOM 2523 C CA . THR A 1 328 ? 8.786 -11.651 -4.942 1.00 98.62 328 THR A CA 1
ATOM 2524 C C . THR A 1 328 ? 8.316 -10.319 -5.515 1.00 98.62 328 THR A C 1
ATOM 2526 O O . THR A 1 328 ? 8.180 -10.208 -6.733 1.00 98.62 328 THR A O 1
ATOM 2529 N N . HIS A 1 329 ? 8.065 -9.331 -4.656 1.00 98.56 329 HIS A N 1
ATOM 2530 C CA . HIS A 1 329 ? 7.590 -8.002 -5.017 1.00 98.56 329 HIS A CA 1
ATOM 2531 C C . HIS A 1 329 ? 8.545 -6.957 -4.444 1.00 98.56 329 HIS A C 1
ATOM 2533 O O . HIS A 1 329 ? 8.796 -6.936 -3.237 1.00 98.56 329 HIS A O 1
ATOM 2539 N N . LEU A 1 330 ? 9.063 -6.097 -5.313 1.00 98.31 330 LEU A N 1
ATOM 2540 C CA . LEU A 1 330 ? 10.000 -5.046 -4.953 1.00 98.31 330 LEU A CA 1
ATOM 2541 C C . LEU A 1 330 ? 9.517 -3.717 -5.525 1.00 98.31 330 LEU A C 1
ATOM 2543 O O . LEU A 1 330 ? 9.273 -3.591 -6.721 1.00 98.31 330 LEU A O 1
ATOM 2547 N N . THR A 1 331 ? 9.372 -2.713 -4.672 1.00 97.56 331 THR A N 1
ATOM 2548 C CA . THR A 1 331 ? 9.168 -1.328 -5.097 1.00 97.56 331 THR A CA 1
ATOM 2549 C C . THR A 1 331 ? 10.198 -0.458 -4.408 1.00 97.56 331 THR A C 1
ATOM 2551 O O . THR A 1 331 ? 10.282 -0.465 -3.184 1.00 97.56 331 THR A O 1
ATOM 2554 N N . ILE A 1 332 ? 10.987 0.277 -5.180 1.00 96.00 332 ILE A N 1
ATOM 2555 C CA . ILE A 1 332 ? 12.031 1.154 -4.651 1.00 96.00 332 ILE A CA 1
ATOM 2556 C C . ILE A 1 332 ? 12.067 2.471 -5.416 1.00 96.00 332 ILE A C 1
ATOM 2558 O O . ILE A 1 332 ? 11.593 2.576 -6.550 1.00 96.00 332 ILE A O 1
ATOM 2562 N N . MET A 1 333 ? 12.677 3.474 -4.797 1.00 91.50 333 MET A N 1
ATOM 2563 C CA . MET A 1 333 ? 13.071 4.708 -5.462 1.00 91.50 333 MET A CA 1
ATOM 2564 C C . MET A 1 333 ? 14.591 4.801 -5.562 1.00 91.50 333 MET A C 1
ATOM 2566 O O . MET A 1 333 ? 15.310 4.221 -4.746 1.00 91.50 333 MET A O 1
ATOM 2570 N N . THR A 1 334 ? 15.072 5.547 -6.549 1.00 90.25 334 THR A N 1
ATOM 2571 C CA . THR A 1 334 ? 16.456 6.028 -6.575 1.00 90.25 334 THR A CA 1
ATOM 2572 C C . THR A 1 334 ? 16.533 7.397 -5.896 1.00 90.25 334 THR A C 1
ATOM 2574 O O . THR A 1 334 ? 15.536 8.126 -5.846 1.00 90.25 334 THR A O 1
ATOM 2577 N N . HIS A 1 335 ? 17.723 7.761 -5.419 1.00 86.75 335 HIS A N 1
ATOM 2578 C CA . HIS A 1 335 ? 18.045 9.116 -4.961 1.00 86.75 335 HIS A CA 1
ATOM 2579 C C . HIS A 1 335 ? 17.829 10.179 -6.057 1.00 86.75 335 HIS A C 1
ATOM 2581 O O . HIS A 1 335 ? 17.762 9.856 -7.252 1.00 86.75 335 HIS A O 1
ATOM 2587 N N . LEU A 1 336 ? 17.718 11.443 -5.639 1.00 81.50 336 LEU A N 1
ATOM 2588 C CA . LEU A 1 336 ? 17.834 12.603 -6.523 1.00 81.50 336 LEU A CA 1
ATOM 2589 C C . LEU A 1 336 ? 19.324 12.809 -6.806 1.00 81.50 336 LEU A C 1
ATOM 2591 O O . LEU A 1 336 ? 20.119 12.908 -5.882 1.00 81.50 336 LEU A O 1
ATOM 2595 N N . TRP A 1 337 ? 19.714 12.845 -8.074 1.00 74.19 337 TRP A N 1
ATOM 2596 C CA . TRP A 1 337 ? 21.095 13.120 -8.472 1.00 74.19 337 TRP A CA 1
ATOM 2597 C C . TRP A 1 337 ? 21.079 14.183 -9.550 1.00 74.19 337 TRP A C 1
ATOM 2599 O O . TRP A 1 337 ? 20.411 13.995 -10.567 1.00 74.19 337 TRP A O 1
ATOM 2609 N N . GLY A 1 338 ? 21.815 15.268 -9.321 1.00 73.75 338 GLY A N 1
ATOM 2610 C CA . GLY A 1 338 ? 22.043 16.339 -10.295 1.00 73.75 338 GLY A CA 1
ATOM 2611 C C . GLY A 1 338 ? 23.467 16.370 -10.857 1.00 73.75 338 GLY A C 1
ATOM 2612 O O . GLY A 1 338 ? 23.867 17.377 -11.430 1.00 73.75 338 GLY A O 1
ATOM 2613 N N . GLY A 1 339 ? 24.274 15.326 -10.643 1.00 74.44 339 GLY A N 1
ATOM 2614 C CA . GLY A 1 339 ? 25.655 15.278 -11.129 1.00 74.44 339 GLY A CA 1
ATOM 2615 C C . GLY A 1 339 ? 25.780 14.794 -12.580 1.00 74.44 339 GLY A C 1
ATOM 2616 O O . GLY A 1 339 ? 25.024 13.938 -13.036 1.00 74.44 339 GLY A O 1
ATOM 2617 N N . ASP A 1 340 ? 26.807 15.280 -13.284 1.00 76.62 340 ASP A N 1
ATOM 2618 C CA . ASP A 1 340 ? 27.100 14.918 -14.683 1.00 76.62 340 ASP A CA 1
ATOM 2619 C C . ASP A 1 340 ? 27.568 13.461 -14.870 1.00 76.62 340 ASP A C 1
ATOM 2621 O O . ASP A 1 340 ? 27.569 12.935 -15.986 1.00 76.62 340 ASP A O 1
ATOM 2625 N N . GLN A 1 341 ? 27.999 12.789 -13.796 1.00 78.44 341 GLN A N 1
ATOM 2626 C CA . GLN A 1 341 ? 28.412 11.390 -13.864 1.00 78.44 341 GLN A CA 1
ATOM 2627 C C . GLN A 1 341 ? 27.179 10.488 -13.944 1.00 78.44 341 GLN A C 1
ATOM 2629 O O . GLN A 1 341 ? 26.387 10.413 -13.008 1.00 78.44 341 GLN A O 1
ATOM 2634 N N . GLY A 1 342 ? 27.026 9.803 -15.080 1.00 79.31 342 GLY A N 1
ATOM 2635 C CA . GLY A 1 342 ? 25.966 8.820 -15.277 1.00 79.31 342 GLY A CA 1
ATOM 2636 C C . GLY A 1 342 ? 26.091 7.652 -14.296 1.00 79.31 342 GLY A C 1
ATOM 2637 O O . GLY A 1 342 ? 27.174 7.107 -14.088 1.00 79.31 342 GLY A O 1
ATOM 2638 N N . MET A 1 343 ? 24.965 7.252 -13.714 1.00 84.31 343 MET A N 1
ATOM 2639 C CA . MET A 1 343 ? 24.871 6.109 -12.809 1.00 84.31 343 MET A CA 1
ATOM 2640 C C . MET A 1 343 ? 25.047 4.794 -13.580 1.00 84.31 343 MET A C 1
ATOM 2642 O O . MET A 1 343 ? 24.238 4.484 -14.455 1.00 84.31 343 MET A O 1
ATOM 2646 N N . VAL A 1 344 ? 26.043 3.977 -13.221 1.00 88.94 344 VAL A N 1
ATOM 2647 C CA . VAL A 1 344 ? 26.192 2.614 -13.762 1.00 88.94 344 VAL A CA 1
ATOM 2648 C C . VAL A 1 344 ? 25.205 1.689 -13.051 1.00 88.94 344 VAL A C 1
ATOM 2650 O O . VAL A 1 344 ? 25.460 1.186 -11.957 1.00 88.94 344 VAL A O 1
ATOM 2653 N N . ALA A 1 345 ? 24.055 1.448 -13.680 1.00 88.00 345 ALA A N 1
ATOM 2654 C CA . ALA A 1 345 ? 22.926 0.773 -13.041 1.00 88.00 345 ALA A CA 1
ATOM 2655 C C . ALA A 1 345 ? 23.248 -0.624 -12.487 1.00 88.00 345 ALA A C 1
ATOM 2657 O O . ALA A 1 345 ? 22.717 -1.017 -11.451 1.00 88.00 345 ALA A O 1
ATOM 2658 N N . ARG A 1 346 ? 24.130 -1.381 -13.150 1.00 90.00 346 ARG A N 1
ATOM 2659 C CA . ARG A 1 346 ? 24.505 -2.728 -12.699 1.00 90.00 346 ARG A CA 1
ATOM 2660 C C . ARG A 1 346 ? 25.184 -2.726 -11.330 1.00 90.00 346 ARG A C 1
ATOM 2662 O O . ARG A 1 346 ? 24.922 -3.621 -10.535 1.00 90.00 346 ARG A O 1
ATOM 2669 N N . GLU A 1 347 ? 26.078 -1.773 -11.095 1.00 92.62 347 GLU A N 1
ATOM 2670 C CA . GLU A 1 347 ? 26.789 -1.635 -9.820 1.00 92.62 347 GLU A CA 1
ATOM 2671 C C . GLU A 1 347 ? 25.839 -1.083 -8.766 1.00 92.62 347 GLU A C 1
ATOM 2673 O O . GLU A 1 347 ? 25.741 -1.618 -7.668 1.00 92.62 347 GLU A O 1
ATOM 2678 N N . TYR A 1 348 ? 25.052 -0.089 -9.163 1.00 91.06 348 TYR A N 1
ATOM 2679 C CA . TYR A 1 348 ? 24.114 0.588 -8.289 1.00 91.06 348 TYR A CA 1
ATOM 2680 C C . TYR A 1 348 ? 23.008 -0.328 -7.743 1.00 91.06 348 TYR A C 1
ATOM 2682 O O . TYR A 1 348 ? 22.659 -0.250 -6.572 1.00 91.06 348 TYR A O 1
ATOM 2690 N N . PHE A 1 349 ? 22.473 -1.238 -8.562 1.00 96.12 349 PHE A N 1
ATOM 2691 C CA . PHE A 1 349 ? 21.434 -2.185 -8.143 1.00 96.12 349 PHE A CA 1
ATOM 2692 C C . PHE A 1 349 ? 21.978 -3.551 -7.706 1.00 96.12 349 PHE A C 1
ATOM 2694 O O . PHE A 1 349 ? 21.175 -4.454 -7.473 1.00 96.12 349 PHE A O 1
ATOM 2701 N N . ALA A 1 350 ? 23.300 -3.736 -7.598 1.00 96.81 350 ALA A N 1
ATOM 2702 C CA . ALA A 1 350 ? 23.925 -5.045 -7.373 1.00 96.81 350 ALA A CA 1
ATOM 2703 C C . ALA A 1 350 ? 23.289 -5.839 -6.217 1.00 96.81 350 ALA A C 1
ATOM 2705 O O . ALA A 1 350 ? 23.009 -7.030 -6.369 1.00 96.81 350 ALA A O 1
ATOM 2706 N N . ASP A 1 351 ? 22.970 -5.163 -5.114 1.00 97.94 351 ASP A N 1
ATOM 2707 C CA . ASP A 1 351 ? 22.375 -5.781 -3.927 1.00 97.94 351 ASP A CA 1
ATOM 2708 C C . ASP A 1 351 ? 20.933 -6.248 -4.137 1.00 97.94 351 ASP A C 1
ATOM 2710 O O . ASP A 1 351 ? 20.536 -7.303 -3.644 1.00 97.94 351 ASP A O 1
ATOM 2714 N N . LEU A 1 352 ? 20.159 -5.535 -4.955 1.00 97.94 352 LEU A N 1
ATOM 2715 C CA . LEU A 1 352 ? 18.788 -5.918 -5.306 1.00 97.94 352 LEU A CA 1
ATOM 2716 C C . LEU A 1 352 ? 18.740 -7.019 -6.374 1.00 97.94 352 LEU A C 1
ATOM 2718 O O . LEU A 1 352 ? 17.748 -7.737 -6.510 1.00 97.94 352 LEU A O 1
ATOM 2722 N N . LEU A 1 353 ? 19.812 -7.196 -7.143 1.00 98.19 353 LEU A N 1
ATOM 2723 C CA . LEU A 1 353 ? 19.913 -8.286 -8.115 1.00 98.19 353 LEU A CA 1
ATOM 2724 C C . LEU A 1 353 ? 20.149 -9.648 -7.436 1.00 98.19 353 LEU A C 1
ATOM 2726 O O . LEU A 1 353 ? 20.038 -10.681 -8.094 1.00 98.19 353 LEU A O 1
ATOM 2730 N N . ALA A 1 354 ? 20.405 -9.676 -6.123 1.00 97.69 354 ALA A N 1
ATOM 2731 C CA . ALA A 1 354 ? 20.564 -10.902 -5.339 1.00 97.69 354 ALA A CA 1
ATOM 2732 C C . ALA A 1 354 ? 19.249 -11.675 -5.092 1.00 97.69 354 ALA A C 1
ATOM 2734 O O . ALA A 1 354 ? 19.287 -12.777 -4.546 1.00 97.69 354 ALA A O 1
ATOM 2735 N N . PHE A 1 355 ? 18.092 -11.132 -5.494 1.00 98.44 355 PHE A N 1
ATOM 2736 C CA . PHE A 1 355 ? 16.766 -11.730 -5.293 1.00 98.44 355 PHE A CA 1
ATOM 2737 C C . PHE A 1 355 ? 16.258 -12.448 -6.563 1.00 98.44 355 PHE A C 1
ATOM 2739 O O . PHE A 1 355 ? 15.576 -11.839 -7.384 1.00 98.44 355 PHE A O 1
ATOM 2746 N N . PRO A 1 356 ? 16.520 -13.753 -6.768 1.00 98.19 356 PRO A N 1
ATOM 2747 C CA . PRO A 1 356 ? 16.199 -14.437 -8.030 1.00 98.19 356 PRO A CA 1
ATOM 2748 C C . PRO A 1 356 ? 14.698 -14.682 -8.263 1.00 98.19 356 PRO A C 1
ATOM 2750 O O . PRO A 1 356 ? 14.292 -15.053 -9.365 1.00 98.19 356 PRO A O 1
ATOM 2753 N N . ASN A 1 357 ? 13.868 -14.532 -7.225 1.00 98.50 357 ASN A N 1
ATOM 2754 C CA . ASN A 1 357 ? 12.436 -14.839 -7.264 1.00 98.50 357 ASN A CA 1
ATOM 2755 C C . ASN A 1 357 ? 11.542 -13.606 -7.460 1.00 98.50 357 ASN A C 1
ATOM 2757 O O . ASN A 1 357 ? 10.325 -13.714 -7.306 1.00 98.50 357 ASN A O 1
ATOM 2761 N N . ILE A 1 358 ? 12.111 -12.456 -7.833 1.00 98.69 358 ILE A N 1
ATOM 2762 C CA . ILE A 1 358 ? 11.321 -11.269 -8.164 1.00 98.69 358 ILE A CA 1
ATOM 2763 C C . ILE A 1 358 ? 10.417 -11.556 -9.369 1.00 98.69 358 ILE A C 1
ATOM 2765 O O . ILE A 1 358 ? 10.861 -11.972 -10.439 1.00 98.69 358 ILE A O 1
ATOM 2769 N N . THR A 1 359 ? 9.125 -11.317 -9.155 1.00 98.56 359 THR A N 1
ATOM 2770 C CA . THR A 1 359 ? 8.047 -11.423 -10.151 1.00 98.56 359 THR A CA 1
ATOM 2771 C C . THR A 1 359 ? 7.475 -10.049 -10.483 1.00 98.56 359 THR A C 1
ATOM 2773 O O . THR A 1 359 ? 7.057 -9.813 -11.611 1.00 98.56 359 THR A O 1
ATOM 2776 N N . HIS A 1 360 ? 7.494 -9.123 -9.522 1.00 98.62 360 HIS A N 1
ATOM 2777 C CA . HIS A 1 360 ? 6.953 -7.779 -9.663 1.00 98.62 360 HIS A CA 1
ATOM 2778 C C . HIS A 1 360 ? 7.993 -6.763 -9.194 1.00 98.62 360 HIS A C 1
ATOM 2780 O O . HIS A 1 360 ? 8.394 -6.785 -8.031 1.00 98.62 360 HIS A O 1
ATOM 2786 N N . ALA A 1 361 ? 8.412 -5.872 -10.088 1.00 98.31 361 ALA A N 1
ATOM 2787 C CA . ALA A 1 361 ? 9.357 -4.807 -9.778 1.00 98.31 361 ALA A CA 1
ATOM 2788 C C . ALA A 1 361 ? 8.832 -3.444 -10.247 1.00 98.31 361 ALA A C 1
ATOM 2790 O O . ALA A 1 361 ? 8.439 -3.284 -11.404 1.00 98.31 361 ALA A O 1
ATOM 2791 N N . GLU A 1 362 ? 8.854 -2.455 -9.356 1.00 97.25 362 GLU A N 1
ATOM 2792 C CA . GLU A 1 362 ? 8.600 -1.048 -9.669 1.00 97.25 362 GLU A CA 1
ATOM 2793 C C . GLU A 1 362 ? 9.783 -0.193 -9.200 1.00 97.25 362 GLU A C 1
ATOM 2795 O O . GLU A 1 362 ? 10.064 -0.096 -8.007 1.00 97.25 362 GLU A O 1
ATOM 2800 N N . ILE A 1 363 ? 10.480 0.428 -10.150 1.00 95.56 363 ILE A N 1
ATOM 2801 C CA . ILE A 1 363 ? 11.640 1.282 -9.896 1.00 95.56 363 ILE A CA 1
ATOM 2802 C C . ILE A 1 363 ? 11.253 2.713 -10.237 1.00 95.56 363 ILE A C 1
ATOM 2804 O O . ILE A 1 363 ? 10.918 3.029 -11.381 1.00 95.56 363 ILE A O 1
ATOM 2808 N N . ARG A 1 364 ? 11.270 3.581 -9.230 1.00 92.25 364 ARG A N 1
ATOM 2809 C CA . ARG A 1 364 ? 10.979 5.005 -9.387 1.00 92.25 364 ARG A CA 1
ATOM 2810 C C . ARG A 1 364 ? 12.290 5.760 -9.512 1.00 92.25 364 ARG A C 1
ATOM 2812 O O . ARG A 1 364 ? 12.985 5.959 -8.518 1.00 92.25 364 ARG A O 1
ATOM 2819 N N . PHE A 1 365 ? 12.633 6.153 -10.732 1.00 89.75 365 PHE A N 1
ATOM 2820 C CA . PHE A 1 365 ? 13.852 6.908 -10.984 1.00 89.75 365 PHE A CA 1
ATOM 2821 C C . PHE A 1 365 ? 13.631 8.379 -10.633 1.00 89.75 365 PHE A C 1
ATOM 2823 O O . PHE A 1 365 ? 12.736 9.029 -11.179 1.00 89.75 365 PHE A O 1
ATOM 2830 N N . SER A 1 366 ? 14.465 8.879 -9.726 1.00 85.38 366 SER A N 1
ATOM 2831 C CA . SER A 1 366 ? 14.583 10.298 -9.372 1.00 85.38 366 SER A CA 1
ATOM 2832 C C . SER A 1 366 ? 15.920 10.902 -9.825 1.00 85.38 366 SER A C 1
ATOM 2834 O O . SER A 1 366 ? 16.073 12.120 -9.772 1.00 85.38 366 SER A O 1
ATOM 2836 N N . CYS A 1 367 ? 16.882 10.086 -10.275 1.00 84.44 367 CYS A N 1
ATOM 2837 C CA . CYS A 1 367 ? 18.200 10.549 -10.707 1.00 84.44 367 CYS A CA 1
ATOM 2838 C C . CYS A 1 367 ? 18.201 11.016 -12.169 1.00 84.44 367 CYS A C 1
ATOM 2840 O O . CYS A 1 367 ? 17.603 10.383 -13.048 1.00 84.44 367 CYS A O 1
ATOM 2842 N N . GLU A 1 368 ? 18.896 12.123 -12.435 1.00 82.62 368 GLU A N 1
ATOM 2843 C CA . GLU A 1 368 ? 19.120 12.587 -13.800 1.00 82.62 368 GLU A CA 1
ATOM 2844 C C . GLU A 1 368 ? 20.088 11.649 -14.530 1.00 82.62 368 GLU A C 1
ATOM 2846 O O . GLU A 1 368 ? 20.977 11.050 -13.927 1.00 82.62 368 GLU A O 1
ATOM 2851 N N . ASN A 1 369 ? 19.896 11.477 -15.841 1.00 83.81 369 ASN A N 1
ATOM 2852 C CA . ASN A 1 369 ? 20.761 10.635 -16.683 1.00 83.81 369 ASN A CA 1
ATOM 2853 C C . ASN A 1 369 ? 20.911 9.165 -16.233 1.00 83.81 369 ASN A C 1
ATOM 2855 O O . ASN A 1 369 ? 21.899 8.518 -16.586 1.00 83.81 369 ASN A O 1
ATOM 2859 N N . ALA A 1 370 ? 19.939 8.617 -15.492 1.00 88.38 370 ALA A N 1
ATOM 2860 C CA . ALA A 1 370 ? 19.942 7.210 -15.094 1.00 88.38 370 ALA A CA 1
ATOM 2861 C C . ALA A 1 370 ? 20.176 6.276 -16.298 1.00 88.38 370 ALA A C 1
ATOM 2863 O O . ALA A 1 370 ? 19.527 6.428 -17.338 1.00 88.38 370 ALA A O 1
ATOM 2864 N N . ASP A 1 371 ? 21.065 5.288 -16.158 1.00 92.31 371 ASP A N 1
ATOM 2865 C CA . ASP A 1 371 ? 21.263 4.240 -17.164 1.00 92.31 371 ASP A CA 1
ATOM 2866 C C . ASP A 1 371 ? 20.115 3.219 -17.127 1.00 92.31 371 ASP A C 1
ATOM 2868 O O . ASP A 1 371 ? 20.221 2.120 -16.578 1.00 92.31 371 ASP A O 1
ATOM 2872 N N . VAL A 1 372 ? 18.972 3.612 -17.690 1.00 93.31 372 VAL A N 1
ATOM 2873 C CA . VAL A 1 372 ? 17.757 2.788 -17.715 1.00 93.31 372 VAL A CA 1
ATOM 2874 C C . VAL A 1 372 ? 17.960 1.503 -18.527 1.00 93.31 372 VAL A C 1
ATOM 2876 O O . VAL A 1 372 ? 17.447 0.449 -18.149 1.00 93.31 372 VAL A O 1
ATOM 2879 N N . ASP A 1 373 ? 18.741 1.560 -19.609 1.00 95.31 373 ASP A N 1
ATOM 2880 C CA . ASP A 1 373 ? 19.040 0.392 -20.447 1.00 95.31 373 ASP A CA 1
ATOM 2881 C C . ASP A 1 373 ? 19.913 -0.624 -19.700 1.00 95.31 373 ASP A C 1
ATOM 2883 O O . ASP A 1 373 ? 19.610 -1.820 -19.712 1.00 95.31 373 ASP A O 1
ATOM 2887 N N . GLY A 1 374 ? 20.953 -0.161 -18.997 1.00 95.38 374 GLY A N 1
ATOM 2888 C CA . GLY A 1 374 ? 21.774 -1.017 -18.142 1.00 95.38 374 GLY A CA 1
ATOM 2889 C C . GLY A 1 374 ? 20.991 -1.608 -16.970 1.00 95.38 374 GLY A C 1
ATOM 2890 O O . GLY A 1 374 ? 21.184 -2.780 -16.636 1.00 95.38 374 GLY A O 1
ATOM 2891 N N . ALA A 1 375 ? 20.060 -0.846 -16.382 1.00 95.62 375 ALA A N 1
ATOM 2892 C CA . ALA A 1 375 ? 19.162 -1.354 -15.344 1.00 95.62 375 ALA A CA 1
ATOM 2893 C C . ALA A 1 375 ? 18.281 -2.485 -15.890 1.00 95.62 375 ALA A C 1
ATOM 2895 O O . ALA A 1 375 ? 18.182 -3.547 -15.274 1.00 95.62 375 ALA A O 1
ATOM 2896 N N . LEU A 1 376 ? 17.690 -2.284 -17.072 1.00 96.50 376 LEU A N 1
ATOM 2897 C CA . LEU A 1 376 ? 16.850 -3.277 -17.731 1.00 96.50 376 LEU A CA 1
ATOM 2898 C C . LEU A 1 376 ? 17.628 -4.564 -18.044 1.00 96.50 376 LEU A C 1
ATOM 2900 O O . LEU A 1 376 ? 17.167 -5.661 -17.720 1.00 96.50 376 LEU A O 1
ATOM 2904 N N . ASP A 1 377 ? 18.826 -4.457 -18.625 1.00 97.19 377 ASP A N 1
ATOM 2905 C CA . ASP A 1 377 ? 19.664 -5.624 -18.926 1.00 97.19 377 ASP A CA 1
ATOM 2906 C C . ASP A 1 377 ? 20.044 -6.395 -17.649 1.00 97.19 377 ASP A C 1
ATOM 2908 O O . ASP A 1 377 ? 19.891 -7.620 -17.590 1.00 97.19 377 ASP A O 1
ATOM 2912 N N . ALA A 1 378 ? 20.471 -5.686 -16.600 1.00 97.19 378 ALA A N 1
ATOM 2913 C CA . ALA A 1 378 ? 20.880 -6.298 -15.340 1.00 97.19 378 ALA A CA 1
ATOM 2914 C C . ALA A 1 378 ? 19.710 -6.999 -14.622 1.00 97.19 378 ALA A C 1
ATOM 2916 O O . ALA A 1 378 ? 19.839 -8.156 -14.214 1.00 97.19 378 ALA A O 1
ATOM 2917 N N . MET A 1 379 ? 18.551 -6.340 -14.528 1.00 97.81 379 MET A N 1
ATOM 2918 C CA . MET A 1 379 ? 17.353 -6.872 -13.866 1.00 97.81 379 MET A CA 1
ATOM 2919 C C . MET A 1 379 ? 16.770 -8.074 -14.606 1.00 97.81 379 MET A C 1
ATOM 2921 O O . MET A 1 379 ? 16.472 -9.092 -13.990 1.00 97.81 379 MET A O 1
ATOM 2925 N N . THR A 1 380 ? 16.671 -8.017 -15.936 1.00 97.25 380 THR A N 1
ATOM 2926 C CA . THR A 1 380 ? 16.159 -9.152 -16.727 1.00 97.25 380 THR A CA 1
ATOM 2927 C C . THR A 1 380 ? 17.063 -10.375 -16.662 1.00 97.25 380 THR A C 1
ATOM 2929 O O . THR A 1 380 ? 16.592 -11.504 -16.787 1.00 97.25 380 THR A O 1
ATOM 2932 N N . LYS A 1 381 ? 18.368 -10.174 -16.449 1.00 97.69 381 LYS A N 1
ATOM 2933 C CA . LYS A 1 381 ? 19.313 -11.264 -16.206 1.00 97.69 381 LYS A CA 1
ATOM 2934 C C . LYS A 1 381 ? 19.144 -11.877 -14.817 1.00 97.69 381 LYS A C 1
ATOM 2936 O O . LYS A 1 381 ? 19.233 -13.095 -14.688 1.00 97.69 381 LYS A O 1
ATOM 2941 N N . ALA A 1 382 ? 18.936 -11.050 -13.797 1.00 98.00 382 ALA A N 1
ATOM 2942 C CA . ALA A 1 382 ? 18.807 -11.498 -12.413 1.00 98.00 382 ALA A CA 1
ATOM 2943 C C . ALA A 1 382 ? 17.434 -12.115 -12.098 1.00 98.00 382 ALA A C 1
ATOM 2945 O O . ALA A 1 382 ? 17.342 -13.006 -11.254 1.00 98.00 382 ALA A O 1
ATOM 2946 N N . TRP A 1 383 ? 16.374 -11.664 -12.776 1.00 98.19 383 TRP A N 1
ATOM 2947 C CA . TRP A 1 383 ? 14.981 -11.985 -12.453 1.00 98.19 383 TRP A CA 1
ATOM 2948 C C . TRP A 1 383 ? 14.284 -12.728 -13.606 1.00 98.19 383 TRP A C 1
ATOM 2950 O O . TRP A 1 383 ? 13.440 -12.172 -14.312 1.00 98.19 383 TRP A O 1
ATOM 2960 N N . PRO A 1 384 ? 14.586 -14.020 -13.819 1.00 97.50 384 PRO A N 1
ATOM 2961 C CA . PRO A 1 384 ? 14.007 -14.794 -14.922 1.00 97.50 384 PRO A CA 1
ATOM 2962 C C . PRO A 1 384 ? 12.490 -15.036 -14.781 1.00 97.50 384 PRO A C 1
ATOM 2964 O O . PRO A 1 384 ? 11.824 -15.379 -15.758 1.00 97.50 384 PRO A O 1
ATOM 2967 N N . LYS A 1 385 ? 11.931 -14.862 -13.574 1.00 98.06 385 LYS A N 1
ATOM 2968 C CA . LYS A 1 385 ? 10.500 -15.037 -13.257 1.00 98.06 385 LYS A CA 1
ATOM 2969 C C . LYS A 1 385 ? 9.696 -13.732 -13.319 1.00 98.06 385 LYS A C 1
ATOM 2971 O O . LYS A 1 385 ? 8.587 -13.671 -12.804 1.00 98.06 385 LYS A O 1
ATOM 2976 N N . LEU A 1 386 ? 10.260 -12.678 -13.902 1.00 98.44 386 LEU A N 1
ATOM 2977 C CA . LEU A 1 386 ? 9.631 -11.363 -13.935 1.00 98.44 386 LEU A CA 1
ATOM 2978 C C . LEU A 1 386 ? 8.326 -11.389 -14.750 1.00 98.44 386 LEU A C 1
ATOM 2980 O O . LEU A 1 386 ? 8.335 -11.707 -15.939 1.00 98.44 386 LEU A O 1
ATOM 2984 N N . GLU A 1 387 ? 7.220 -11.027 -14.103 1.00 98.00 387 GLU A N 1
ATOM 2985 C CA . GLU A 1 387 ? 5.871 -10.919 -14.671 1.00 98.00 387 GLU A CA 1
ATOM 2986 C C . GLU A 1 387 ? 5.483 -9.457 -14.921 1.00 98.00 387 GLU A C 1
ATOM 2988 O O . GLU A 1 387 ? 4.838 -9.146 -15.928 1.00 98.00 387 GLU A O 1
ATOM 2993 N N . VAL A 1 388 ? 5.889 -8.558 -14.019 1.00 98.06 388 VAL A N 1
ATOM 2994 C CA . VAL A 1 388 ? 5.589 -7.126 -14.069 1.00 98.06 388 VAL A CA 1
ATOM 2995 C C . VAL A 1 388 ? 6.855 -6.318 -13.821 1.00 98.06 388 VAL A C 1
ATOM 2997 O O . VAL A 1 388 ? 7.480 -6.445 -12.770 1.00 98.06 388 VAL A O 1
ATOM 3000 N N . LEU A 1 389 ? 7.187 -5.436 -14.761 1.00 97.69 389 LEU A N 1
ATOM 3001 C CA . LEU A 1 389 ? 8.260 -4.460 -14.607 1.00 97.69 389 LEU A CA 1
ATOM 3002 C C . LEU A 1 389 ? 7.739 -3.057 -14.894 1.00 97.69 389 LEU A C 1
ATOM 3004 O O . LEU A 1 389 ? 7.157 -2.813 -15.949 1.00 97.69 389 LEU A O 1
ATOM 3008 N N . LYS A 1 390 ? 7.960 -2.128 -13.969 1.00 96.62 390 LYS A N 1
ATOM 3009 C CA . LYS A 1 390 ? 7.592 -0.724 -14.137 1.00 96.62 390 LYS A CA 1
ATOM 3010 C C . LYS A 1 390 ? 8.772 0.174 -13.816 1.00 96.62 390 LYS A C 1
ATOM 3012 O O . LYS A 1 390 ? 9.253 0.168 -12.689 1.00 96.62 390 LYS A O 1
ATOM 3017 N N . PHE A 1 391 ? 9.192 0.977 -14.779 1.00 94.81 391 PHE A N 1
ATOM 3018 C CA . PHE A 1 391 ? 10.112 2.083 -14.567 1.00 94.81 391 PHE A CA 1
ATOM 3019 C C . PHE A 1 391 ? 9.311 3.375 -14.622 1.00 94.81 391 PHE A C 1
ATOM 3021 O O . PHE A 1 391 ? 8.806 3.773 -15.670 1.00 94.81 391 PHE A O 1
ATOM 3028 N N . VAL A 1 392 ? 9.141 3.997 -13.461 1.00 89.75 392 VAL A N 1
ATOM 3029 C CA . VAL A 1 392 ? 8.317 5.193 -13.308 1.00 89.75 392 VAL A CA 1
ATOM 3030 C C . VAL A 1 392 ? 9.232 6.406 -13.290 1.00 89.75 392 VAL A C 1
ATOM 3032 O O . VAL A 1 392 ? 10.119 6.508 -12.441 1.00 89.75 392 VAL A O 1
ATOM 3035 N N . ASN A 1 393 ? 9.004 7.325 -14.229 1.00 83.19 393 ASN A N 1
ATOM 3036 C CA . ASN A 1 393 ? 9.595 8.656 -14.190 1.00 83.19 393 ASN A CA 1
ATOM 3037 C C . ASN A 1 393 ? 8.871 9.490 -13.166 1.00 83.19 393 ASN A C 1
ATOM 3039 O O . ASN A 1 393 ? 7.671 9.746 -13.293 1.00 83.19 393 ASN A O 1
ATOM 3043 N N . ARG A 1 394 ? 9.588 9.877 -12.116 1.00 70.12 394 ARG A N 1
ATOM 3044 C CA . ARG A 1 394 ? 8.985 10.741 -11.133 1.00 70.12 394 ARG A CA 1
ATOM 3045 C C . ARG A 1 394 ? 8.916 12.158 -11.690 1.00 70.12 394 ARG A C 1
ATOM 3047 O O . ARG A 1 394 ? 9.924 12.841 -11.840 1.00 70.12 394 ARG A O 1
ATOM 3054 N N . VAL A 1 395 ? 7.693 12.600 -11.942 1.00 60.78 395 VAL A N 1
ATOM 3055 C CA . VAL A 1 395 ? 7.377 14.004 -12.190 1.00 60.78 395 VAL A CA 1
ATOM 3056 C C . VAL A 1 395 ? 7.547 14.744 -10.865 1.00 60.78 395 VAL A C 1
ATOM 3058 O O . VAL A 1 395 ? 6.936 14.359 -9.869 1.00 60.78 395 VAL A O 1
ATOM 3061 N N . ASN A 1 396 ? 8.397 15.773 -10.829 1.00 53.88 396 ASN A N 1
ATOM 3062 C CA . ASN A 1 396 ? 8.314 16.758 -9.757 1.00 53.88 396 ASN A CA 1
ATOM 3063 C C . ASN A 1 396 ? 7.022 17.536 -10.019 1.00 53.88 396 ASN A C 1
ATOM 3065 O O . ASN A 1 396 ? 6.947 18.301 -10.975 1.00 53.88 396 ASN A O 1
ATOM 3069 N N . THR A 1 397 ? 5.984 17.212 -9.265 1.00 50.75 397 THR A N 1
ATOM 3070 C CA . THR A 1 397 ? 4.572 17.478 -9.565 1.00 50.75 397 THR A CA 1
ATOM 3071 C C . THR A 1 397 ? 4.211 18.963 -9.642 1.00 50.75 397 THR A C 1
ATOM 3073 O O . THR A 1 397 ? 3.244 19.286 -10.318 1.00 50.75 397 THR A O 1
ATOM 3076 N N . GLY A 1 398 ? 5.035 19.873 -9.112 1.00 55.16 398 GLY A N 1
ATOM 3077 C CA . GLY A 1 398 ? 4.678 21.294 -9.035 1.00 55.16 398 GLY A CA 1
ATOM 3078 C C . GLY A 1 398 ? 5.228 22.272 -10.070 1.00 55.16 398 GLY A C 1
ATOM 3079 O O . GLY A 1 398 ? 5.069 23.470 -9.862 1.00 55.16 398 GLY A O 1
ATOM 3080 N N . TRP A 1 399 ? 5.887 21.844 -11.153 1.00 54.16 399 TRP A N 1
ATOM 3081 C CA . TRP A 1 399 ? 6.417 22.797 -12.145 1.00 54.16 399 TRP A CA 1
ATOM 3082 C C . TRP A 1 399 ? 6.075 22.364 -13.577 1.00 54.16 399 TRP A C 1
ATOM 3084 O O . TRP A 1 399 ? 6.484 21.292 -14.017 1.00 54.16 399 TRP A O 1
ATOM 3094 N N . ASP A 1 400 ? 5.358 23.230 -14.305 1.00 52.22 400 ASP A N 1
ATOM 3095 C CA . ASP A 1 400 ? 4.836 23.026 -15.674 1.00 52.22 400 ASP A CA 1
ATOM 3096 C C . ASP A 1 400 ? 5.903 22.721 -16.751 1.00 52.22 400 ASP A C 1
ATOM 3098 O O . ASP A 1 400 ? 5.573 22.322 -17.871 1.00 52.22 400 ASP A O 1
ATOM 3102 N N . ASP A 1 401 ? 7.193 22.822 -16.431 1.00 58.00 401 ASP A N 1
ATOM 3103 C CA . ASP A 1 401 ? 8.282 22.455 -17.336 1.00 58.00 401 ASP A CA 1
ATOM 3104 C C . ASP A 1 401 ? 8.629 20.964 -17.222 1.00 58.00 401 ASP A C 1
ATOM 3106 O O . ASP A 1 401 ? 9.704 20.562 -16.767 1.00 58.00 401 ASP A O 1
ATOM 3110 N N . TYR A 1 402 ? 7.710 20.118 -17.697 1.00 52.97 402 TYR A N 1
ATOM 3111 C CA . TYR A 1 402 ? 7.957 18.690 -17.897 1.00 52.97 402 TYR A CA 1
ATOM 3112 C C . TYR A 1 402 ? 9.136 18.489 -18.866 1.00 52.97 402 TYR A C 1
ATOM 3114 O O . TYR A 1 402 ? 8.998 18.532 -20.095 1.00 52.97 402 TYR A O 1
ATOM 3122 N N . LYS A 1 403 ? 10.321 18.235 -18.310 1.00 63.31 403 LYS A N 1
ATOM 3123 C CA . LYS A 1 403 ? 11.451 17.639 -19.021 1.00 63.31 403 LYS A CA 1
ATOM 3124 C C . LYS A 1 403 ? 11.768 16.312 -18.337 1.00 63.31 403 LYS A C 1
ATOM 3126 O O . LYS A 1 403 ? 12.067 16.328 -17.143 1.00 63.31 403 LYS A O 1
ATOM 3131 N N . PRO A 1 404 ? 11.677 15.174 -19.056 1.00 58.69 404 PRO A N 1
ATOM 3132 C CA . PRO A 1 404 ? 12.120 13.888 -18.535 1.00 58.69 404 PRO A CA 1
ATOM 3133 C C . PRO A 1 404 ? 13.523 14.054 -17.958 1.00 58.69 404 PRO A C 1
ATOM 3135 O O . PRO A 1 404 ? 14.423 14.498 -18.669 1.00 58.69 404 PRO A O 1
ATOM 3138 N N . LYS A 1 405 ? 13.677 13.759 -16.667 1.00 69.25 405 LYS A N 1
ATOM 3139 C CA . LYS A 1 405 ? 14.945 13.956 -15.960 1.00 69.25 405 LYS A CA 1
ATOM 3140 C C . LYS A 1 405 ? 15.938 12.830 -16.242 1.00 69.25 405 LYS A C 1
ATOM 3142 O O . LYS A 1 405 ? 17.139 13.072 -16.319 1.00 69.25 405 LYS A O 1
ATOM 3147 N N . TYR A 1 406 ? 15.450 11.611 -16.481 1.00 78.00 406 TYR A N 1
ATOM 3148 C CA . TYR A 1 406 ? 16.295 10.490 -16.884 1.00 78.00 406 TYR A CA 1
ATOM 3149 C C . TYR A 1 406 ? 16.347 10.277 -18.400 1.00 78.00 406 TYR A C 1
ATOM 3151 O O . TYR A 1 406 ? 15.445 10.654 -19.157 1.00 78.00 406 TYR A O 1
ATOM 3159 N N . LYS A 1 407 ? 17.404 9.588 -18.838 1.00 87.19 407 LYS A N 1
ATOM 3160 C CA . LYS A 1 407 ? 17.559 9.119 -20.213 1.00 87.19 407 LYS A CA 1
ATOM 3161 C C . LYS A 1 407 ? 16.547 8.007 -20.492 1.00 87.19 407 LYS A C 1
ATOM 3163 O O . LYS A 1 407 ? 16.581 6.959 -19.855 1.00 87.19 407 LYS A O 1
ATOM 3168 N N . LYS A 1 408 ? 15.638 8.237 -21.440 1.00 91.00 408 LYS A N 1
ATOM 3169 C CA . LYS A 1 408 ? 14.644 7.237 -21.858 1.00 91.00 408 LYS A CA 1
ATOM 3170 C C . LYS A 1 408 ? 15.328 5.962 -22.347 1.00 91.00 408 LYS A C 1
ATOM 3172 O O . LYS A 1 408 ? 16.421 6.020 -22.911 1.00 91.00 408 LYS A O 1
ATOM 3177 N N . SER A 1 409 ? 14.663 4.827 -22.164 1.00 94.25 409 SER A N 1
ATOM 3178 C CA . SER A 1 409 ? 15.210 3.544 -22.591 1.00 94.25 409 SER A CA 1
ATOM 3179 C C . SER A 1 409 ? 15.200 3.428 -24.112 1.00 94.25 409 SER A C 1
ATOM 3181 O O . SER A 1 409 ? 14.210 3.779 -24.755 1.00 94.25 409 SER A O 1
ATOM 3183 N N . SER A 1 410 ? 16.283 2.940 -24.711 1.00 95.94 410 SER A N 1
ATOM 3184 C CA . SER A 1 410 ? 16.314 2.721 -26.156 1.00 95.94 410 SER A CA 1
ATOM 3185 C C . SER A 1 410 ? 15.359 1.597 -26.559 1.00 95.94 410 SER A C 1
ATOM 3187 O O . SER A 1 410 ? 15.172 0.626 -25.834 1.00 95.94 410 SER A O 1
ATOM 3189 N N . LEU A 1 411 ? 14.789 1.659 -27.766 1.00 96.19 411 LEU A N 1
ATOM 3190 C CA . LEU A 1 411 ? 13.993 0.540 -28.292 1.00 96.19 411 LEU A CA 1
ATOM 3191 C C . LEU A 1 411 ? 14.788 -0.780 -28.318 1.00 96.19 411 LEU A C 1
ATOM 3193 O O . LEU A 1 411 ? 14.226 -1.845 -28.071 1.00 96.19 411 LEU A O 1
ATOM 3197 N N . GLY A 1 412 ? 16.098 -0.714 -28.574 1.00 96.25 412 GLY A N 1
ATOM 3198 C CA . GLY A 1 412 ? 16.978 -1.885 -28.646 1.00 96.25 412 GLY A CA 1
ATOM 3199 C C . GLY A 1 412 ? 17.070 -2.673 -27.340 1.00 96.25 412 GLY A C 1
ATOM 3200 O O . GLY A 1 412 ? 17.208 -3.898 -27.378 1.00 96.25 412 GLY A O 1
ATOM 3201 N N . SER A 1 413 ? 16.925 -2.001 -26.196 1.00 95.50 413 SER A N 1
ATOM 3202 C CA . SER A 1 413 ? 16.998 -2.623 -24.871 1.00 95.50 413 SER A CA 1
ATOM 3203 C C . SER A 1 413 ? 15.909 -3.686 -24.666 1.00 95.50 413 SER A C 1
ATOM 3205 O O . SER A 1 413 ? 16.127 -4.674 -23.965 1.00 95.50 413 SER A O 1
ATOM 3207 N N . LEU A 1 414 ? 14.766 -3.565 -25.353 1.00 96.25 414 LEU A N 1
ATOM 3208 C CA . LEU A 1 414 ? 13.636 -4.487 -25.228 1.00 96.25 414 LEU A CA 1
ATOM 3209 C C . LEU A 1 414 ? 13.965 -5.928 -25.649 1.00 96.25 414 LEU A C 1
ATOM 3211 O O . LEU A 1 414 ? 13.277 -6.865 -25.236 1.00 96.25 414 LEU A O 1
ATOM 3215 N N . ALA A 1 415 ? 15.025 -6.132 -26.435 1.00 94.50 415 ALA A N 1
ATOM 3216 C CA . ALA A 1 415 ? 15.456 -7.459 -26.862 1.00 94.50 415 ALA A CA 1
ATOM 3217 C C . ALA A 1 415 ? 15.838 -8.373 -25.679 1.00 94.50 415 ALA A C 1
ATOM 3219 O O . ALA A 1 415 ? 15.569 -9.576 -25.728 1.00 94.50 415 ALA A O 1
ATOM 3220 N N . CYS A 1 416 ? 16.407 -7.828 -24.593 1.00 95.06 416 CYS A N 1
ATOM 3221 C CA . CYS A 1 416 ? 16.799 -8.638 -23.434 1.00 95.06 416 CYS A CA 1
ATOM 3222 C C . CYS A 1 416 ? 15.582 -9.239 -22.706 1.00 95.06 416 CYS A C 1
ATOM 3224 O O . CYS A 1 416 ? 15.599 -10.417 -22.343 1.00 95.06 416 CYS A O 1
ATOM 3226 N N . LEU A 1 417 ? 14.487 -8.479 -22.584 1.00 94.25 417 LEU A N 1
ATOM 3227 C CA . LEU A 1 417 ? 13.220 -8.932 -21.997 1.00 94.25 417 LEU A CA 1
ATOM 3228 C C . LEU A 1 417 ? 12.616 -10.086 -22.793 1.00 94.25 417 LEU A C 1
ATOM 3230 O O . LEU A 1 417 ? 12.090 -11.046 -22.219 1.00 94.25 417 LEU A O 1
ATOM 3234 N N . ALA A 1 418 ? 12.700 -9.991 -24.124 1.00 91.06 418 ALA A N 1
ATOM 3235 C CA . ALA A 1 418 ? 12.164 -11.015 -24.997 1.00 91.06 418 ALA A CA 1
ATOM 3236 C C . ALA A 1 418 ? 12.839 -12.372 -24.751 1.00 91.06 418 ALA A C 1
ATOM 3238 O O . ALA A 1 418 ? 12.155 -13.392 -24.692 1.00 91.06 418 ALA A O 1
ATOM 3239 N N . GLN A 1 419 ? 14.154 -12.358 -24.539 1.00 92.31 419 GLN A N 1
ATOM 3240 C CA . GLN A 1 419 ? 14.972 -13.556 -24.375 1.00 92.31 419 GLN A CA 1
ATOM 3241 C C . GLN A 1 419 ? 14.964 -14.112 -22.946 1.00 92.31 419 GLN A C 1
ATOM 3243 O O . GLN A 1 419 ? 15.006 -15.326 -22.769 1.00 92.31 419 GLN A O 1
ATOM 3248 N N . ARG A 1 420 ? 14.941 -13.249 -21.922 1.00 95.75 420 ARG A N 1
ATOM 3249 C CA . ARG A 1 420 ? 15.254 -13.654 -20.537 1.00 95.75 420 ARG A CA 1
ATOM 3250 C C . ARG A 1 420 ? 14.049 -13.766 -19.608 1.00 95.75 420 ARG A C 1
ATOM 3252 O O . ARG A 1 420 ? 14.122 -14.502 -18.630 1.00 95.75 420 ARG A O 1
ATOM 3259 N N . CYS A 1 421 ? 12.944 -13.081 -19.906 1.00 96.81 421 CYS A N 1
ATOM 3260 C CA . CYS A 1 421 ? 11.789 -12.997 -19.004 1.00 96.81 421 CYS A CA 1
ATOM 3261 C C . CYS A 1 421 ? 10.533 -13.606 -19.646 1.00 96.81 421 CYS A C 1
ATOM 3263 O O . CYS A 1 421 ? 9.619 -12.863 -20.004 1.00 96.81 421 CYS A O 1
ATOM 3265 N N . PRO A 1 422 ? 10.448 -14.938 -19.832 1.00 95.12 422 PRO A N 1
ATOM 3266 C CA . PRO A 1 422 ? 9.355 -15.588 -20.565 1.00 95.12 422 PRO A CA 1
ATOM 3267 C C . PRO A 1 422 ? 7.965 -15.343 -19.957 1.00 95.12 422 PRO A C 1
ATOM 3269 O O . PRO A 1 422 ? 6.977 -15.376 -20.685 1.00 95.12 422 PRO A O 1
ATOM 3272 N N . GLN A 1 423 ? 7.889 -15.056 -18.655 1.00 96.44 423 GLN A N 1
ATOM 3273 C CA . GLN A 1 423 ? 6.637 -14.838 -17.917 1.00 96.44 423 GLN A CA 1
ATOM 3274 C C . GLN A 1 423 ? 6.153 -13.381 -17.925 1.00 96.44 423 GLN A C 1
ATOM 3276 O O . GLN A 1 423 ? 5.083 -13.092 -17.392 1.00 96.44 423 GLN A O 1
ATOM 3281 N N . LEU A 1 424 ? 6.903 -12.467 -18.552 1.00 97.31 424 LEU A N 1
ATOM 3282 C CA . LEU A 1 424 ? 6.550 -11.052 -18.582 1.00 97.31 424 LEU A CA 1
ATOM 3283 C C . LEU A 1 424 ? 5.162 -10.855 -19.205 1.00 97.31 424 LEU A C 1
ATOM 3285 O O . LEU A 1 424 ? 4.872 -11.367 -20.288 1.00 97.31 424 LEU A O 1
ATOM 3289 N N . SER A 1 425 ? 4.320 -10.094 -18.512 1.00 97.12 425 SER A N 1
ATOM 3290 C CA . SER A 1 425 ? 2.933 -9.804 -18.887 1.00 97.12 425 SER A CA 1
ATOM 3291 C C . SER A 1 425 ? 2.633 -8.303 -18.915 1.00 97.12 425 SER A C 1
ATOM 3293 O O . SER A 1 425 ? 1.792 -7.856 -19.700 1.00 97.12 425 SER A O 1
ATOM 3295 N N . LEU A 1 426 ? 3.353 -7.507 -18.121 1.00 97.19 426 LEU A N 1
ATOM 3296 C CA . LEU A 1 426 ? 3.239 -6.053 -18.086 1.00 97.19 426 LEU A CA 1
ATOM 3297 C C . LEU A 1 426 ? 4.625 -5.410 -18.026 1.00 97.19 426 LEU A C 1
ATOM 3299 O O . LEU A 1 426 ? 5.428 -5.718 -17.147 1.00 97.19 426 LEU A O 1
ATOM 3303 N N . LEU A 1 427 ? 4.865 -4.471 -18.933 1.00 96.75 427 LEU A N 1
ATOM 3304 C CA . LEU A 1 427 ? 6.030 -3.603 -18.946 1.00 96.75 427 LEU A CA 1
ATOM 3305 C C . LEU A 1 427 ? 5.554 -2.155 -19.016 1.00 96.75 427 LEU A C 1
ATOM 3307 O O . LEU A 1 427 ? 4.909 -1.793 -19.993 1.00 96.75 427 LEU A O 1
ATOM 3311 N N . ALA A 1 428 ? 5.869 -1.338 -18.017 1.00 95.50 428 ALA A N 1
ATOM 3312 C CA . ALA A 1 428 ? 5.682 0.109 -18.081 1.00 95.50 428 ALA A CA 1
ATOM 3313 C C . ALA A 1 428 ? 7.053 0.776 -18.168 1.00 95.50 428 ALA A C 1
ATOM 3315 O O . ALA A 1 428 ? 7.853 0.654 -17.242 1.00 95.50 428 ALA A O 1
ATOM 3316 N N . LEU A 1 429 ? 7.346 1.413 -19.298 1.00 94.12 429 LEU A N 1
ATOM 3317 C CA . LEU A 1 429 ? 8.677 1.927 -19.593 1.00 94.12 429 LEU A CA 1
ATOM 3318 C C . LEU A 1 429 ? 8.601 3.116 -20.539 1.00 94.12 429 LEU A C 1
ATOM 3320 O O . LEU A 1 429 ? 7.944 3.047 -21.580 1.00 94.12 429 LEU A O 1
ATOM 3324 N N . GLU A 1 430 ? 9.344 4.175 -20.219 1.00 92.25 430 GLU A N 1
ATOM 3325 C CA . GLU A 1 430 ? 9.510 5.274 -21.151 1.00 92.25 430 GLU A CA 1
ATOM 3326 C C . GLU A 1 430 ? 10.559 4.963 -22.231 1.00 92.25 430 GLU A C 1
ATOM 3328 O O . GLU A 1 430 ? 11.710 4.658 -21.916 1.00 92.25 430 GLU A O 1
ATOM 3333 N N . LEU A 1 431 ? 10.170 5.077 -23.506 1.00 93.31 431 LEU A N 1
ATOM 3334 C CA . LEU A 1 431 ? 10.995 4.699 -24.655 1.00 93.31 431 LEU A CA 1
ATOM 3335 C C . LEU A 1 431 ? 11.487 5.914 -25.448 1.00 93.31 431 LEU A C 1
ATOM 3337 O O . LEU A 1 431 ? 10.715 6.813 -25.793 1.00 93.31 431 LEU A O 1
ATOM 3341 N N . ASP A 1 432 ? 12.771 5.903 -25.795 1.00 93.25 432 ASP A N 1
ATOM 3342 C CA . ASP A 1 432 ? 13.350 6.765 -26.814 1.00 93.25 432 ASP A CA 1
ATOM 3343 C C . ASP A 1 432 ? 13.048 6.192 -28.201 1.00 93.25 432 ASP A C 1
ATOM 3345 O O . ASP A 1 432 ? 13.531 5.126 -28.588 1.00 93.25 432 ASP A O 1
ATOM 3349 N N . THR A 1 433 ? 12.231 6.920 -28.958 1.00 93.50 433 THR A N 1
ATOM 3350 C CA . THR A 1 433 ? 11.834 6.552 -30.319 1.00 93.50 433 THR A CA 1
ATOM 3351 C C . THR A 1 433 ? 12.621 7.302 -31.395 1.00 93.50 433 THR A C 1
ATOM 3353 O O . THR A 1 433 ? 12.303 7.166 -32.575 1.00 93.50 433 THR A O 1
ATOM 3356 N N . SER A 1 434 ? 13.626 8.101 -31.015 1.00 93.12 434 SER A N 1
ATOM 3357 C CA . SER A 1 434 ? 14.440 8.876 -31.960 1.00 93.12 434 SER A CA 1
ATOM 3358 C C . SER A 1 434 ? 15.383 8.001 -32.790 1.00 93.12 434 SER A C 1
ATOM 3360 O O . SER A 1 434 ? 15.599 8.281 -33.969 1.00 93.12 434 SER A O 1
ATOM 3362 N N . ALA A 1 435 ? 15.887 6.913 -32.204 1.00 94.50 435 ALA A N 1
ATOM 3363 C CA . ALA A 1 435 ? 16.729 5.923 -32.861 1.00 94.50 435 ALA A CA 1
ATOM 3364 C C . ALA A 1 435 ? 16.018 4.564 -32.882 1.00 94.50 435 ALA A C 1
ATOM 3366 O O . ALA A 1 435 ? 15.823 3.929 -31.846 1.00 94.50 435 ALA A O 1
ATOM 3367 N N . ILE A 1 436 ? 15.625 4.113 -34.075 1.00 96.25 436 ILE A N 1
ATOM 3368 C CA . ILE A 1 436 ? 14.920 2.842 -34.263 1.00 96.25 436 ILE A CA 1
ATOM 3369 C C . ILE A 1 436 ? 15.939 1.789 -34.721 1.00 96.25 436 ILE A C 1
ATOM 3371 O O . ILE A 1 436 ? 16.511 1.947 -35.803 1.00 96.25 436 ILE A O 1
ATOM 3375 N N . PRO A 1 437 ? 16.185 0.723 -33.938 1.00 96.50 437 PRO A N 1
ATOM 3376 C CA . PRO A 1 437 ? 17.099 -0.337 -34.342 1.00 96.50 437 PRO A CA 1
ATOM 3377 C C . PRO A 1 437 ? 16.571 -1.123 -35.543 1.00 96.50 437 PRO A C 1
ATOM 3379 O O . PRO A 1 437 ? 15.370 -1.146 -35.831 1.00 96.50 437 PRO A O 1
ATOM 3382 N N . THR A 1 438 ? 17.470 -1.830 -36.224 1.00 95.62 438 THR A N 1
ATOM 3383 C CA . THR A 1 438 ? 17.074 -2.776 -37.266 1.00 95.62 438 THR A CA 1
ATOM 3384 C C . THR A 1 438 ? 16.260 -3.930 -36.664 1.00 95.62 438 THR A C 1
ATOM 3386 O O . THR A 1 438 ? 16.583 -4.405 -35.571 1.00 95.62 438 THR A O 1
ATOM 3389 N N . PRO A 1 439 ? 15.199 -4.402 -37.348 1.00 95.00 439 PRO A N 1
ATOM 3390 C CA . PRO A 1 439 ? 14.447 -5.574 -36.912 1.00 95.00 439 PRO A CA 1
ATOM 3391 C C . PRO A 1 439 ? 15.354 -6.795 -36.712 1.00 95.00 439 PRO A C 1
ATOM 3393 O O . PRO A 1 439 ? 16.228 -7.066 -37.537 1.00 95.00 439 PRO A O 1
ATOM 3396 N N . ILE A 1 440 ? 15.126 -7.538 -35.631 1.00 93.69 440 ILE A N 1
ATOM 3397 C CA . ILE A 1 440 ? 15.927 -8.709 -35.252 1.00 93.69 440 ILE A CA 1
ATOM 3398 C C . ILE A 1 440 ? 15.227 -9.980 -35.753 1.00 93.69 440 ILE A C 1
ATOM 3400 O O . ILE A 1 440 ? 14.002 -10.043 -35.819 1.00 93.69 440 ILE A O 1
ATOM 3404 N N . VAL A 1 441 ? 15.988 -11.012 -36.121 1.00 88.81 441 VAL A N 1
ATOM 3405 C CA . VAL A 1 441 ? 15.407 -12.323 -36.450 1.00 88.81 441 VAL A CA 1
ATOM 3406 C C . VAL A 1 441 ? 14.946 -12.992 -35.147 1.00 88.81 441 VAL A C 1
ATOM 3408 O O . VAL A 1 441 ? 15.789 -13.213 -34.276 1.00 88.81 441 VAL A O 1
ATOM 3411 N N . PRO A 1 442 ? 13.648 -13.317 -34.975 1.00 79.19 442 PRO A N 1
ATOM 3412 C CA . PRO A 1 442 ? 13.169 -13.954 -33.753 1.00 79.19 442 PRO A CA 1
ATOM 3413 C C . PRO A 1 442 ? 13.826 -15.324 -33.578 1.00 79.19 442 PRO A C 1
ATOM 3415 O O . PRO A 1 442 ? 13.740 -16.162 -34.476 1.00 79.19 442 PRO A O 1
ATOM 3418 N N . THR A 1 443 ? 14.463 -15.563 -32.431 1.00 76.94 443 THR A N 1
ATOM 3419 C CA . THR A 1 443 ? 15.097 -16.860 -32.151 1.00 76.94 443 THR A CA 1
ATOM 3420 C C . THR A 1 443 ? 14.048 -17.938 -31.873 1.00 76.94 443 THR A C 1
ATOM 3422 O O . THR A 1 443 ? 14.183 -19.053 -32.364 1.00 76.94 443 THR A O 1
ATOM 3425 N N . GLU A 1 444 ? 12.971 -17.603 -31.150 1.00 81.56 444 GLU A N 1
ATOM 3426 C CA . GLU A 1 444 ? 11.881 -18.525 -30.807 1.00 81.56 444 GLU A CA 1
ATOM 3427 C C . GLU A 1 444 ? 10.548 -17.775 -30.642 1.00 81.56 444 GLU A C 1
ATOM 3429 O O . GLU A 1 444 ? 10.496 -16.660 -30.116 1.00 81.56 444 GLU A O 1
ATOM 3434 N N . THR A 1 445 ? 9.443 -18.384 -31.081 1.00 74.69 445 THR A N 1
ATOM 3435 C CA . THR A 1 445 ? 8.095 -17.843 -30.865 1.00 74.69 445 THR A CA 1
ATOM 3436 C C . THR A 1 445 ? 7.556 -18.307 -29.517 1.00 74.69 445 THR A C 1
ATOM 3438 O O . THR A 1 445 ? 7.095 -19.439 -29.389 1.00 74.69 445 THR A O 1
ATOM 3441 N N . LEU A 1 446 ? 7.584 -17.426 -28.517 1.00 79.25 446 LEU A N 1
ATOM 3442 C CA . LEU A 1 446 ? 6.917 -17.658 -27.235 1.00 79.25 446 LEU A CA 1
ATOM 3443 C C . LEU A 1 446 ? 5.436 -17.268 -27.333 1.00 79.25 446 LEU A C 1
ATOM 3445 O O . LEU A 1 446 ? 5.109 -16.125 -27.653 1.00 79.25 446 LEU A O 1
ATOM 3449 N N . GLU A 1 447 ? 4.532 -18.194 -27.016 1.00 85.50 447 GLU A N 1
ATOM 3450 C CA . GLU A 1 447 ? 3.095 -17.918 -26.897 1.00 85.50 447 GLU A CA 1
ATOM 3451 C C . GLU A 1 447 ? 2.796 -17.183 -25.578 1.00 85.50 447 GLU A C 1
ATOM 3453 O O . GLU A 1 447 ? 2.388 -17.780 -24.586 1.00 85.50 447 GLU A O 1
ATOM 3458 N N . ARG A 1 448 ? 3.013 -15.865 -25.543 1.00 89.81 448 ARG A N 1
ATOM 3459 C CA . ARG A 1 448 ? 2.699 -15.020 -24.374 1.00 89.81 448 ARG A CA 1
ATOM 3460 C C . ARG A 1 448 ? 2.005 -13.730 -24.774 1.00 89.81 448 ARG A C 1
ATOM 3462 O O . ARG A 1 448 ? 2.032 -13.367 -25.940 1.00 89.81 448 ARG A O 1
ATOM 3469 N N . ARG A 1 449 ? 1.396 -13.025 -23.819 1.00 94.31 449 ARG A N 1
ATOM 3470 C CA . ARG A 1 449 ? 0.765 -11.717 -24.049 1.00 94.31 449 ARG A CA 1
ATOM 3471 C C . ARG A 1 449 ? 1.315 -10.685 -23.068 1.00 94.31 449 ARG A C 1
ATOM 3473 O O . ARG A 1 449 ? 1.022 -10.749 -21.881 1.00 94.31 449 ARG A O 1
ATOM 3480 N N . ILE A 1 450 ? 2.063 -9.727 -23.596 1.00 96.06 450 ILE A N 1
ATOM 3481 C CA . ILE A 1 450 ? 2.688 -8.606 -22.905 1.00 96.06 450 ILE A CA 1
ATOM 3482 C C . ILE A 1 450 ? 1.896 -7.338 -23.212 1.00 96.06 450 ILE A C 1
ATOM 3484 O O . ILE A 1 450 ? 1.548 -7.056 -24.359 1.00 96.06 450 ILE A O 1
ATOM 3488 N N . THR A 1 451 ? 1.635 -6.548 -22.179 1.00 96.56 451 THR A N 1
ATOM 3489 C CA . THR A 1 451 ? 1.187 -5.164 -22.313 1.00 96.56 451 THR A CA 1
ATOM 3490 C C . THR A 1 451 ? 2.395 -4.250 -22.145 1.00 96.56 451 THR A C 1
ATOM 3492 O O . THR A 1 451 ? 2.990 -4.244 -21.072 1.00 96.56 451 THR A O 1
ATOM 3495 N N . LEU A 1 452 ? 2.750 -3.497 -23.186 1.00 96.00 452 LEU A N 1
ATOM 3496 C CA . LEU A 1 452 ? 3.749 -2.431 -23.108 1.00 96.00 452 LEU A CA 1
ATOM 3497 C C . LEU A 1 452 ? 3.031 -1.103 -22.917 1.00 96.00 452 LEU A C 1
ATOM 3499 O O . LEU A 1 452 ? 2.328 -0.639 -23.809 1.00 96.00 452 LEU A O 1
ATOM 3503 N N . ASP A 1 453 ? 3.215 -0.507 -21.755 1.00 95.06 453 ASP A N 1
ATOM 3504 C CA . ASP A 1 453 ? 2.735 0.814 -21.411 1.00 95.06 453 ASP A CA 1
ATOM 3505 C C . ASP A 1 453 ? 3.862 1.831 -21.579 1.00 95.06 453 ASP A C 1
ATOM 3507 O O . ASP A 1 453 ? 4.867 1.788 -20.869 1.00 95.06 453 ASP A O 1
ATOM 3511 N N . V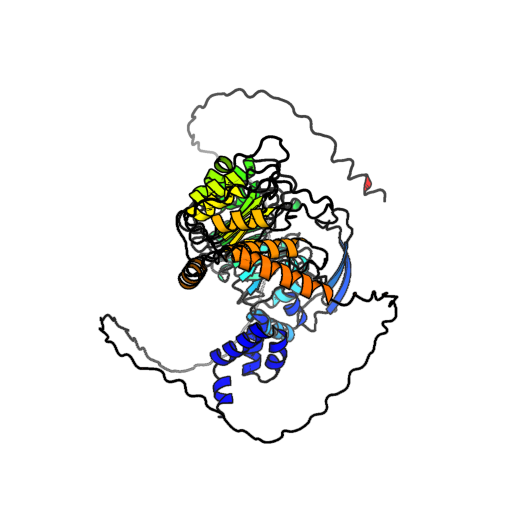AL A 1 454 ? 3.713 2.722 -22.558 1.00 91.00 454 VAL A N 1
ATOM 3512 C CA . VAL A 1 454 ? 4.774 3.670 -22.934 1.00 91.00 454 VAL A CA 1
ATOM 3513 C C . VAL A 1 454 ? 4.796 4.941 -22.076 1.00 91.00 454 VAL A C 1
ATOM 3515 O O . VAL A 1 454 ? 5.598 5.832 -22.360 1.00 91.00 454 VAL A O 1
ATOM 3518 N N . GLY A 1 455 ? 3.941 5.040 -21.048 1.00 85.62 455 GLY A N 1
ATOM 3519 C CA . GLY A 1 455 ? 3.849 6.217 -20.173 1.00 85.62 455 GLY A CA 1
ATOM 3520 C C . GLY A 1 455 ? 3.522 7.495 -20.950 1.00 85.62 455 GLY A C 1
ATOM 3521 O O . GLY A 1 455 ? 2.948 7.420 -22.031 1.00 85.62 455 GLY A O 1
ATOM 3522 N N . ASP A 1 456 ? 3.933 8.664 -20.455 1.00 78.62 456 ASP A N 1
ATOM 3523 C CA . ASP A 1 456 ? 3.655 9.971 -21.084 1.00 78.62 456 ASP A CA 1
ATOM 3524 C C . ASP A 1 456 ? 4.605 10.308 -22.258 1.00 78.62 456 ASP A C 1
ATOM 3526 O O . ASP A 1 456 ? 5.041 11.442 -22.487 1.00 78.62 456 ASP A O 1
ATOM 3530 N N . ASN A 1 457 ? 4.995 9.292 -23.034 1.00 79.50 457 ASN A N 1
ATOM 3531 C CA . ASN A 1 457 ? 5.898 9.513 -24.150 1.00 79.50 457 ASN A CA 1
ATOM 3532 C C . ASN A 1 457 ? 5.216 10.157 -25.344 1.00 79.50 457 ASN A C 1
ATOM 3534 O O . ASN A 1 457 ? 4.384 9.567 -26.035 1.00 79.50 457 ASN A O 1
ATOM 3538 N N . LYS A 1 458 ? 5.745 11.321 -25.720 1.00 84.31 458 LYS A N 1
ATOM 3539 C CA . LYS A 1 458 ? 5.617 11.836 -27.083 1.00 84.31 458 LYS A CA 1
ATOM 3540 C C . LYS A 1 458 ? 6.362 10.890 -28.026 1.00 84.31 458 LYS A C 1
ATOM 3542 O O . LYS A 1 458 ? 7.575 11.003 -28.181 1.00 84.31 458 LYS A O 1
ATOM 3547 N N . ILE A 1 459 ? 5.627 9.976 -28.657 1.00 86.44 459 ILE A N 1
ATOM 3548 C CA . ILE A 1 459 ? 6.138 9.111 -29.725 1.00 86.44 459 ILE A CA 1
ATOM 3549 C C . ILE A 1 459 ? 6.522 10.011 -30.904 1.00 86.44 459 ILE A C 1
ATOM 3551 O O . ILE A 1 459 ? 5.659 10.504 -31.633 1.00 86.44 459 ILE A O 1
ATOM 3555 N N . ARG A 1 460 ? 7.823 10.264 -31.054 1.00 84.31 460 ARG A N 1
ATOM 3556 C CA . ARG A 1 460 ? 8.407 11.039 -32.154 1.00 84.31 460 ARG A CA 1
ATOM 3557 C C . ARG A 1 460 ? 9.128 10.064 -33.076 1.00 84.31 460 ARG A C 1
ATOM 3559 O O . ARG A 1 460 ? 10.050 9.397 -32.624 1.00 84.31 460 ARG A O 1
ATOM 3566 N N . GLY A 1 461 ? 8.718 9.965 -34.335 1.00 86.44 461 GLY A N 1
ATOM 3567 C CA . GLY A 1 461 ? 9.370 9.091 -35.313 1.00 86.44 461 GLY A CA 1
ATOM 3568 C C . GLY A 1 461 ? 8.388 8.324 -36.192 1.00 86.44 461 GLY A C 1
ATOM 3569 O O . GLY A 1 461 ? 7.171 8.497 -36.104 1.00 86.44 461 GLY A O 1
ATOM 3570 N N . ASP A 1 462 ? 8.935 7.472 -37.057 1.00 94.25 462 ASP A N 1
ATOM 3571 C CA . ASP A 1 462 ? 8.144 6.623 -37.942 1.00 94.25 462 ASP A CA 1
ATOM 3572 C C . ASP A 1 462 ? 7.513 5.463 -37.162 1.00 94.25 462 ASP A C 1
ATOM 3574 O O . ASP A 1 462 ? 8.141 4.436 -36.895 1.00 94.25 462 ASP A O 1
ATOM 3578 N N . THR A 1 463 ? 6.232 5.623 -36.827 1.00 95.00 463 THR A N 1
ATOM 3579 C CA . THR A 1 463 ? 5.412 4.592 -36.170 1.00 95.00 463 THR A CA 1
ATOM 3580 C C . THR A 1 463 ? 5.433 3.248 -36.905 1.00 95.00 463 THR A C 1
ATOM 3582 O O . THR A 1 463 ? 5.312 2.209 -36.254 1.00 95.00 463 THR A O 1
ATOM 3585 N N . ASN A 1 464 ? 5.655 3.229 -38.229 1.00 94.38 464 ASN A N 1
ATOM 3586 C CA . ASN A 1 464 ? 5.778 1.979 -38.975 1.00 94.38 464 ASN A CA 1
ATOM 3587 C C . ASN A 1 464 ? 7.074 1.247 -38.642 1.00 94.38 464 ASN A C 1
ATOM 3589 O O . ASN A 1 464 ? 7.046 0.046 -38.378 1.00 94.38 464 ASN A O 1
ATOM 3593 N N . SER A 1 465 ? 8.199 1.958 -38.657 1.00 95.25 465 SER A N 1
ATOM 3594 C CA . SER A 1 465 ? 9.503 1.396 -38.306 1.00 95.25 465 SER A CA 1
ATOM 3595 C C . SER A 1 465 ? 9.528 0.921 -36.850 1.00 95.25 465 SER A C 1
ATOM 3597 O O . SER A 1 465 ? 10.001 -0.182 -36.583 1.00 95.25 465 SER A O 1
ATOM 3599 N N . ILE A 1 466 ? 8.909 1.672 -35.929 1.00 96.44 466 ILE A N 1
ATOM 3600 C CA . ILE A 1 466 ? 8.727 1.245 -34.530 1.00 96.44 466 ILE A CA 1
ATOM 3601 C C . ILE A 1 466 ? 7.914 -0.053 -34.465 1.00 96.44 466 ILE A C 1
ATOM 3603 O O . ILE A 1 466 ? 8.343 -1.019 -33.839 1.00 96.44 466 ILE A O 1
ATOM 3607 N N . GLY A 1 467 ? 6.762 -0.110 -35.142 1.00 95.56 467 GLY A N 1
ATOM 3608 C CA . GLY A 1 467 ? 5.915 -1.304 -35.164 1.00 95.56 467 GLY A CA 1
ATOM 3609 C C . GLY A 1 467 ? 6.604 -2.529 -35.775 1.00 95.56 467 GLY A C 1
ATOM 3610 O O . GLY A 1 467 ? 6.416 -3.638 -35.283 1.00 95.56 467 GLY A O 1
ATOM 3611 N N . LEU A 1 468 ? 7.434 -2.348 -36.809 1.00 95.12 468 LEU A N 1
ATOM 3612 C CA . LEU A 1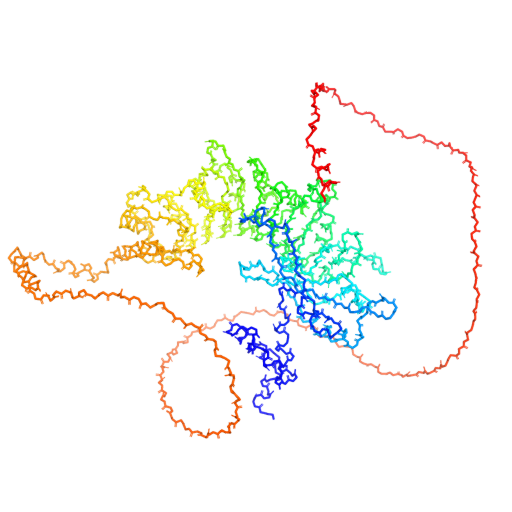 468 ? 8.229 -3.429 -37.404 1.00 95.12 468 LEU A CA 1
ATOM 3613 C C . LEU A 1 468 ? 9.299 -3.951 -36.444 1.00 95.12 468 LEU A C 1
ATOM 3615 O O . LEU A 1 468 ? 9.433 -5.165 -36.290 1.00 95.12 468 LEU A O 1
ATOM 3619 N N . PHE A 1 469 ? 10.032 -3.054 -35.783 1.00 96.31 469 PHE A N 1
ATOM 3620 C CA . PHE A 1 469 ? 11.016 -3.444 -34.780 1.00 96.31 469 PHE A CA 1
ATOM 3621 C C . PHE A 1 469 ? 10.345 -4.172 -33.604 1.00 96.31 469 PHE A C 1
ATOM 3623 O O . PHE A 1 469 ? 10.750 -5.282 -33.260 1.00 96.31 469 PHE A O 1
ATOM 3630 N N . LEU A 1 470 ? 9.263 -3.622 -33.042 1.00 95.69 470 LEU A N 1
ATOM 3631 C CA . LEU A 1 470 ? 8.539 -4.252 -31.933 1.00 95.69 470 LEU A CA 1
ATOM 3632 C C . LEU A 1 470 ? 7.970 -5.621 -32.309 1.00 95.69 470 LEU A C 1
ATOM 3634 O O . LEU A 1 470 ? 8.061 -6.543 -31.509 1.00 95.69 470 LEU A O 1
ATOM 3638 N N . ALA A 1 471 ? 7.444 -5.789 -33.525 1.00 93.94 471 ALA A N 1
ATOM 3639 C CA . ALA A 1 471 ? 6.988 -7.089 -34.016 1.00 93.94 471 ALA A CA 1
ATOM 3640 C C . ALA A 1 471 ? 8.124 -8.107 -34.188 1.00 93.94 471 ALA A C 1
ATOM 3642 O O . ALA A 1 471 ? 7.889 -9.310 -34.094 1.00 93.94 471 ALA A O 1
ATOM 3643 N N . SER A 1 472 ? 9.348 -7.638 -34.433 1.00 93.88 472 SER A N 1
ATOM 3644 C CA . SER A 1 472 ? 10.529 -8.499 -34.526 1.00 93.88 472 SER A CA 1
ATOM 3645 C C . SER A 1 472 ? 10.994 -9.007 -33.155 1.00 93.88 472 SER A C 1
ATOM 3647 O O . SER A 1 472 ? 11.445 -10.141 -33.037 1.00 93.88 472 SER A O 1
ATOM 3649 N N . VAL A 1 473 ? 10.815 -8.199 -32.104 1.00 94.06 473 VAL A N 1
ATOM 3650 C CA . VAL A 1 473 ? 11.147 -8.561 -30.715 1.00 94.06 473 VAL A CA 1
ATOM 3651 C C . VAL A 1 473 ? 10.015 -9.362 -30.060 1.00 94.06 473 VAL A C 1
ATOM 3653 O O . VAL A 1 473 ? 10.256 -10.352 -29.370 1.00 94.06 473 VAL A O 1
ATOM 3656 N N . PHE A 1 474 ? 8.769 -8.955 -30.303 1.00 93.75 474 PHE A N 1
ATOM 3657 C CA . PHE A 1 474 ? 7.549 -9.546 -29.762 1.00 93.75 474 PHE A CA 1
ATOM 3658 C C . PHE A 1 474 ? 6.560 -9.844 -30.905 1.00 93.75 474 PHE A C 1
ATOM 3660 O O . PHE A 1 474 ? 5.715 -9.003 -31.241 1.00 93.75 474 PHE A O 1
ATOM 3667 N N . PRO A 1 475 ? 6.640 -11.038 -31.524 1.00 90.06 475 PRO A N 1
ATOM 3668 C CA . PRO A 1 475 ? 5.790 -11.410 -32.654 1.00 90.06 475 PRO A CA 1
ATOM 3669 C C . PRO A 1 475 ? 4.300 -11.283 -32.334 1.00 90.06 475 PRO A C 1
ATOM 3671 O O . PRO A 1 475 ? 3.863 -11.631 -31.243 1.00 90.06 475 PRO A O 1
ATOM 3674 N N . TRP A 1 476 ? 3.470 -10.825 -33.269 1.00 86.81 476 TRP A N 1
ATOM 3675 C CA . TRP A 1 476 ? 2.018 -10.768 -33.046 1.00 86.81 476 TRP A CA 1
ATOM 3676 C C . TRP A 1 476 ? 1.436 -12.172 -32.744 1.00 86.81 476 TRP A C 1
ATOM 3678 O O . TRP A 1 476 ? 1.816 -13.123 -33.434 1.00 86.81 476 TRP A O 1
ATOM 3688 N N . PRO A 1 477 ? 0.493 -12.344 -31.785 1.00 91.94 477 PRO A N 1
ATOM 3689 C CA . PRO A 1 477 ? -0.251 -11.339 -31.006 1.00 91.94 477 PRO A CA 1
ATOM 3690 C C . PRO A 1 477 ? 0.368 -11.023 -29.634 1.00 91.94 477 PRO A C 1
ATOM 3692 O O . PRO A 1 477 ? -0.348 -10.650 -28.702 1.00 91.94 477 PRO A O 1
ATOM 3695 N N . THR A 1 478 ? 1.676 -11.234 -29.478 1.00 92.44 478 THR A N 1
ATOM 3696 C CA . THR A 1 478 ? 2.288 -11.289 -28.149 1.00 92.44 478 THR A CA 1
ATOM 3697 C C . THR A 1 478 ? 2.441 -9.941 -27.469 1.00 92.44 478 THR A C 1
ATOM 3699 O O . THR A 1 478 ? 2.521 -9.918 -26.251 1.00 92.44 478 THR A O 1
ATOM 3702 N N . LEU A 1 479 ? 2.427 -8.823 -28.195 1.00 94.62 479 LEU A N 1
ATOM 3703 C CA . LEU A 1 479 ? 2.525 -7.486 -27.613 1.00 94.62 479 LEU A CA 1
ATOM 3704 C C . LEU A 1 479 ? 1.271 -6.665 -27.894 1.00 94.62 479 LEU A C 1
ATOM 3706 O O . LEU A 1 479 ? 0.769 -6.637 -29.017 1.00 94.62 479 LEU A O 1
ATOM 3710 N N . VAL A 1 480 ? 0.810 -5.954 -26.870 1.00 95.00 480 VAL A N 1
ATOM 3711 C CA . VAL A 1 480 ? -0.193 -4.896 -26.977 1.00 95.00 480 VAL A CA 1
ATOM 3712 C C . VAL A 1 480 ? 0.419 -3.620 -26.427 1.00 95.00 480 VAL A C 1
ATOM 3714 O O . VAL A 1 480 ? 0.701 -3.538 -25.232 1.00 95.00 480 VAL A O 1
ATOM 3717 N N . VAL A 1 481 ? 0.595 -2.617 -27.284 1.00 94.44 481 VAL A N 1
ATOM 3718 C CA . VAL A 1 481 ? 1.049 -1.297 -26.846 1.00 94.44 481 VAL A CA 1
ATOM 3719 C C . VAL A 1 481 ? -0.151 -0.519 -26.313 1.00 94.44 481 VAL A C 1
ATOM 3721 O O . VAL A 1 481 ? -1.193 -0.436 -26.971 1.00 94.44 481 VAL A O 1
ATOM 3724 N N . LYS A 1 482 ? -0.019 0.034 -25.112 1.00 94.31 482 LYS A N 1
ATOM 3725 C CA . LYS A 1 482 ? -0.996 0.895 -24.449 1.00 94.31 482 LYS A CA 1
ATOM 3726 C C . LYS A 1 482 ? -0.333 2.192 -24.011 1.00 94.31 482 LYS A C 1
ATOM 3728 O O . LYS A 1 482 ? 0.884 2.298 -23.924 1.00 94.31 482 LYS A O 1
ATOM 3733 N N . HIS A 1 483 ? -1.182 3.169 -23.741 1.00 88.00 483 HIS A N 1
ATOM 3734 C CA . HIS A 1 483 ? -0.798 4.439 -23.162 1.00 88.00 483 HIS A CA 1
ATOM 3735 C C . HIS A 1 483 ? -1.696 4.678 -21.959 1.00 88.00 483 HIS A C 1
ATOM 3737 O O . HIS A 1 483 ? -2.893 4.914 -22.137 1.00 88.00 483 HIS A O 1
ATOM 3743 N N . THR A 1 484 ? -1.147 4.584 -20.751 1.00 78.31 484 THR A N 1
ATOM 3744 C CA . THR A 1 484 ? -1.848 5.011 -19.539 1.00 78.31 484 THR A CA 1
ATOM 3745 C C . THR A 1 484 ? -1.569 6.488 -19.264 1.00 78.31 484 THR A C 1
ATOM 3747 O O . THR A 1 484 ? -1.041 6.878 -18.229 1.00 78.31 484 THR A O 1
ATOM 3750 N N . CYS A 1 485 ? -2.032 7.373 -20.152 1.00 67.12 485 CYS A N 1
ATOM 3751 C CA . CYS A 1 485 ? -2.534 8.625 -19.587 1.00 67.12 485 CYS A CA 1
ATOM 3752 C C . CYS A 1 485 ? -3.680 8.183 -18.684 1.00 67.12 485 CYS A C 1
ATOM 3754 O O . CYS A 1 485 ? -4.587 7.515 -19.187 1.00 67.12 485 CYS A O 1
ATOM 3756 N N . GLY A 1 486 ? -3.588 8.434 -17.374 1.00 58.06 486 GLY A N 1
ATOM 3757 C CA . GLY A 1 486 ? -4.614 8.002 -16.426 1.00 58.06 486 GLY A CA 1
ATOM 3758 C C . GLY A 1 486 ? -6.004 8.302 -16.984 1.00 58.06 486 GLY A C 1
ATOM 3759 O O . GLY A 1 486 ? -6.166 9.286 -17.703 1.00 58.06 486 GLY A O 1
ATOM 3760 N N . GLU A 1 487 ? -6.999 7.468 -16.680 1.00 46.78 487 GLU A N 1
ATOM 3761 C CA . GLU A 1 487 ? -8.371 7.567 -17.224 1.00 46.78 487 GLU A CA 1
ATOM 3762 C C . GLU A 1 487 ? -9.004 8.973 -17.075 1.00 46.78 487 GLU A C 1
ATOM 3764 O O . GLU A 1 487 ? -9.993 9.285 -17.729 1.00 46.78 487 GLU A O 1
ATOM 3769 N N . ASN A 1 488 ? -8.382 9.842 -16.274 1.00 50.78 488 ASN A N 1
ATOM 3770 C CA . ASN A 1 488 ? -8.747 11.227 -16.013 1.00 50.78 488 ASN A CA 1
ATOM 3771 C C . ASN A 1 488 ? -8.005 12.280 -16.862 1.00 50.78 488 ASN A C 1
ATOM 3773 O O . ASN A 1 488 ? -8.208 13.470 -16.631 1.00 50.78 488 ASN A O 1
ATOM 3777 N N . CYS A 1 489 ? -7.139 11.913 -17.816 1.00 57.50 489 CYS A N 1
ATOM 3778 C CA . CYS A 1 489 ? -6.555 12.896 -18.730 1.00 57.50 489 CYS A CA 1
ATOM 3779 C C . CYS A 1 489 ? -7.630 13.336 -19.730 1.00 57.50 489 CYS A C 1
ATOM 3781 O O . CYS A 1 489 ? -7.771 12.784 -20.819 1.00 57.50 489 CYS A O 1
ATOM 3783 N N . ALA A 1 490 ? -8.423 14.326 -19.322 1.00 54.47 490 ALA A N 1
ATOM 3784 C CA . ALA A 1 490 ? -9.548 14.861 -20.078 1.00 54.47 490 ALA A CA 1
ATOM 3785 C C . ALA A 1 490 ? -9.129 15.629 -21.344 1.00 54.47 490 ALA A C 1
ATOM 3787 O O . ALA A 1 490 ? -9.993 16.177 -22.019 1.00 54.47 490 ALA A O 1
ATOM 3788 N N . TYR A 1 491 ? -7.833 15.682 -21.678 1.00 66.00 491 TYR A N 1
ATOM 3789 C CA . TYR A 1 491 ? -7.318 16.420 -22.827 1.00 66.00 491 TYR A CA 1
ATOM 3790 C C . TYR A 1 491 ? -7.529 15.636 -24.134 1.00 66.00 491 TYR A C 1
ATOM 3792 O O . TYR A 1 491 ? -6.778 14.699 -24.427 1.00 66.00 491 TYR A O 1
ATOM 3800 N N . PRO A 1 492 ? -8.491 16.040 -24.990 1.00 58.53 492 PRO A N 1
ATOM 3801 C CA . PRO A 1 492 ? -8.822 15.324 -26.227 1.00 58.53 492 PRO A CA 1
ATOM 3802 C C . PRO A 1 492 ? -7.732 15.447 -27.309 1.00 58.53 492 PRO A C 1
ATOM 3804 O O . PRO A 1 492 ? -7.823 14.825 -28.365 1.00 58.53 492 PRO A O 1
ATOM 3807 N N . SER A 1 493 ? -6.696 16.257 -27.071 1.00 60.41 493 SER A N 1
ATOM 3808 C CA . SER A 1 493 ? -5.625 16.592 -28.016 1.00 60.41 493 SER A CA 1
ATOM 3809 C C . SER A 1 493 ? -4.403 15.666 -27.949 1.00 60.41 493 SER A C 1
ATOM 3811 O O . SER A 1 493 ? -3.419 15.894 -28.659 1.00 60.41 493 SER A O 1
ATOM 3813 N N . CYS A 1 494 ? -4.429 14.604 -27.137 1.00 70.31 494 CYS A N 1
ATOM 3814 C CA . CYS A 1 494 ? -3.281 13.712 -27.005 1.00 70.31 494 CYS A CA 1
ATOM 3815 C C . CYS A 1 494 ? -3.098 12.828 -28.258 1.00 70.31 494 CYS A C 1
ATOM 3817 O O . CYS A 1 494 ? -3.639 11.726 -28.374 1.00 70.31 494 CYS A O 1
ATOM 3819 N N . ASN A 1 495 ? -2.281 13.301 -29.210 1.00 80.62 495 ASN A N 1
ATOM 3820 C CA . ASN A 1 495 ? -1.899 12.576 -30.432 1.00 80.62 495 ASN A CA 1
ATOM 3821 C C . ASN A 1 495 ? -1.261 11.196 -30.164 1.00 80.62 495 ASN A C 1
ATOM 3823 O O . ASN A 1 495 ? -1.177 10.375 -31.078 1.00 80.62 495 ASN A O 1
ATOM 3827 N N . VAL A 1 496 ? -0.846 10.911 -28.924 1.00 84.62 496 VAL A N 1
ATOM 3828 C CA . VAL A 1 496 ? -0.220 9.640 -28.539 1.00 84.62 496 VAL A CA 1
ATOM 3829 C C . VAL A 1 496 ? -1.151 8.451 -28.781 1.00 84.62 496 VAL A C 1
ATOM 3831 O O . VAL A 1 496 ? -0.690 7.414 -29.256 1.00 84.62 496 VAL A O 1
ATOM 3834 N N . HIS A 1 497 ? -2.467 8.602 -28.576 1.00 86.44 497 HIS A N 1
ATOM 3835 C CA . HIS A 1 497 ? -3.417 7.512 -28.825 1.00 86.44 497 HIS A CA 1
ATOM 3836 C C . HIS A 1 497 ? -3.407 7.053 -30.294 1.00 86.44 497 HIS A C 1
ATOM 3838 O O . HIS A 1 497 ? -3.363 5.853 -30.572 1.00 86.44 497 HIS A O 1
ATOM 3844 N N . LYS A 1 498 ? -3.365 8.004 -31.241 1.00 88.06 498 LYS A N 1
ATOM 3845 C CA . LYS A 1 498 ? -3.286 7.706 -32.682 1.00 88.06 498 LYS A CA 1
ATOM 3846 C C . LYS A 1 498 ? -1.977 6.997 -33.032 1.00 88.06 498 LYS A C 1
ATOM 3848 O O . LYS A 1 498 ? -1.995 6.021 -33.778 1.00 88.06 498 LYS A O 1
ATOM 3853 N N . SER A 1 499 ? -0.856 7.443 -32.462 1.00 90.12 499 SER A N 1
ATOM 3854 C CA . SER A 1 499 ? 0.452 6.807 -32.668 1.00 90.12 499 SER A CA 1
ATOM 3855 C C . SER A 1 499 ? 0.493 5.375 -32.128 1.00 90.12 499 SER A C 1
ATOM 3857 O O . SER A 1 499 ? 0.966 4.476 -32.819 1.00 90.12 499 SER A O 1
ATOM 3859 N N . VAL A 1 500 ? -0.058 5.130 -30.935 1.00 91.69 500 VAL A N 1
ATOM 3860 C CA . VAL A 1 500 ? -0.159 3.781 -30.349 1.00 91.69 500 VAL A CA 1
ATOM 3861 C C . VAL A 1 500 ? -1.046 2.869 -31.196 1.00 91.69 500 VAL A C 1
ATOM 3863 O O . VAL A 1 500 ? -0.688 1.718 -31.449 1.00 91.69 500 VAL A O 1
ATOM 3866 N N . GLN A 1 501 ? -2.174 3.379 -31.695 1.00 91.31 501 GLN A N 1
ATOM 3867 C CA . GLN A 1 501 ? -3.034 2.628 -32.606 1.00 91.31 501 GLN A CA 1
ATOM 3868 C C . GLN A 1 501 ? -2.306 2.274 -33.912 1.00 91.31 501 GLN A C 1
ATOM 3870 O O . GLN A 1 501 ? -2.380 1.128 -34.354 1.00 91.31 501 GLN A O 1
ATOM 3875 N N . ALA A 1 502 ? -1.565 3.217 -34.503 1.00 91.94 502 ALA A N 1
ATOM 3876 C CA . ALA A 1 502 ? -0.774 2.981 -35.711 1.00 91.94 502 ALA A CA 1
ATOM 3877 C C . ALA A 1 502 ? 0.317 1.916 -35.498 1.00 91.94 502 ALA A C 1
ATOM 3879 O O . ALA A 1 502 ? 0.470 1.025 -36.335 1.00 91.94 502 ALA A O 1
ATOM 3880 N N . ILE A 1 503 ? 1.020 1.951 -34.359 1.00 92.81 503 ILE A N 1
ATOM 3881 C CA . ILE A 1 503 ? 2.010 0.929 -33.983 1.00 92.81 503 ILE A CA 1
ATOM 3882 C C . ILE A 1 503 ? 1.348 -0.451 -33.887 1.00 92.81 503 ILE A C 1
ATOM 3884 O O . ILE A 1 503 ? 1.815 -1.391 -34.529 1.00 92.81 503 ILE A O 1
ATOM 3888 N N . ASN A 1 504 ? 0.236 -0.576 -33.153 1.00 93.62 504 ASN A N 1
ATOM 3889 C CA . ASN A 1 504 ? -0.476 -1.850 -33.001 1.00 93.62 504 ASN A CA 1
ATOM 3890 C C . ASN A 1 504 ? -0.976 -2.399 -34.352 1.00 93.62 504 ASN A C 1
ATOM 3892 O O . ASN A 1 504 ? -0.771 -3.576 -34.648 1.00 93.62 504 ASN A O 1
ATOM 3896 N N . LEU A 1 505 ? -1.550 -1.548 -35.213 1.00 92.88 505 LEU A N 1
ATOM 3897 C CA . LEU A 1 505 ? -1.964 -1.933 -36.571 1.00 92.88 505 LEU A CA 1
ATOM 3898 C C . LEU A 1 505 ? -0.778 -2.415 -37.413 1.00 92.88 505 LEU A C 1
ATOM 3900 O O . LEU A 1 505 ? -0.887 -3.383 -38.173 1.00 92.88 505 LEU A O 1
ATOM 3904 N N . LYS A 1 506 ? 0.381 -1.762 -37.281 1.00 94.44 506 LYS A N 1
ATOM 3905 C CA . LYS A 1 506 ? 1.579 -2.189 -37.997 1.00 94.44 506 LYS A CA 1
ATOM 3906 C C . LYS A 1 506 ? 2.076 -3.539 -37.496 1.00 94.44 506 LYS A C 1
ATOM 3908 O O . LYS A 1 506 ? 2.395 -4.393 -38.325 1.00 94.44 506 LYS A O 1
ATOM 3913 N N . MET A 1 507 ? 2.088 -3.762 -36.186 1.00 93.31 507 MET A N 1
ATOM 3914 C CA . MET A 1 507 ? 2.422 -5.063 -35.607 1.00 93.31 507 MET A CA 1
ATOM 3915 C C . MET A 1 507 ? 1.472 -6.156 -36.109 1.00 93.31 507 MET A C 1
ATOM 3917 O O . MET A 1 507 ? 1.929 -7.199 -36.568 1.00 93.31 507 MET A O 1
ATOM 3921 N N . GLU A 1 508 ? 0.164 -5.895 -36.138 1.00 93.56 508 GLU A N 1
ATOM 3922 C CA . GLU A 1 508 ? -0.841 -6.804 -36.708 1.00 93.56 508 GLU A CA 1
ATOM 3923 C C . GLU A 1 508 ? -0.568 -7.155 -38.177 1.00 93.56 508 GLU A C 1
ATOM 3925 O O . GLU A 1 508 ? -0.764 -8.300 -38.591 1.00 93.56 508 GLU A O 1
ATOM 3930 N N . SER A 1 509 ? -0.058 -6.208 -38.971 1.00 93.12 509 SER A N 1
ATOM 3931 C CA . SER A 1 509 ? 0.270 -6.445 -40.384 1.00 93.12 509 SER A CA 1
ATOM 3932 C C . SER A 1 509 ? 1.422 -7.437 -40.599 1.00 93.12 509 SER A C 1
ATOM 3934 O O . SER A 1 509 ? 1.528 -8.021 -41.677 1.00 93.12 509 SER A O 1
ATOM 3936 N N . THR A 1 510 ? 2.262 -7.660 -39.579 1.00 89.62 510 THR A N 1
ATOM 3937 C CA . THR A 1 510 ? 3.369 -8.637 -39.618 1.00 89.62 510 THR A CA 1
ATOM 3938 C C . THR A 1 510 ? 2.930 -10.066 -39.329 1.00 89.62 510 THR A C 1
ATOM 3940 O O . THR A 1 510 ? 3.756 -10.977 -39.378 1.00 89.62 510 THR A O 1
ATOM 3943 N N . LYS A 1 511 ? 1.637 -10.275 -39.039 1.00 89.06 511 LYS A N 1
ATOM 3944 C CA . LYS A 1 511 ? 1.066 -11.586 -38.744 1.00 89.06 511 LYS A CA 1
ATOM 3945 C C . LYS A 1 511 ? 1.592 -12.621 -39.743 1.00 89.06 511 LYS A C 1
ATOM 3947 O O . LYS A 1 511 ? 1.389 -12.436 -40.950 1.00 89.06 511 LYS A O 1
ATOM 3952 N N . PRO A 1 512 ? 2.248 -13.701 -39.268 1.00 79.94 512 PRO A N 1
ATOM 3953 C CA . PRO A 1 512 ? 2.746 -14.730 -40.158 1.00 79.94 512 PRO A CA 1
ATOM 3954 C C . PRO A 1 512 ? 1.571 -15.215 -40.994 1.00 79.94 512 PRO A C 1
ATOM 3956 O O . PRO A 1 512 ? 0.512 -15.582 -40.469 1.00 79.94 512 PRO A O 1
ATOM 3959 N N . LEU A 1 513 ? 1.728 -15.114 -42.315 1.00 72.50 513 LEU A N 1
ATOM 3960 C CA . LEU A 1 513 ? 0.695 -15.547 -43.238 1.00 72.50 513 LEU A CA 1
ATOM 3961 C C . LEU A 1 513 ? 0.390 -17.000 -42.896 1.00 72.50 513 LEU A C 1
ATOM 3963 O O . LEU A 1 513 ? 1.281 -17.847 -42.871 1.00 72.50 513 LEU A O 1
ATOM 3967 N N . THR A 1 514 ? -0.877 -17.289 -42.619 1.00 78.12 514 THR A N 1
ATOM 3968 C CA . THR A 1 514 ? -1.307 -18.671 -42.396 1.00 78.12 514 THR A CA 1
ATOM 3969 C C . THR A 1 514 ? -0.872 -19.525 -43.585 1.00 78.12 514 THR A C 1
ATOM 3971 O O . THR A 1 514 ? -0.838 -19.031 -44.713 1.00 78.12 514 THR A O 1
ATOM 3974 N N . THR A 1 515 ? -0.605 -20.817 -43.398 1.00 69.94 515 THR A N 1
ATOM 3975 C CA . THR A 1 515 ? -0.207 -21.718 -44.497 1.00 69.94 515 THR A CA 1
ATOM 3976 C C . THR A 1 515 ? -1.171 -21.630 -45.688 1.00 69.94 515 THR A C 1
ATOM 3978 O O . THR A 1 515 ? -0.755 -21.668 -46.840 1.00 69.94 515 THR A O 1
ATOM 3981 N N . LYS A 1 516 ? -2.467 -21.385 -45.430 1.00 73.25 516 LYS A N 1
ATOM 3982 C CA . LYS A 1 516 ? -3.481 -21.101 -46.461 1.00 73.25 516 LYS A CA 1
ATOM 3983 C C . LYS A 1 516 ? -3.262 -19.768 -47.186 1.00 73.25 516 LYS A C 1
ATOM 3985 O O . LYS A 1 516 ? -3.462 -19.707 -48.395 1.00 73.25 516 LYS A O 1
ATOM 3990 N N . GLN A 1 517 ? -2.883 -18.704 -46.483 1.00 74.00 517 GLN A N 1
ATOM 3991 C CA . GLN A 1 517 ? -2.538 -17.414 -47.086 1.00 74.00 517 GLN A CA 1
ATOM 3992 C C . GLN A 1 517 ? -1.212 -17.469 -47.847 1.00 74.00 517 GLN A C 1
ATOM 3994 O O . GLN A 1 517 ? -1.156 -16.931 -48.948 1.00 74.00 517 GLN A O 1
ATOM 3999 N N . VAL A 1 518 ? -0.191 -18.159 -47.327 1.00 70.69 518 VAL A N 1
ATOM 4000 C CA . VAL A 1 518 ? 1.063 -18.423 -48.053 1.00 70.69 518 VAL A CA 1
ATOM 4001 C C . VAL A 1 518 ? 0.763 -19.205 -49.324 1.00 70.69 518 VAL A C 1
ATOM 4003 O O . VAL A 1 518 ? 1.176 -18.794 -50.399 1.00 70.69 518 VAL A O 1
ATOM 4006 N N . HIS A 1 519 ? -0.052 -20.259 -49.244 1.00 71.00 519 HIS A N 1
ATOM 4007 C CA . HIS A 1 519 ? -0.432 -21.057 -50.408 1.00 71.00 519 HIS A CA 1
ATOM 4008 C C . HIS A 1 519 ? -1.301 -20.275 -51.409 1.00 71.00 519 HIS A C 1
ATOM 4010 O O . HIS A 1 519 ? -1.123 -20.411 -52.614 1.00 71.00 519 HIS A O 1
ATOM 4016 N N . ARG A 1 520 ? -2.203 -19.396 -50.946 1.00 70.81 520 ARG A N 1
ATOM 4017 C CA . ARG A 1 520 ? -2.946 -18.465 -51.821 1.00 70.81 520 ARG A CA 1
ATOM 4018 C C . ARG A 1 520 ? -2.036 -17.419 -52.464 1.00 70.81 520 ARG A C 1
ATOM 4020 O O . ARG A 1 520 ? -2.277 -17.052 -53.607 1.00 70.81 520 ARG A O 1
ATOM 4027 N N . ARG A 1 521 ? -1.010 -16.942 -51.754 1.00 68.94 521 ARG A N 1
ATOM 4028 C CA . ARG A 1 521 ? -0.024 -15.983 -52.270 1.00 68.94 521 ARG A CA 1
ATOM 4029 C C . ARG A 1 521 ? 0.933 -16.649 -53.261 1.00 68.94 521 ARG A C 1
ATOM 4031 O O . ARG A 1 521 ? 1.221 -16.044 -54.278 1.00 68.94 521 ARG A O 1
ATOM 4038 N N . ALA A 1 522 ? 1.315 -17.902 -53.023 1.00 70.38 522 ALA A N 1
ATOM 4039 C CA . ALA A 1 522 ? 2.093 -18.726 -53.946 1.00 70.38 522 ALA A CA 1
ATOM 4040 C C . ALA A 1 522 ? 1.289 -19.138 -55.194 1.00 70.38 522 ALA A C 1
ATOM 4042 O O . ALA A 1 522 ? 1.849 -19.244 -56.276 1.00 70.38 522 ALA A O 1
ATOM 4043 N N . LYS A 1 523 ? -0.035 -19.324 -55.067 1.00 74.06 523 LYS A N 1
ATOM 4044 C CA . LYS A 1 523 ? -0.943 -19.577 -56.202 1.00 74.06 523 LYS A CA 1
ATOM 4045 C C . LYS A 1 523 ? -1.334 -18.325 -56.987 1.00 74.06 523 LYS A C 1
ATOM 4047 O O . LYS A 1 523 ? -1.875 -18.453 -58.081 1.00 74.06 523 LYS A O 1
ATOM 4052 N N . ARG A 1 524 ? -1.077 -17.121 -56.466 1.00 64.88 524 ARG A N 1
ATOM 4053 C CA . ARG A 1 524 ? -1.146 -15.898 -57.270 1.00 64.88 524 ARG A CA 1
ATOM 4054 C C . ARG A 1 524 ? 0.123 -15.838 -58.116 1.00 64.88 524 ARG A C 1
ATOM 4056 O O . ARG A 1 524 ? 1.130 -15.297 -57.672 1.00 64.88 524 ARG A O 1
ATOM 4063 N N . MET A 1 525 ? 0.064 -16.413 -59.318 1.00 53.66 525 MET A N 1
ATOM 4064 C CA . MET A 1 525 ? 1.050 -16.117 -60.357 1.00 53.66 525 MET A CA 1
ATOM 4065 C C . MET A 1 525 ? 1.149 -14.594 -60.540 1.00 53.66 525 MET A C 1
ATOM 4067 O O . MET A 1 525 ? 0.130 -13.907 -60.381 1.00 53.66 525 MET A O 1
ATOM 4071 N N . PRO A 1 526 ? 2.345 -14.048 -60.827 1.00 61.97 526 PRO A N 1
ATOM 4072 C CA . PRO A 1 526 ? 2.467 -12.643 -61.184 1.00 61.97 526 PRO A CA 1
ATOM 4073 C C . PRO A 1 526 ? 1.499 -12.369 -62.335 1.00 61.97 526 PRO A C 1
ATOM 4075 O O . PRO A 1 526 ? 1.534 -13.058 -63.353 1.00 61.97 526 PRO A O 1
ATOM 4078 N N . LEU A 1 527 ? 0.582 -11.420 -62.124 1.00 55.94 527 LEU A N 1
ATOM 4079 C CA . LEU A 1 527 ? -0.288 -10.923 -63.186 1.00 55.94 527 LEU A CA 1
ATOM 4080 C C . LEU A 1 527 ? 0.607 -10.539 -64.361 1.00 55.94 527 LEU A C 1
ATOM 4082 O O . LEU A 1 527 ? 1.621 -9.865 -64.153 1.00 55.94 527 LEU A O 1
ATOM 4086 N N . SER A 1 528 ? 0.240 -10.995 -65.558 1.00 76.06 528 SER A N 1
ATOM 4087 C CA . SER A 1 528 ? 0.922 -10.584 -66.778 1.00 76.06 528 SER A CA 1
ATOM 4088 C C . SER A 1 528 ? 0.938 -9.052 -66.850 1.00 76.06 528 SER A C 1
ATOM 4090 O O . SER A 1 528 ? 0.043 -8.382 -66.322 1.00 76.06 528 SER A O 1
ATOM 4092 N N . GLU A 1 529 ? 1.963 -8.478 -67.475 1.00 71.75 529 GLU A N 1
ATOM 4093 C CA . GLU A 1 529 ? 2.077 -7.021 -67.617 1.00 71.75 529 GLU A CA 1
ATOM 4094 C C . GLU A 1 529 ? 0.828 -6.428 -68.311 1.00 71.75 529 GLU A C 1
ATOM 4096 O O . GLU A 1 529 ? 0.362 -5.346 -67.957 1.00 71.75 529 GLU A O 1
ATOM 4101 N N . GLU A 1 530 ? 0.183 -7.196 -69.196 1.00 78.56 530 GLU A N 1
ATOM 4102 C CA . GLU A 1 530 ? -1.096 -6.840 -69.824 1.00 78.56 530 GLU A CA 1
ATOM 4103 C C . GLU A 1 530 ? -2.259 -6.730 -68.829 1.00 78.56 530 GLU A C 1
ATOM 4105 O O . GLU A 1 530 ? -3.081 -5.812 -68.925 1.00 78.56 530 GLU A O 1
ATOM 4110 N N . ASP A 1 531 ? -2.336 -7.624 -67.842 1.00 78.38 531 ASP A N 1
ATOM 4111 C CA . ASP A 1 531 ? -3.376 -7.565 -66.814 1.00 78.38 531 ASP A CA 1
ATOM 4112 C C . ASP A 1 531 ? -3.144 -6.404 -65.842 1.00 78.38 531 ASP A C 1
ATOM 4114 O O . ASP A 1 531 ? -4.106 -5.799 -65.358 1.00 78.38 531 ASP A O 1
ATOM 4118 N N . ARG A 1 532 ? -1.879 -6.037 -65.591 1.00 73.25 532 ARG A N 1
ATOM 4119 C CA . ARG A 1 532 ? -1.523 -4.836 -64.817 1.00 73.25 532 ARG A CA 1
ATOM 4120 C C . ARG A 1 532 ? -1.970 -3.558 -65.519 1.00 73.25 532 ARG A C 1
ATOM 4122 O O . ARG A 1 532 ? -2.567 -2.698 -64.870 1.00 73.25 532 ARG A O 1
ATOM 4129 N N . ILE A 1 533 ? -1.760 -3.465 -66.831 1.00 77.00 533 ILE A N 1
ATOM 4130 C CA . ILE A 1 533 ? -2.188 -2.321 -67.648 1.00 77.00 533 ILE A CA 1
ATOM 4131 C C . ILE A 1 533 ? -3.724 -2.225 -67.690 1.00 77.00 533 ILE A C 1
ATOM 4133 O O . ILE A 1 533 ? -4.285 -1.148 -67.475 1.00 77.00 533 ILE A O 1
ATOM 4137 N N . LYS A 1 534 ? -4.434 -3.350 -67.861 1.00 77.00 534 LYS A N 1
ATOM 4138 C CA . LYS A 1 534 ? -5.911 -3.376 -67.829 1.00 77.00 534 LYS A CA 1
ATOM 4139 C C . LYS A 1 534 ? -6.488 -2.989 -66.465 1.00 77.00 534 LYS A C 1
ATOM 4141 O O . LYS A 1 534 ? -7.536 -2.341 -66.404 1.00 77.00 534 LYS A O 1
ATOM 4146 N N . LEU A 1 535 ? -5.828 -3.372 -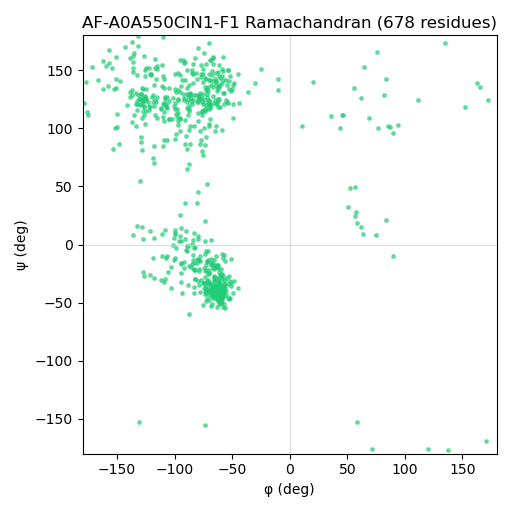65.370 1.00 69.12 535 LEU A N 1
ATOM 4147 C CA . LEU A 1 535 ? -6.274 -3.020 -64.023 1.00 69.12 535 LEU A CA 1
ATOM 4148 C C . LEU A 1 535 ? -6.019 -1.538 -63.716 1.00 69.12 535 LEU A C 1
ATOM 4150 O O . LEU A 1 535 ? -6.905 -0.883 -63.173 1.00 69.12 535 LEU A O 1
ATOM 4154 N N . ALA A 1 536 ? -4.872 -0.989 -64.134 1.00 68.38 536 ALA A N 1
ATOM 4155 C CA . ALA A 1 536 ? -4.558 0.437 -64.008 1.00 68.38 536 ALA A CA 1
ATOM 4156 C C . ALA A 1 536 ? -5.563 1.328 -64.765 1.00 68.38 536 ALA A C 1
ATOM 4158 O O . ALA A 1 536 ? -6.010 2.343 -64.226 1.00 68.38 536 ALA A O 1
ATOM 4159 N N . GLY A 1 537 ? -6.010 0.900 -65.953 1.00 70.62 537 GLY A N 1
ATOM 4160 C CA . GLY A 1 537 ? -7.054 1.597 -66.714 1.00 70.62 537 GLY A CA 1
ATOM 4161 C C . GLY A 1 537 ? -8.428 1.609 -66.027 1.00 70.62 537 GLY A C 1
ATOM 4162 O O . GLY A 1 537 ? -9.173 2.582 -66.137 1.00 70.62 537 GLY A O 1
ATOM 4163 N N . ARG A 1 538 ? -8.770 0.569 -65.253 1.00 67.56 538 ARG A N 1
ATOM 4164 C CA . ARG A 1 538 ? -10.044 0.508 -64.508 1.00 67.56 538 ARG A CA 1
ATOM 4165 C C . ARG A 1 538 ? -10.067 1.410 -63.275 1.00 67.56 538 ARG A C 1
ATOM 4167 O O . ARG A 1 538 ? -11.121 1.954 -62.951 1.00 67.56 538 ARG A O 1
ATOM 4174 N N . THR A 1 539 ? -8.933 1.607 -62.608 1.00 58.03 539 THR A N 1
ATOM 4175 C CA . THR A 1 539 ? -8.850 2.473 -61.421 1.00 58.03 539 THR A CA 1
ATOM 4176 C C . THR A 1 539 ? -8.948 3.957 -61.787 1.00 58.03 539 THR A C 1
ATOM 4178 O O . THR A 1 539 ? -9.575 4.722 -61.057 1.00 58.03 539 THR A O 1
ATOM 4181 N N . GLN A 1 540 ? -8.429 4.361 -62.954 1.00 56.00 540 GLN A N 1
ATOM 4182 C CA . GLN A 1 540 ? -8.613 5.722 -63.480 1.00 56.00 540 GLN A CA 1
ATOM 4183 C C . GLN A 1 540 ? -10.069 6.012 -63.882 1.00 56.00 540 GLN A C 1
ATOM 4185 O O . GLN A 1 540 ? -10.558 7.112 -63.642 1.00 56.00 540 GLN A O 1
ATOM 4190 N N . ALA A 1 541 ? -10.807 5.018 -64.389 1.00 53.97 541 ALA A N 1
ATOM 4191 C CA . ALA A 1 541 ? -12.232 5.175 -64.699 1.00 53.97 541 ALA A CA 1
ATOM 4192 C C . ALA A 1 541 ? -13.131 5.284 -63.446 1.00 53.97 541 ALA A C 1
ATOM 4194 O O . ALA A 1 541 ? -14.206 5.878 -63.510 1.00 53.97 541 ALA A O 1
ATOM 4195 N N . ALA A 1 542 ? -12.702 4.738 -62.302 1.00 49.56 542 ALA A N 1
ATOM 4196 C CA . ALA A 1 542 ? -13.443 4.829 -61.040 1.00 49.56 542 ALA A CA 1
ATOM 4197 C C . ALA A 1 542 ? -13.200 6.155 -60.293 1.00 49.56 542 ALA A C 1
ATOM 4199 O O . ALA A 1 542 ? -14.105 6.650 -59.623 1.00 49.56 542 ALA A O 1
ATOM 4200 N N . ALA A 1 543 ? -12.018 6.764 -60.446 1.00 49.22 543 ALA A N 1
ATOM 4201 C CA . ALA A 1 543 ? -11.693 8.058 -59.839 1.00 49.22 543 ALA A CA 1
ATOM 4202 C C . ALA A 1 543 ? -12.462 9.238 -60.471 1.00 49.22 543 ALA A C 1
ATOM 4204 O O . ALA A 1 543 ? -12.683 10.246 -59.809 1.00 49.22 543 ALA A O 1
ATOM 4205 N N . ALA A 1 544 ? -12.947 9.097 -61.709 1.00 52.66 544 ALA A N 1
ATOM 4206 C CA . ALA A 1 544 ? -13.705 10.133 -62.419 1.00 52.66 544 ALA A CA 1
ATOM 4207 C C . ALA A 1 544 ? -15.196 10.243 -62.016 1.00 52.66 544 ALA A C 1
ATOM 4209 O O . ALA A 1 544 ? -15.940 11.002 -62.632 1.00 52.66 544 ALA A O 1
ATOM 4210 N N . LYS A 1 545 ? -15.666 9.479 -61.015 1.00 48.12 545 LYS A N 1
ATOM 4211 C CA . LYS A 1 545 ? -17.084 9.449 -60.589 1.00 48.12 545 LYS A CA 1
ATOM 4212 C C . LYS A 1 545 ? -17.340 9.830 -59.124 1.00 48.12 545 LYS A C 1
ATOM 4214 O O . LYS A 1 545 ? -18.453 9.627 -58.642 1.00 48.12 545 LYS A O 1
ATOM 4219 N N . ALA A 1 546 ? -16.359 10.379 -58.411 1.00 42.41 546 ALA A N 1
ATOM 4220 C CA . ALA A 1 546 ? -16.573 10.853 -57.043 1.00 42.41 546 ALA A CA 1
ATOM 4221 C C . ALA A 1 546 ? -17.114 12.303 -57.041 1.00 42.41 546 ALA A C 1
ATOM 4223 O O . ALA A 1 546 ? -16.467 13.170 -57.626 1.00 42.41 546 ALA A O 1
ATOM 4224 N N . PRO A 1 547 ? -18.275 12.590 -56.418 1.00 47.56 547 PRO A N 1
ATOM 4225 C CA . PRO A 1 547 ? -18.781 13.956 -56.283 1.00 47.56 547 PRO A CA 1
ATOM 4226 C C . PRO A 1 547 ? -17.987 14.756 -55.235 1.00 47.56 547 PRO A C 1
ATOM 4228 O O . PRO A 1 547 ? -17.579 14.212 -54.207 1.00 47.56 547 PRO A O 1
ATOM 4231 N N . GLU A 1 548 ? -17.783 16.046 -55.515 1.00 42.47 548 GLU A N 1
ATOM 4232 C CA . GLU A 1 548 ? -17.069 17.006 -54.661 1.00 42.47 548 GLU A CA 1
ATOM 4233 C C . GLU A 1 548 ? -17.703 17.160 -53.263 1.00 42.47 548 GLU A C 1
ATOM 4235 O O . GLU A 1 548 ? -18.931 17.118 -53.126 1.00 42.47 548 GLU A O 1
ATOM 4240 N N . PRO A 1 549 ? -16.895 17.379 -52.207 1.00 38.53 549 PRO A N 1
ATOM 4241 C CA . PRO A 1 549 ? -17.408 17.597 -50.864 1.00 38.53 549 PRO A CA 1
ATOM 4242 C C . PRO A 1 549 ? -17.876 19.046 -50.670 1.00 38.53 549 PRO A C 1
ATOM 4244 O O . PRO A 1 549 ? -17.107 19.996 -50.792 1.00 38.53 549 PRO A O 1
ATOM 4247 N N . VAL A 1 550 ? -19.146 19.193 -50.292 1.00 35.72 550 VAL A N 1
ATOM 4248 C CA . VAL A 1 550 ? -19.758 20.455 -49.858 1.00 35.72 550 VAL A CA 1
ATOM 4249 C C . VAL A 1 550 ? -19.187 20.864 -48.498 1.00 35.72 550 VAL A C 1
ATOM 4251 O O . VAL A 1 550 ? -19.352 20.161 -47.500 1.00 35.72 550 VAL A O 1
ATOM 4254 N N . SER A 1 551 ? -18.544 22.027 -48.456 1.00 34.50 551 SER A N 1
ATOM 4255 C CA . SER A 1 551 ? -18.119 22.731 -47.248 1.00 34.50 551 SER A CA 1
ATOM 4256 C C . SER A 1 551 ? -19.339 23.271 -46.489 1.00 34.50 551 SER A C 1
ATOM 4258 O O . SER A 1 551 ? -20.106 24.076 -47.011 1.00 34.50 551 SER A O 1
ATOM 4260 N N . ARG A 1 552 ? -19.526 22.829 -45.238 1.00 32.62 552 ARG A N 1
ATOM 4261 C CA . ARG A 1 552 ? -20.468 23.438 -44.287 1.00 32.62 552 ARG A CA 1
ATOM 4262 C C . ARG A 1 552 ? -19.700 24.217 -43.227 1.00 32.62 552 ARG A C 1
ATOM 4264 O O . ARG A 1 552 ? -18.920 23.645 -42.471 1.00 32.62 552 ARG A O 1
ATOM 4271 N N . THR A 1 553 ? -19.957 25.516 -43.208 1.00 31.62 553 THR A N 1
ATOM 4272 C CA . THR A 1 553 ? -19.648 26.482 -42.155 1.00 31.62 553 THR A CA 1
ATOM 4273 C C . THR A 1 553 ? -20.393 26.107 -40.871 1.00 31.62 553 THR A C 1
ATOM 4275 O O . THR A 1 553 ? -21.580 25.781 -40.916 1.00 31.62 553 THR A O 1
ATOM 4278 N N . LEU A 1 554 ? -19.691 26.128 -39.738 1.00 31.78 554 LEU A N 1
ATOM 4279 C CA . LEU A 1 554 ? -20.248 25.985 -38.393 1.00 31.78 554 LEU A CA 1
ATOM 4280 C C . LEU A 1 554 ? -20.146 27.348 -37.710 1.00 31.78 554 LEU A C 1
ATOM 4282 O O . LEU A 1 554 ? -19.052 27.753 -37.326 1.00 31.78 554 LEU A O 1
ATOM 4286 N N . ASP A 1 555 ? -21.284 28.023 -37.580 1.00 28.52 555 ASP A N 1
ATOM 4287 C CA . ASP A 1 555 ? -21.451 29.176 -36.700 1.00 28.52 555 ASP A CA 1
ATOM 4288 C C . ASP A 1 555 ? -22.081 28.727 -35.374 1.00 28.52 555 ASP A C 1
ATOM 4290 O O . ASP A 1 555 ? -23.064 27.988 -35.362 1.00 28.52 555 ASP A O 1
ATOM 4294 N N . SER A 1 556 ? -21.471 29.215 -34.290 1.00 32.22 556 SER A N 1
ATOM 4295 C CA . SER A 1 556 ? -22.072 29.708 -33.041 1.00 32.22 556 SER A CA 1
ATOM 4296 C C . SER A 1 556 ? -23.175 28.891 -32.351 1.00 32.22 556 SER A C 1
ATOM 4298 O O . SER A 1 556 ? -24.322 28.899 -32.787 1.00 32.22 556 SER A O 1
ATOM 4300 N N . LEU A 1 557 ? -22.851 28.326 -31.179 1.00 29.91 557 LEU A N 1
ATOM 4301 C CA . LEU A 1 557 ? -23.804 28.065 -30.091 1.00 29.91 557 LEU A CA 1
ATOM 4302 C C . LEU A 1 557 ? -23.082 28.179 -28.733 1.00 29.91 557 LEU A C 1
ATOM 4304 O O . LEU A 1 557 ? -22.621 27.183 -28.180 1.00 29.91 557 LEU A O 1
ATOM 4308 N N . ASP A 1 558 ? -23.013 29.402 -28.214 1.00 29.67 558 ASP A N 1
ATOM 4309 C CA . ASP A 1 558 ? -22.998 29.682 -26.776 1.00 29.67 558 ASP A CA 1
ATOM 4310 C C . ASP A 1 558 ? -24.396 30.207 -26.430 1.00 29.67 558 ASP A C 1
ATOM 4312 O O . ASP A 1 558 ? -24.832 31.157 -27.074 1.00 29.67 558 ASP A O 1
ATOM 4316 N N . GLU A 1 559 ? -25.101 29.567 -25.486 1.00 30.44 559 GLU A N 1
ATOM 4317 C CA . GLU A 1 559 ? -25.863 30.219 -24.401 1.00 30.44 559 GLU A CA 1
ATOM 4318 C C . GLU A 1 559 ? -26.918 29.314 -23.716 1.00 30.44 559 GLU A C 1
ATOM 4320 O O . GLU A 1 559 ? -27.699 28.608 -24.350 1.00 30.44 559 GLU A O 1
ATOM 4325 N N . ILE A 1 560 ? -26.955 29.468 -22.382 1.00 31.56 560 ILE A N 1
ATOM 4326 C CA . ILE A 1 560 ? -28.044 29.224 -21.413 1.00 31.56 560 ILE A CA 1
ATOM 4327 C C . ILE A 1 560 ? -28.188 27.805 -20.824 1.00 31.56 560 ILE A C 1
ATOM 4329 O O . ILE A 1 560 ? -28.837 26.913 -21.367 1.00 31.56 560 ILE A O 1
ATOM 4333 N N . PHE A 1 561 ? -27.688 27.666 -19.589 1.00 28.73 561 PHE A N 1
ATOM 4334 C CA . PHE A 1 561 ? -28.190 26.728 -18.582 1.00 28.73 561 PHE A CA 1
ATOM 4335 C C . PHE A 1 561 ? -28.831 27.530 -17.438 1.00 28.73 561 PHE A C 1
ATOM 4337 O O . PHE A 1 561 ? -28.138 28.261 -16.734 1.00 28.73 561 PHE A O 1
ATOM 4344 N N . GLU A 1 562 ? -30.133 27.338 -17.218 1.00 30.42 562 GLU A N 1
ATOM 4345 C CA . GLU A 1 562 ? -30.808 27.622 -15.944 1.00 30.42 562 GLU A CA 1
ATOM 4346 C C . GLU A 1 562 ? -31.341 26.314 -15.319 1.00 30.42 562 GLU A C 1
ATOM 4348 O O . GLU A 1 562 ? -31.582 25.338 -16.039 1.00 30.42 562 GLU A O 1
ATOM 4353 N N . PRO A 1 563 ? -31.494 26.245 -13.980 1.00 32.28 563 PRO A N 1
ATOM 4354 C CA . PRO A 1 563 ? -31.687 24.995 -13.254 1.00 32.28 563 PRO A CA 1
ATOM 4355 C C . PRO A 1 563 ? -33.171 24.654 -13.063 1.00 32.28 563 PRO A C 1
ATOM 4357 O O . PRO A 1 563 ? -33.941 25.449 -12.529 1.00 32.28 563 PRO A O 1
ATOM 4360 N N . ILE A 1 564 ? -33.567 23.425 -13.404 1.00 29.33 564 ILE A N 1
ATOM 4361 C CA . ILE A 1 564 ? -34.904 22.909 -13.083 1.00 29.33 564 ILE A CA 1
ATOM 4362 C C . ILE A 1 564 ? -34.845 22.111 -11.779 1.00 29.33 564 ILE A C 1
ATOM 4364 O O . ILE A 1 564 ? -34.329 20.994 -11.712 1.00 29.33 564 ILE A O 1
ATOM 4368 N N . THR A 1 565 ? -35.423 22.702 -10.739 1.00 31.84 565 THR A N 1
ATOM 4369 C CA . THR A 1 565 ? -35.988 22.009 -9.586 1.00 31.84 565 THR A CA 1
ATOM 4370 C C . THR A 1 565 ? -37.284 21.307 -9.997 1.00 31.84 565 THR A C 1
ATOM 4372 O O . THR A 1 565 ? -38.124 21.894 -10.672 1.00 31.84 565 THR A O 1
ATOM 4375 N N . ASN A 1 566 ? -37.439 20.045 -9.589 1.00 30.64 566 ASN A N 1
ATOM 4376 C CA . ASN A 1 566 ? -38.643 19.458 -8.977 1.00 30.64 566 ASN A CA 1
ATOM 4377 C C . ASN A 1 566 ? -38.741 17.951 -9.249 1.00 30.64 566 ASN A C 1
ATOM 4379 O O . ASN A 1 566 ? -38.860 17.475 -10.375 1.00 30.64 566 ASN A O 1
ATOM 4383 N N . THR A 1 567 ? -38.714 17.211 -8.147 1.00 38.28 567 THR A N 1
ATOM 4384 C CA . THR A 1 567 ? -39.187 15.837 -7.993 1.00 38.28 567 THR A CA 1
ATOM 4385 C C . THR A 1 567 ? -40.674 15.720 -8.331 1.00 38.28 567 THR A C 1
ATOM 4387 O O . THR A 1 567 ? -41.441 16.627 -8.008 1.00 38.28 567 THR A O 1
ATOM 4390 N N . PRO A 1 568 ? -41.114 14.546 -8.816 1.00 35.03 568 PRO A N 1
ATOM 4391 C CA . PRO A 1 568 ? -42.445 14.077 -8.471 1.00 35.03 568 PRO A CA 1
ATOM 4392 C C . PRO A 1 568 ? -42.438 12.711 -7.778 1.00 35.03 568 PRO A C 1
ATOM 4394 O O . PRO A 1 568 ? -41.605 11.834 -8.018 1.00 35.03 568 PRO A O 1
ATOM 4397 N N . GLU A 1 569 ? -43.415 12.596 -6.885 1.00 32.44 569 GLU A N 1
ATOM 4398 C CA . GLU A 1 569 ? -43.864 11.416 -6.158 1.00 32.44 569 GLU A CA 1
ATOM 4399 C C . GLU A 1 569 ? -44.089 10.211 -7.078 1.00 32.44 569 GLU A C 1
ATOM 4401 O O . GLU A 1 569 ? -44.709 10.319 -8.135 1.00 32.44 569 GLU A O 1
ATOM 4406 N N . VAL A 1 570 ? -43.650 9.030 -6.634 1.00 30.61 570 VAL A N 1
ATOM 4407 C CA . VAL A 1 570 ? -44.010 7.758 -7.269 1.00 30.61 570 VAL A CA 1
ATOM 4408 C C . VAL A 1 570 ? -45.083 7.082 -6.427 1.00 30.61 570 VAL A C 1
ATOM 4410 O O . VAL A 1 570 ? -44.826 6.578 -5.332 1.00 30.61 570 VAL A O 1
ATOM 4413 N N . THR A 1 571 ? -46.297 7.090 -6.966 1.00 30.73 571 THR A N 1
ATOM 4414 C CA . THR A 1 571 ? -47.465 6.356 -6.483 1.00 30.73 571 THR A CA 1
ATOM 4415 C C . THR A 1 571 ? -47.316 4.859 -6.776 1.00 30.73 571 THR A C 1
ATOM 4417 O O . THR A 1 571 ? -46.796 4.451 -7.814 1.00 30.73 571 THR A O 1
ATOM 4420 N N . ALA A 1 572 ? -47.773 4.034 -5.836 1.00 34.19 572 ALA A N 1
ATOM 4421 C CA . ALA A 1 572 ? -47.746 2.579 -5.903 1.00 34.19 572 ALA A CA 1
ATOM 4422 C C . ALA A 1 572 ? -48.704 2.015 -6.971 1.00 34.19 572 ALA A C 1
ATOM 4424 O O . ALA A 1 572 ? -49.863 2.417 -7.037 1.00 34.19 572 ALA A O 1
ATOM 4425 N N . ALA A 1 573 ? -48.246 1.013 -7.727 1.00 28.30 573 ALA A N 1
ATOM 4426 C CA . ALA A 1 573 ? -49.090 0.157 -8.559 1.00 28.30 573 ALA A CA 1
ATOM 4427 C C . ALA A 1 573 ? -48.825 -1.328 -8.246 1.00 28.30 573 ALA A C 1
ATOM 4429 O O . ALA A 1 573 ? -47.680 -1.762 -8.112 1.00 28.30 573 ALA A O 1
ATOM 4430 N N . ALA A 1 574 ? -49.917 -2.077 -8.087 1.00 33.12 574 ALA A N 1
ATOM 4431 C CA . ALA A 1 574 ? -49.988 -3.507 -7.786 1.00 33.12 574 ALA A CA 1
ATOM 4432 C C . ALA A 1 574 ? -49.762 -4.381 -9.052 1.00 33.12 574 ALA A C 1
ATOM 4434 O O . ALA A 1 574 ? -49.716 -3.843 -10.159 1.00 33.12 574 ALA A O 1
ATOM 4435 N N . PRO A 1 575 ? -49.582 -5.714 -8.920 1.00 40.22 575 PRO A N 1
ATOM 4436 C CA . PRO A 1 575 ? -48.879 -6.528 -9.910 1.00 40.22 575 PRO A CA 1
ATOM 4437 C C . PRO A 1 575 ? -49.803 -7.121 -10.983 1.00 40.22 575 PRO A C 1
ATOM 4439 O O . PRO A 1 575 ? -50.891 -7.608 -10.679 1.00 40.22 575 PRO A O 1
ATOM 4442 N N . MET A 1 576 ? -49.319 -7.155 -12.228 1.00 30.28 576 MET A N 1
ATOM 4443 C CA . MET A 1 576 ? -49.923 -7.930 -13.314 1.00 30.28 576 MET A CA 1
ATOM 4444 C C . MET A 1 576 ? -49.281 -9.314 -13.453 1.00 30.28 576 MET A C 1
ATOM 4446 O O . MET A 1 576 ? -48.076 -9.503 -13.286 1.00 30.28 576 MET A O 1
ATOM 4450 N N . VAL A 1 577 ? -50.166 -10.263 -13.737 1.00 32.03 577 VAL A N 1
ATOM 4451 C CA . VAL A 1 577 ? -49.980 -11.701 -13.910 1.00 32.03 577 VAL A CA 1
ATOM 4452 C C . VAL A 1 577 ? -49.327 -12.030 -15.262 1.00 32.03 577 VAL A C 1
ATOM 4454 O O . VAL A 1 577 ? -49.466 -11.281 -16.222 1.00 32.03 577 VAL A O 1
ATOM 4457 N N . ALA A 1 578 ? -48.605 -13.155 -15.241 1.00 33.88 578 ALA A N 1
ATOM 4458 C CA . ALA A 1 578 ? -47.992 -13.985 -16.284 1.00 33.88 578 ALA A CA 1
ATOM 4459 C C . ALA A 1 578 ? -48.314 -13.729 -17.772 1.00 33.88 578 ALA A C 1
ATOM 4461 O O . ALA A 1 578 ? -49.467 -13.561 -18.143 1.00 33.88 578 ALA A O 1
ATOM 4462 N N . ASP A 1 579 ? -47.291 -13.890 -18.623 1.00 29.59 579 ASP A N 1
ATOM 4463 C CA . ASP A 1 579 ? -47.260 -15.033 -19.548 1.00 29.59 579 ASP A CA 1
ATOM 4464 C C . ASP A 1 579 ? -45.854 -15.293 -20.126 1.00 29.59 579 ASP A C 1
ATOM 4466 O O . ASP A 1 579 ? -45.131 -14.391 -20.550 1.00 29.59 579 ASP A O 1
ATOM 4470 N N . GLU A 1 580 ? -45.473 -16.570 -20.105 1.00 36.34 580 GLU A N 1
ATOM 4471 C CA . GLU A 1 580 ? -44.325 -17.171 -20.794 1.00 36.34 580 GLU A CA 1
ATOM 4472 C C . GLU A 1 580 ? -44.805 -17.682 -22.175 1.00 36.34 580 GLU A C 1
ATOM 4474 O O . GLU A 1 580 ? -45.987 -18.004 -22.317 1.00 36.34 580 GLU A O 1
ATOM 4479 N N . PRO A 1 581 ? -43.934 -17.837 -23.199 1.00 43.50 581 PRO A N 1
ATOM 4480 C CA . PRO A 1 581 ? -43.334 -19.163 -23.350 1.00 43.50 581 PRO A CA 1
ATOM 4481 C C . PRO A 1 581 ? -41.897 -19.220 -23.902 1.00 43.50 581 PRO A C 1
ATOM 4483 O O . PRO A 1 581 ? -41.495 -18.576 -24.872 1.00 43.50 581 PRO A O 1
ATOM 4486 N N . SER A 1 582 ? -41.175 -20.149 -23.281 1.00 32.59 582 SER A N 1
ATOM 4487 C CA . SER A 1 582 ? -40.050 -20.981 -23.718 1.00 32.59 582 SER A CA 1
ATOM 4488 C C . SER A 1 582 ? -39.649 -21.021 -25.208 1.00 32.59 582 SER A C 1
ATOM 4490 O O . SER A 1 582 ? -40.433 -21.417 -26.072 1.00 32.59 582 SER A O 1
ATOM 4492 N N . LYS A 1 583 ? -38.336 -20.888 -25.466 1.00 32.34 583 LYS A N 1
ATOM 4493 C CA . LYS A 1 583 ? -37.615 -21.693 -26.477 1.00 32.34 583 LYS A CA 1
ATOM 4494 C C . LYS A 1 583 ? -36.297 -22.222 -25.904 1.00 32.34 583 LYS A C 1
ATOM 4496 O O . LYS A 1 583 ? -35.298 -21.515 -25.808 1.00 32.34 583 LYS A O 1
ATOM 4501 N N . LEU A 1 584 ? -36.329 -23.500 -25.531 1.00 32.44 584 LEU A N 1
ATOM 4502 C CA . LEU A 1 584 ? -35.199 -24.299 -25.065 1.00 32.44 584 LEU A CA 1
ATOM 4503 C C . LEU A 1 584 ? -34.323 -24.702 -26.264 1.00 32.44 584 LEU A C 1
ATOM 4505 O O . LEU A 1 584 ? -34.814 -25.302 -27.220 1.00 32.44 584 LEU A O 1
ATOM 4509 N N . ARG A 1 585 ? -33.017 -24.418 -26.212 1.00 33.25 585 ARG A N 1
ATOM 4510 C CA . ARG A 1 585 ? -32.022 -24.950 -27.158 1.00 33.25 585 ARG A CA 1
ATOM 4511 C C . ARG A 1 585 ? -31.131 -25.943 -26.415 1.00 33.25 585 ARG A C 1
ATOM 4513 O O . ARG A 1 585 ? -30.345 -25.571 -25.552 1.00 33.25 585 ARG A O 1
ATOM 4520 N N . THR A 1 586 ? -31.292 -27.219 -26.743 1.00 30.41 586 THR A N 1
ATOM 4521 C CA . THR A 1 586 ? -30.544 -28.357 -26.199 1.00 30.41 586 THR A CA 1
ATOM 4522 C C . THR A 1 586 ? -29.118 -28.400 -26.752 1.00 30.41 586 THR A C 1
ATOM 4524 O O . THR A 1 586 ? -28.941 -28.497 -27.968 1.00 30.41 586 THR A O 1
ATOM 4527 N N . SER A 1 587 ? -28.102 -28.408 -25.884 1.00 35.94 587 SER A N 1
ATOM 4528 C CA . SER A 1 587 ? -26.729 -28.773 -26.249 1.00 35.94 587 SER A CA 1
ATOM 4529 C C . SER A 1 587 ? -26.354 -30.129 -25.640 1.00 35.94 587 SER A C 1
ATOM 4531 O O . SER A 1 587 ? -26.447 -30.385 -24.442 1.00 35.94 587 SER A O 1
ATOM 4533 N N . LYS A 1 588 ? -25.987 -31.034 -26.545 1.00 32.66 588 LYS A N 1
ATOM 4534 C CA . LYS A 1 588 ? -25.642 -32.444 -26.351 1.00 32.66 588 LYS A CA 1
ATOM 4535 C C . LYS A 1 588 ? -24.233 -32.518 -25.744 1.00 32.66 588 LYS A C 1
ATOM 4537 O O . LYS A 1 588 ? -23.277 -32.121 -26.406 1.00 32.66 588 LYS A O 1
ATOM 4542 N N . ARG A 1 589 ? -24.073 -33.025 -24.514 1.00 36.00 589 ARG A N 1
ATOM 4543 C CA . ARG A 1 589 ? -22.753 -33.311 -23.917 1.00 36.00 589 ARG A CA 1
ATOM 4544 C C . ARG A 1 589 ? -22.519 -34.822 -23.869 1.00 36.00 589 ARG A C 1
ATOM 4546 O O . ARG A 1 589 ? -23.309 -35.574 -23.306 1.00 36.00 589 ARG A O 1
ATOM 4553 N N . LYS A 1 590 ? -21.444 -35.237 -24.536 1.00 41.09 590 LYS A N 1
ATOM 4554 C CA . LYS A 1 590 ? -20.969 -36.611 -24.727 1.00 41.09 590 LYS A CA 1
ATOM 4555 C C . LYS A 1 590 ? -20.254 -37.073 -23.450 1.00 41.09 590 LYS A C 1
ATOM 4557 O O . LYS A 1 590 ? -19.382 -36.363 -22.957 1.00 41.09 590 LYS A O 1
ATOM 4562 N N . ARG A 1 591 ? -20.659 -38.229 -22.913 1.00 32.56 591 ARG A N 1
ATOM 4563 C CA . ARG A 1 591 ? -19.992 -38.931 -21.805 1.00 32.56 591 ARG A CA 1
ATOM 4564 C C . ARG A 1 591 ? -18.694 -39.562 -22.313 1.00 32.56 591 ARG A C 1
ATOM 4566 O O . ARG A 1 591 ? -18.720 -40.234 -23.340 1.00 32.56 591 ARG A O 1
ATOM 4573 N N . GLY A 1 592 ? -17.610 -39.365 -21.575 1.00 33.31 592 GLY A N 1
ATOM 4574 C CA . GLY A 1 592 ? -16.419 -40.206 -21.593 1.00 33.31 592 GLY A CA 1
ATOM 4575 C C . GLY A 1 592 ? -16.140 -40.593 -20.147 1.00 33.31 592 GLY A C 1
ATOM 4576 O O . GLY A 1 592 ? -15.973 -39.712 -19.307 1.00 33.31 592 GLY A O 1
ATOM 4577 N N . ALA A 1 593 ? -16.248 -41.886 -19.863 1.00 35.25 593 ALA A N 1
ATOM 4578 C CA . ALA A 1 593 ? -15.802 -42.506 -18.627 1.00 35.25 593 ALA A CA 1
ATOM 4579 C C . ALA A 1 593 ? -14.279 -42.648 -18.679 1.00 35.25 593 ALA A C 1
ATOM 4581 O O . ALA A 1 593 ? -13.774 -42.878 -19.770 1.00 35.25 593 ALA A O 1
ATOM 4582 N N . ASP A 1 594 ? -13.595 -42.538 -17.540 1.00 35.69 594 ASP A N 1
ATOM 4583 C CA . ASP A 1 594 ? -12.419 -43.359 -17.244 1.00 35.69 594 ASP A CA 1
ATOM 4584 C C . ASP A 1 594 ? -12.095 -43.347 -15.746 1.00 35.69 594 ASP A C 1
ATOM 4586 O O . ASP A 1 594 ? -12.586 -42.516 -14.980 1.00 35.69 594 ASP A O 1
ATOM 4590 N N . ALA A 1 595 ? -11.373 -44.391 -15.354 1.00 34.03 595 ALA A N 1
ATOM 4591 C CA . ALA A 1 595 ? -11.380 -45.036 -14.054 1.00 34.03 595 ALA A CA 1
ATOM 4592 C C . ALA A 1 595 ? -10.521 -44.362 -12.973 1.00 34.03 595 ALA A C 1
ATOM 4594 O O . ALA A 1 595 ? -9.583 -43.616 -13.234 1.00 34.03 595 ALA A O 1
ATOM 4595 N N . VAL A 1 596 ? -10.866 -44.720 -11.737 1.00 37.88 596 VAL A N 1
ATOM 4596 C CA . VAL A 1 596 ? -10.170 -44.470 -10.467 1.00 37.88 596 VAL A CA 1
ATOM 4597 C C . VAL A 1 596 ? -9.182 -45.621 -10.196 1.00 37.88 596 VAL A C 1
ATOM 4599 O O . VAL A 1 596 ? -9.452 -46.749 -10.609 1.00 37.88 596 VAL A O 1
ATOM 4602 N N . PRO A 1 597 ? -8.060 -45.361 -9.501 1.00 48.78 597 PRO A N 1
ATOM 4603 C CA . PRO A 1 597 ? -7.811 -46.024 -8.205 1.00 48.78 597 PRO A CA 1
ATOM 4604 C C . PRO A 1 597 ? -7.297 -44.989 -7.178 1.00 48.78 597 PRO A C 1
ATOM 4606 O O . PRO A 1 597 ? -6.344 -44.268 -7.442 1.00 48.78 597 PRO A O 1
ATOM 4609 N N . GLN A 1 598 ? -8.046 -44.629 -6.133 1.00 33.50 598 GLN A N 1
ATOM 4610 C CA . GLN A 1 598 ? -8.140 -45.246 -4.800 1.00 33.50 598 GLN A CA 1
ATOM 4611 C C . GLN A 1 598 ? -6.785 -45.636 -4.189 1.00 33.50 598 GLN A C 1
ATOM 4613 O O . GLN A 1 598 ? -6.265 -46.711 -4.465 1.00 33.50 598 GLN A O 1
ATOM 4618 N N . GLU A 1 599 ? -6.290 -44.782 -3.290 1.00 33.62 599 GLU A N 1
ATOM 4619 C CA . GLU A 1 599 ? -5.296 -45.143 -2.282 1.00 33.62 599 GLU A CA 1
ATOM 4620 C C . GLU A 1 599 ? -5.677 -44.515 -0.931 1.00 33.62 599 GLU A C 1
ATOM 4622 O O . GLU A 1 599 ? -6.095 -43.356 -0.839 1.00 33.62 599 GLU A O 1
ATOM 4627 N N . ASP A 1 600 ? -5.618 -45.362 0.092 1.00 37.38 600 ASP A N 1
ATOM 4628 C CA . ASP A 1 600 ? -6.032 -45.165 1.475 1.00 37.38 600 ASP A CA 1
ATOM 4629 C C . ASP A 1 600 ? -5.040 -44.323 2.289 1.00 37.38 600 ASP A C 1
ATOM 4631 O O . ASP A 1 600 ? -3.836 -44.514 2.180 1.00 37.38 600 ASP A O 1
ATOM 4635 N N . ALA A 1 601 ? -5.551 -43.494 3.211 1.00 34.88 601 ALA A N 1
ATOM 4636 C CA . ALA A 1 601 ? -5.005 -43.360 4.572 1.00 34.88 601 ALA A CA 1
ATOM 4637 C C . ALA A 1 601 ? -5.870 -42.425 5.442 1.00 34.88 601 ALA A C 1
ATOM 4639 O O . ALA A 1 601 ? -5.910 -41.208 5.262 1.00 34.88 601 ALA A O 1
ATOM 4640 N N . ARG A 1 602 ? -6.538 -43.005 6.449 1.00 37.56 602 ARG A N 1
ATOM 4641 C CA . ARG A 1 602 ? -7.016 -42.317 7.668 1.00 37.56 602 ARG A CA 1
ATOM 4642 C C . ARG A 1 602 ? -5.943 -42.434 8.762 1.00 37.56 602 ARG A C 1
ATOM 4644 O O . ARG A 1 602 ? -5.186 -43.399 8.747 1.00 37.56 602 ARG A O 1
ATOM 4651 N N . PRO A 1 603 ? -5.952 -41.549 9.776 1.00 48.53 603 PRO A N 1
ATOM 4652 C CA . PRO A 1 603 ? -6.418 -41.997 11.102 1.00 48.53 603 PRO A CA 1
ATOM 4653 C C . PRO A 1 603 ? -7.311 -40.945 11.803 1.00 48.53 603 PRO A C 1
ATOM 4655 O O . PRO A 1 603 ? -7.122 -39.743 11.678 1.00 48.53 603 PRO A O 1
ATOM 4658 N N . ALA A 1 604 ? -8.471 -41.351 12.327 1.00 32.19 604 ALA A N 1
ATOM 4659 C CA . ALA A 1 604 ? -8.744 -41.736 13.724 1.00 32.19 604 ALA A CA 1
ATOM 4660 C C . ALA A 1 604 ? -9.077 -40.539 14.646 1.00 32.19 604 ALA A C 1
ATOM 4662 O O . ALA A 1 604 ? -8.216 -39.801 15.111 1.00 32.19 604 ALA A O 1
ATOM 4663 N N . LYS A 1 605 ? -10.383 -40.380 14.913 1.00 34.34 605 LYS A N 1
ATOM 4664 C CA . LYS A 1 605 ? -10.969 -39.484 15.920 1.00 34.34 605 LYS A CA 1
ATOM 4665 C C . LYS A 1 605 ? -11.136 -40.243 17.235 1.00 34.34 605 LYS A C 1
ATOM 4667 O O . LYS A 1 605 ? -11.852 -41.242 17.263 1.00 34.34 605 LYS A O 1
ATOM 4672 N N . THR A 1 606 ? -10.602 -39.705 18.326 1.00 37.81 606 THR A N 1
ATOM 4673 C CA . THR A 1 606 ? -10.912 -40.155 19.689 1.00 37.81 606 THR A CA 1
ATOM 4674 C C . THR A 1 606 ? -11.969 -39.225 20.287 1.00 37.81 606 THR A C 1
ATOM 4676 O O . THR A 1 606 ? -11.711 -38.056 20.559 1.00 37.81 606 THR A O 1
ATOM 4679 N N . ARG A 1 607 ? -13.193 -39.739 20.458 1.00 32.41 607 ARG A N 1
ATOM 4680 C CA . ARG A 1 607 ? -14.257 -39.125 21.267 1.00 32.41 607 ARG A CA 1
ATOM 4681 C C . ARG A 1 607 ? -13.961 -39.405 22.741 1.00 32.41 607 ARG A C 1
ATOM 4683 O O . ARG A 1 607 ? -13.777 -40.563 23.104 1.00 32.41 607 ARG A O 1
ATOM 4690 N N . ARG A 1 608 ? -14.002 -38.380 23.595 1.00 34.44 608 ARG A N 1
ATOM 4691 C CA . ARG A 1 608 ? -14.088 -38.544 25.053 1.00 34.44 608 ARG A CA 1
ATOM 4692 C C . ARG A 1 608 ? -15.334 -37.816 25.551 1.00 34.44 608 ARG A C 1
ATOM 4694 O O . ARG A 1 608 ? -15.482 -36.620 25.331 1.00 34.44 608 ARG A O 1
ATOM 4701 N N . ALA A 1 609 ? -16.234 -38.581 26.157 1.00 36.31 609 ALA A N 1
ATOM 4702 C CA . ALA A 1 609 ? -17.439 -38.126 26.835 1.00 36.31 609 ALA A CA 1
ATOM 4703 C C . ALA A 1 609 ? -17.180 -38.085 28.347 1.00 36.31 609 ALA A C 1
ATOM 4705 O O . ALA A 1 609 ? -16.651 -39.059 28.878 1.00 36.31 609 ALA A O 1
ATOM 4706 N N . VAL A 1 610 ? -17.573 -37.001 29.021 1.00 36.44 610 VAL A N 1
ATOM 4707 C CA . VAL A 1 610 ? -17.789 -36.908 30.481 1.00 36.44 610 VAL A CA 1
ATOM 4708 C C . VAL A 1 610 ? -18.864 -35.819 30.671 1.00 36.44 610 VAL A C 1
ATOM 4710 O O . VAL A 1 610 ? -18.634 -34.686 30.271 1.00 36.44 610 VAL A O 1
ATOM 4713 N N . LYS A 1 611 ? -20.133 -36.192 30.881 1.00 33.88 611 LYS A N 1
ATOM 4714 C CA . LYS A 1 611 ? -20.858 -36.403 32.156 1.00 33.88 611 LYS A CA 1
ATOM 4715 C C . LYS A 1 611 ? -21.277 -35.094 32.852 1.00 33.88 611 LYS A C 1
ATOM 4717 O O . LYS A 1 611 ? -20.483 -34.462 33.536 1.00 33.88 611 LYS A O 1
ATOM 4722 N N . GLU A 1 612 ? -22.553 -34.754 32.660 1.00 32.44 612 GLU A N 1
ATOM 4723 C CA . GLU A 1 612 ? -23.361 -33.839 33.474 1.00 32.44 612 GLU A CA 1
ATOM 4724 C C . GLU A 1 612 ? -23.627 -34.422 34.871 1.00 32.44 612 GLU A C 1
ATOM 4726 O O . GLU A 1 612 ? -23.843 -35.628 35.019 1.00 32.44 612 GLU A O 1
ATOM 4731 N N . SER A 1 613 ? -23.687 -33.546 35.874 1.00 35.97 613 SER A N 1
ATOM 4732 C CA . SER A 1 613 ? -24.420 -33.770 37.123 1.00 35.97 613 SER A CA 1
ATOM 4733 C C . SER A 1 613 ? -24.911 -32.429 37.688 1.00 35.97 613 SER A C 1
ATOM 4735 O O . SER A 1 613 ? -24.103 -31.599 38.104 1.00 35.97 613 SER A O 1
ATOM 4737 N N . GLU A 1 614 ? -26.232 -32.240 37.689 1.00 33.88 614 GLU A N 1
ATOM 4738 C CA . GLU A 1 614 ? -27.008 -31.276 38.493 1.00 33.88 614 GLU A CA 1
ATOM 4739 C C . GLU A 1 614 ? -26.934 -31.659 39.992 1.00 33.88 614 GLU A C 1
ATOM 4741 O O . GLU A 1 614 ? -26.927 -32.848 40.305 1.00 33.88 614 GLU A O 1
ATOM 4746 N N . ALA A 1 615 ? -26.723 -30.754 40.965 1.00 38.91 615 ALA A N 1
ATOM 4747 C CA . ALA A 1 615 ? -27.680 -29.916 41.742 1.00 38.91 615 ALA A CA 1
ATOM 4748 C C . ALA A 1 615 ? -27.260 -29.986 43.252 1.00 38.91 615 ALA A C 1
ATOM 4750 O O . ALA A 1 615 ? -26.438 -30.847 43.571 1.00 38.91 615 ALA A O 1
ATOM 4751 N N . PRO A 1 616 ? -27.832 -29.244 44.241 1.00 55.66 616 PRO A N 1
ATOM 4752 C CA . PRO A 1 616 ? -28.553 -27.962 44.243 1.00 55.66 616 PRO A CA 1
ATOM 4753 C C . PRO A 1 616 ? -28.078 -26.934 45.325 1.00 55.66 616 PRO A C 1
ATOM 4755 O O . PRO A 1 616 ? -27.205 -27.177 46.154 1.00 55.66 616 PRO A O 1
ATOM 4758 N N . ALA A 1 617 ? -28.746 -25.774 45.285 1.00 38.53 617 ALA A N 1
ATOM 4759 C CA . ALA A 1 617 ? -28.815 -24.591 46.160 1.00 38.53 617 ALA A CA 1
ATOM 4760 C C . ALA A 1 617 ? -28.488 -24.672 47.673 1.00 38.53 617 ALA A C 1
ATOM 4762 O O . ALA A 1 617 ? -28.878 -25.612 48.361 1.00 38.53 617 ALA A O 1
ATOM 4763 N N . LYS A 1 618 ? -27.990 -23.540 48.218 1.00 38.12 618 LYS A N 1
ATOM 4764 C CA . LYS A 1 618 ? -28.405 -22.965 49.520 1.00 38.12 618 LYS A CA 1
ATOM 4765 C C . LYS A 1 618 ? -28.105 -21.457 49.628 1.00 38.12 618 LYS A C 1
ATOM 4767 O O . LYS A 1 618 ? -27.045 -20.971 49.255 1.00 38.12 618 LYS A O 1
ATOM 4772 N N . THR A 1 619 ? -29.097 -20.748 50.153 1.00 38.31 619 THR A N 1
ATOM 4773 C CA . THR A 1 619 ? -29.214 -19.320 50.494 1.00 38.31 619 THR A CA 1
ATOM 4774 C C . THR A 1 619 ? -28.576 -18.960 51.846 1.00 38.31 619 THR A C 1
ATOM 4776 O O . THR A 1 619 ? -28.775 -19.732 52.777 1.00 38.31 619 THR A O 1
ATOM 4779 N N . SER A 1 620 ? -28.015 -17.747 52.018 1.00 33.84 620 SER A N 1
ATOM 4780 C CA . SER A 1 620 ? -28.289 -16.870 53.190 1.00 33.84 620 SER A CA 1
ATOM 4781 C C . SER A 1 620 ? -27.561 -15.506 53.165 1.00 33.84 620 SER A C 1
ATOM 4783 O O . SER A 1 620 ? -26.339 -15.449 53.130 1.00 33.84 620 SER A O 1
ATOM 4785 N N . LYS A 1 621 ? -28.375 -14.440 53.222 1.00 33.03 621 LYS A N 1
ATOM 4786 C CA . LYS A 1 621 ? -28.309 -13.155 53.968 1.00 33.03 621 LYS A CA 1
ATOM 4787 C C . LYS A 1 621 ? -26.980 -12.590 54.545 1.00 33.03 621 LYS A C 1
ATOM 4789 O O . LYS A 1 621 ? -26.204 -13.280 55.188 1.00 33.03 621 LYS A O 1
ATOM 4794 N N . ALA A 1 622 ? -26.871 -11.260 54.399 1.00 40.53 622 ALA A N 1
ATOM 4795 C CA . ALA A 1 622 ? -25.919 -10.263 54.944 1.00 40.53 622 ALA A CA 1
ATOM 4796 C C . ALA A 1 622 ? -26.140 -9.943 56.459 1.00 40.53 622 ALA A C 1
ATOM 4798 O O . ALA A 1 622 ? -26.862 -10.720 57.084 1.00 40.53 622 ALA A O 1
ATOM 4799 N N . PRO A 1 623 ? -25.753 -8.774 57.063 1.00 60.78 623 PRO A N 1
ATOM 4800 C CA . PRO A 1 623 ? -24.698 -7.744 56.825 1.00 60.78 623 PRO A CA 1
ATOM 4801 C C . PRO A 1 623 ? -23.970 -7.252 58.131 1.00 60.78 623 PRO A C 1
ATOM 4803 O O . PRO A 1 623 ? -24.425 -7.558 59.225 1.00 60.78 623 PRO A O 1
ATOM 4806 N N . ALA A 1 624 ? -22.917 -6.405 58.039 1.00 33.12 624 ALA A N 1
ATOM 4807 C CA . ALA A 1 624 ? -22.518 -5.327 59.006 1.00 33.12 624 ALA A CA 1
ATOM 4808 C C . ALA A 1 624 ? -21.138 -4.714 58.622 1.00 33.12 624 ALA A C 1
ATOM 4810 O O . ALA A 1 624 ? -20.229 -5.467 58.303 1.00 33.12 624 ALA A O 1
ATOM 4811 N N . LYS A 1 625 ? -20.995 -3.382 58.411 1.00 35.72 625 LYS A N 1
ATOM 4812 C CA . LYS A 1 625 ? -20.489 -2.319 59.346 1.00 35.72 625 LYS A CA 1
ATOM 4813 C C . LYS A 1 625 ? -19.069 -2.620 59.898 1.00 35.72 625 LYS A C 1
ATOM 4815 O O . LYS A 1 625 ? -18.841 -3.733 60.326 1.00 35.72 625 LYS A O 1
ATOM 4820 N N . THR A 1 626 ? -18.046 -1.756 59.984 1.00 32.66 626 THR A N 1
ATOM 4821 C CA . THR A 1 626 ? -17.892 -0.286 60.110 1.00 32.66 626 THR A CA 1
ATOM 4822 C C . THR A 1 626 ? -16.375 0.040 60.087 1.00 32.66 626 THR A C 1
ATOM 4824 O O . THR A 1 626 ? -15.602 -0.682 60.695 1.00 32.66 626 THR A O 1
ATOM 4827 N N . SER A 1 627 ? -15.945 1.113 59.410 1.00 32.50 627 SER A N 1
ATOM 4828 C CA . SER A 1 627 ? -15.252 2.306 59.961 1.00 32.50 627 SER A CA 1
ATOM 4829 C C . SER A 1 627 ? -13.726 2.291 60.206 1.00 32.50 627 SER A C 1
ATOM 4831 O O . SER A 1 627 ? -13.193 1.370 60.807 1.00 32.50 627 SER A O 1
ATOM 4833 N N . LYS A 1 628 ? -13.143 3.471 59.916 1.00 35.16 628 LYS A N 1
ATOM 4834 C CA . LYS A 1 628 ? -11.973 4.153 60.522 1.00 35.16 628 LYS A CA 1
ATOM 4835 C C . LYS A 1 628 ? -10.551 3.894 59.977 1.00 35.16 628 LYS A C 1
ATOM 4837 O O . LYS A 1 628 ? -9.847 3.016 60.439 1.00 35.16 628 LYS A O 1
ATOM 4842 N N . ALA A 1 629 ? -10.147 4.816 59.092 1.00 34.94 629 ALA A N 1
ATOM 4843 C CA . ALA A 1 629 ? -9.142 5.886 59.294 1.00 34.94 629 ALA A CA 1
ATOM 4844 C C . ALA A 1 629 ? -7.641 5.553 59.562 1.00 34.94 629 ALA A C 1
ATOM 4846 O O . ALA A 1 629 ? -7.320 4.506 60.109 1.00 34.94 629 ALA A O 1
ATOM 4847 N N . PRO A 1 630 ? -6.709 6.467 59.184 1.00 55.16 630 PRO A N 1
ATOM 4848 C CA . PRO A 1 630 ? -5.313 6.159 58.837 1.00 55.16 630 PRO A CA 1
ATOM 4849 C C . PRO A 1 630 ? -4.279 6.671 59.868 1.00 55.16 630 PRO A C 1
ATOM 4851 O O . PRO A 1 630 ? -4.628 7.435 60.769 1.00 55.16 630 PRO A O 1
ATOM 4854 N N . PRO A 1 631 ? -2.978 6.406 59.651 1.00 47.84 631 PRO A N 1
ATOM 4855 C CA . PRO A 1 631 ? -1.927 7.362 60.017 1.00 47.84 631 PRO A CA 1
ATOM 4856 C C . PRO A 1 631 ? -1.021 7.676 58.809 1.00 47.84 631 PRO A C 1
ATOM 4858 O O . PRO A 1 631 ? -0.652 6.803 58.035 1.00 47.84 631 PRO A O 1
ATOM 4861 N N . LYS A 1 632 ? -0.840 8.951 58.459 1.00 36.84 632 LYS A N 1
ATOM 4862 C CA . LYS A 1 632 ? 0.136 9.919 59.001 1.00 36.84 632 LYS A CA 1
ATOM 4863 C C . LYS A 1 632 ? 1.598 9.609 58.649 1.00 36.84 632 LYS A C 1
ATOM 4865 O O . LYS A 1 632 ? 2.244 8.730 59.196 1.00 36.84 632 LYS A O 1
ATOM 4870 N N . THR A 1 633 ? 2.074 10.475 57.762 1.00 39.06 633 THR A N 1
ATOM 4871 C CA . THR A 1 633 ? 3.433 10.970 57.541 1.00 39.06 633 THR A CA 1
ATOM 4872 C C . THR A 1 633 ? 4.330 11.040 58.782 1.00 39.06 633 THR A C 1
ATOM 4874 O O . THR A 1 633 ? 3.941 11.635 59.787 1.00 39.06 633 THR A O 1
ATOM 4877 N N . SER A 1 634 ? 5.596 10.653 58.622 1.00 37.66 634 SER A N 1
ATOM 4878 C CA . SER A 1 634 ? 6.720 11.262 59.339 1.00 37.66 634 SER A CA 1
ATOM 4879 C C . SER A 1 634 ? 7.934 11.381 58.417 1.00 37.66 634 SER A C 1
ATOM 4881 O O . SER A 1 634 ? 8.437 10.396 57.881 1.00 37.66 634 SER A O 1
ATOM 4883 N N . LYS A 1 635 ? 8.373 12.627 58.232 1.00 35.94 635 LYS A N 1
ATOM 4884 C CA . LYS A 1 635 ? 9.680 13.011 57.700 1.00 35.94 635 LYS A CA 1
ATOM 4885 C C . LYS A 1 635 ? 10.787 12.654 58.705 1.00 35.94 635 LYS A C 1
ATOM 4887 O O . LYS A 1 635 ? 10.549 12.68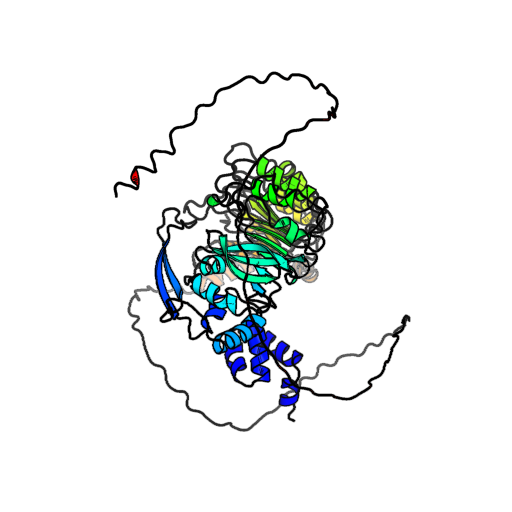9 59.906 1.00 35.94 635 LYS A O 1
ATOM 4892 N N . ALA A 1 636 ? 11.996 12.556 58.150 1.00 33.09 636 ALA A N 1
ATOM 4893 C CA . ALA A 1 636 ? 13.246 13.147 58.642 1.00 33.09 636 ALA A CA 1
ATOM 4894 C C . ALA A 1 636 ? 14.342 12.204 59.183 1.00 33.09 636 ALA A C 1
ATOM 4896 O O . ALA A 1 636 ? 14.184 11.514 60.180 1.00 33.09 636 ALA A O 1
ATOM 4897 N N . SER A 1 637 ? 15.507 12.388 58.546 1.00 31.67 637 SER A N 1
ATOM 4898 C CA . SER A 1 637 ? 16.841 12.529 59.147 1.00 31.67 637 SER A CA 1
ATOM 4899 C C . SER A 1 637 ? 17.752 11.305 59.310 1.00 31.67 637 SER A C 1
ATOM 4901 O O . SER A 1 637 ? 17.709 10.578 60.288 1.00 31.67 637 SER A O 1
ATOM 4903 N N . ALA A 1 638 ? 18.714 11.274 58.379 1.00 32.56 638 ALA A N 1
ATOM 4904 C CA . ALA A 1 638 ? 20.149 11.485 58.614 1.00 32.56 638 ALA A CA 1
ATOM 4905 C C . ALA A 1 638 ? 21.044 10.341 59.136 1.00 32.56 638 ALA A C 1
ATOM 4907 O O . ALA A 1 638 ? 20.876 9.831 60.232 1.00 32.56 638 ALA A O 1
ATOM 4908 N N . LYS A 1 639 ? 22.139 10.172 58.368 1.00 35.41 639 LYS A N 1
ATOM 4909 C CA . LYS A 1 639 ? 23.492 9.688 58.715 1.00 35.41 639 LYS A CA 1
ATOM 4910 C C . LYS A 1 639 ? 23.608 8.259 59.259 1.00 35.41 639 LYS A C 1
ATOM 4912 O O . LYS A 1 639 ? 23.125 7.958 60.336 1.00 35.41 639 LYS A O 1
ATOM 4917 N N . THR A 1 640 ? 24.466 7.451 58.622 1.00 33.69 640 THR A N 1
ATOM 4918 C CA . THR A 1 640 ? 25.813 7.113 59.141 1.00 33.69 640 THR A CA 1
ATOM 4919 C C . THR A 1 640 ? 26.658 6.442 58.042 1.00 33.69 640 THR A C 1
ATOM 4921 O O . THR A 1 640 ? 26.152 5.695 57.213 1.00 33.69 640 THR A O 1
ATOM 4924 N N . ARG A 1 641 ? 27.953 6.781 58.020 1.00 36.00 641 ARG A N 1
ATOM 4925 C CA . ARG A 1 641 ? 29.031 6.257 57.162 1.00 36.00 641 ARG A CA 1
ATOM 4926 C C . ARG A 1 641 ? 29.495 4.854 57.598 1.00 36.00 641 ARG A C 1
ATOM 4928 O O . ARG A 1 641 ? 29.641 4.638 58.796 1.00 36.00 641 ARG A O 1
ATOM 4935 N N . LYS A 1 642 ? 29.901 4.012 56.638 1.00 34.31 642 LYS A N 1
ATOM 4936 C CA . LYS A 1 642 ? 31.069 3.084 56.658 1.00 34.31 642 LYS A CA 1
ATOM 4937 C C . LYS A 1 642 ? 31.143 2.426 55.262 1.00 34.31 642 LYS A C 1
ATOM 4939 O O . LYS A 1 642 ? 30.125 1.930 54.805 1.00 34.31 642 LYS A O 1
ATOM 4944 N N . ALA A 1 643 ? 32.168 2.652 54.425 1.00 34.44 643 ALA A N 1
ATOM 4945 C CA . ALA A 1 643 ? 33.482 1.972 54.403 1.00 34.44 643 ALA A CA 1
ATOM 4946 C C . ALA A 1 643 ? 33.286 0.449 54.540 1.00 34.44 643 ALA A C 1
ATOM 4948 O O . ALA A 1 643 ? 32.776 0.023 55.565 1.00 34.44 643 ALA A O 1
ATOM 4949 N N . THR A 1 644 ? 33.538 -0.410 53.556 1.00 32.62 644 THR A N 1
ATOM 4950 C CA . THR A 1 644 ? 34.700 -0.619 52.671 1.00 32.62 644 THR A CA 1
ATOM 4951 C C . THR A 1 644 ? 34.274 -1.650 51.613 1.00 32.62 644 THR A C 1
ATOM 4953 O O . THR A 1 644 ? 33.414 -2.465 51.918 1.00 32.62 644 THR A O 1
ATOM 4956 N N . GLU A 1 645 ? 34.853 -1.652 50.411 1.00 30.73 645 GLU A N 1
ATOM 4957 C CA . GLU A 1 645 ? 35.735 -2.732 49.917 1.00 30.73 645 GLU A CA 1
ATOM 4958 C C . GLU A 1 645 ? 35.937 -2.612 48.400 1.00 30.73 645 GLU A C 1
ATOM 4960 O O . GLU A 1 645 ? 35.031 -2.296 47.630 1.00 30.73 645 GLU A O 1
ATOM 4965 N N . ALA A 1 646 ? 37.192 -2.772 47.998 1.00 34.03 646 ALA A N 1
ATOM 4966 C CA . ALA A 1 646 ? 37.692 -2.542 46.660 1.00 34.03 646 ALA A CA 1
ATOM 4967 C C . ALA A 1 646 ? 37.535 -3.794 45.790 1.00 34.03 646 ALA A C 1
ATOM 4969 O O . ALA A 1 646 ? 37.913 -4.886 46.199 1.00 34.03 646 ALA A O 1
ATOM 4970 N N . SER A 1 647 ? 37.102 -3.615 44.544 1.00 32.97 647 SER A N 1
ATOM 4971 C CA . SER A 1 647 ? 37.308 -4.597 43.479 1.00 32.97 647 SER A CA 1
ATOM 4972 C C . SER A 1 647 ? 37.722 -3.868 42.204 1.00 32.97 647 SER A C 1
ATOM 4974 O O . SER A 1 647 ? 36.918 -3.204 41.550 1.00 32.97 647 SER A O 1
ATOM 4976 N N . LYS A 1 648 ? 39.015 -3.967 41.882 1.00 39.84 648 LYS A N 1
ATOM 4977 C CA . LYS A 1 648 ? 39.602 -3.596 40.587 1.00 39.84 648 LYS A CA 1
ATOM 4978 C C . LYS A 1 648 ? 39.017 -4.466 39.466 1.00 39.84 648 LYS A C 1
ATOM 4980 O O . LYS A 1 648 ? 38.877 -5.670 39.664 1.00 39.84 648 LYS A O 1
ATOM 4985 N N . PRO A 1 649 ? 38.903 -3.921 38.246 1.00 42.25 649 PRO A N 1
ATOM 4986 C CA . PRO A 1 649 ? 39.170 -4.690 37.038 1.00 42.25 649 PRO A CA 1
ATOM 4987 C C . PRO A 1 649 ? 40.363 -4.112 36.247 1.00 42.25 649 PRO A C 1
ATOM 4989 O O . PRO A 1 649 ? 40.781 -2.972 36.478 1.00 42.25 649 PRO A O 1
ATOM 4992 N N . PRO A 1 650 ? 40.981 -4.916 35.363 1.00 49.34 650 PRO A N 1
ATOM 4993 C CA . PRO A 1 650 ? 42.322 -4.663 34.861 1.00 49.34 650 PRO A CA 1
ATOM 4994 C C . PRO A 1 650 ? 42.352 -3.715 33.662 1.00 49.34 650 PRO A C 1
ATOM 4996 O O . PRO A 1 650 ? 41.484 -3.717 32.791 1.00 49.34 650 PRO A O 1
ATOM 4999 N N . ALA A 1 651 ? 43.446 -2.960 33.603 1.00 35.47 651 ALA A N 1
ATOM 5000 C CA . ALA A 1 651 ? 43.862 -2.168 32.463 1.00 35.47 651 ALA A CA 1
ATOM 5001 C C . ALA A 1 651 ? 44.162 -3.060 31.247 1.00 35.47 651 ALA A C 1
ATOM 5003 O O . ALA A 1 651 ? 44.946 -4.007 31.332 1.00 35.47 651 ALA A O 1
ATOM 5004 N N . ARG A 1 652 ? 43.616 -2.693 30.084 1.00 36.16 652 ARG A N 1
ATOM 5005 C CA . ARG A 1 652 ? 44.176 -3.072 28.786 1.00 36.16 652 ARG A CA 1
ATOM 5006 C C . ARG A 1 652 ? 44.361 -1.833 27.924 1.00 36.16 652 ARG A C 1
ATOM 5008 O O . ARG A 1 652 ? 43.436 -1.071 27.670 1.00 36.16 652 ARG A O 1
ATOM 5015 N N . ALA A 1 653 ? 45.611 -1.664 27.518 1.00 38.31 653 ALA A N 1
ATOM 5016 C CA . ALA A 1 653 ? 46.124 -0.607 26.677 1.00 38.31 653 ALA A CA 1
ATOM 5017 C C . ALA A 1 653 ? 45.517 -0.638 25.269 1.00 38.31 653 ALA A C 1
ATOM 5019 O O . ALA A 1 653 ? 45.449 -1.695 24.641 1.00 38.31 653 ALA A O 1
ATOM 5020 N N . ARG A 1 654 ? 45.202 0.541 24.723 1.00 34.25 654 ARG A N 1
ATOM 5021 C CA . ARG A 1 654 ? 45.171 0.753 23.273 1.00 34.25 654 ARG A CA 1
ATOM 5022 C C . ARG A 1 654 ? 45.516 2.203 22.920 1.00 34.25 654 ARG A C 1
ATOM 5024 O O . ARG A 1 654 ? 44.720 3.115 23.067 1.00 34.25 654 ARG A O 1
ATOM 5031 N N . LYS A 1 655 ? 46.778 2.346 22.508 1.00 34.16 655 LYS A N 1
ATOM 5032 C CA . LYS A 1 655 ? 47.302 3.099 21.358 1.00 34.16 655 LYS A CA 1
ATOM 5033 C C . LYS A 1 655 ? 46.608 4.425 21.001 1.00 34.16 655 LYS A C 1
ATOM 5035 O O . LYS A 1 655 ? 45.528 4.451 20.424 1.00 34.16 655 LYS A O 1
ATOM 5040 N N . ALA A 1 656 ? 47.346 5.505 21.245 1.00 34.97 656 ALA A N 1
ATOM 5041 C CA . ALA A 1 656 ? 47.094 6.848 20.749 1.00 34.97 656 ALA A CA 1
ATOM 5042 C C . ALA A 1 656 ? 47.017 6.897 19.212 1.00 34.97 656 ALA A C 1
ATOM 5044 O O . ALA A 1 656 ? 47.935 6.445 18.523 1.00 34.97 656 ALA A O 1
ATOM 5045 N N . ARG A 1 657 ? 45.959 7.523 18.690 1.00 34.12 657 ARG A N 1
ATOM 5046 C CA . ARG A 1 657 ? 45.904 8.083 17.338 1.00 34.12 657 ARG A CA 1
ATOM 5047 C C . ARG A 1 657 ? 45.602 9.574 17.499 1.00 34.12 657 ARG A C 1
ATOM 5049 O O . ARG A 1 657 ? 44.620 9.943 18.130 1.00 34.12 657 ARG A O 1
ATOM 5056 N N . LYS A 1 658 ? 46.533 10.408 17.030 1.00 34.72 658 LYS A N 1
ATOM 5057 C CA . LYS A 1 658 ? 46.416 11.870 16.959 1.00 34.72 658 LYS A CA 1
ATOM 5058 C C . LYS A 1 658 ? 45.260 12.224 16.023 1.00 34.72 658 LYS A C 1
ATOM 5060 O O . LYS A 1 658 ? 45.325 11.859 14.853 1.00 34.72 658 LYS A O 1
ATOM 5065 N N . GLU A 1 659 ? 44.286 12.978 16.513 1.00 33.25 659 GLU A N 1
ATOM 5066 C CA . GLU A 1 659 ? 43.332 13.711 15.680 1.00 33.25 659 GLU A CA 1
ATOM 5067 C C . GLU A 1 659 ? 43.660 15.204 15.737 1.00 33.25 659 GLU A C 1
ATOM 5069 O O . GLU A 1 659 ? 43.840 15.791 16.807 1.00 33.25 659 GLU A O 1
ATOM 5074 N N . GLY A 1 660 ? 43.816 15.787 14.548 1.00 31.75 660 GLY A N 1
ATOM 5075 C CA . GLY A 1 660 ? 43.982 17.215 14.342 1.00 31.75 660 GLY A CA 1
ATOM 5076 C C . GLY A 1 660 ? 42.643 17.922 14.511 1.00 31.75 660 GLY A C 1
ATOM 5077 O O . GLY A 1 660 ? 41.647 17.543 13.905 1.00 31.75 660 GLY A O 1
ATOM 5078 N N . LYS A 1 661 ? 42.640 18.967 15.339 1.00 31.17 661 LYS A N 1
ATOM 5079 C CA . LYS A 1 661 ? 41.539 19.922 15.459 1.00 31.17 661 LYS A CA 1
ATOM 5080 C C . LYS A 1 661 ? 41.464 20.770 14.188 1.00 31.17 661 LYS A C 1
ATOM 5082 O O . LYS A 1 661 ? 42.375 21.555 13.937 1.00 31.17 661 LYS A O 1
ATOM 5087 N N . LEU A 1 662 ? 40.363 20.666 13.453 1.00 36.72 662 LEU A N 1
ATOM 5088 C CA . LEU A 1 662 ? 39.892 21.704 12.538 1.00 36.72 662 LEU A CA 1
ATOM 5089 C C . LEU A 1 662 ? 38.620 22.299 13.143 1.00 36.72 662 LEU A C 1
ATOM 5091 O O . LEU A 1 662 ? 37.674 21.587 13.464 1.00 36.72 662 LEU A O 1
ATOM 5095 N N . ALA A 1 663 ? 38.670 23.604 13.394 1.00 32.50 663 ALA A N 1
ATOM 5096 C CA . ALA A 1 663 ? 37.577 24.384 13.941 1.00 32.50 663 ALA A CA 1
ATOM 5097 C C . ALA A 1 663 ? 36.568 24.701 12.831 1.00 32.50 663 ALA A C 1
ATOM 5099 O O . ALA A 1 663 ? 36.938 25.266 11.806 1.00 32.50 663 ALA A O 1
ATOM 5100 N N . THR A 1 664 ? 35.300 24.371 13.057 1.00 33.94 664 THR A N 1
ATOM 5101 C CA . THR A 1 664 ? 34.166 24.827 12.246 1.00 33.94 664 THR A CA 1
ATOM 5102 C C . THR A 1 664 ? 33.362 25.854 13.041 1.00 33.94 664 THR A C 1
ATOM 5104 O O . THR A 1 664 ? 32.849 25.553 14.120 1.00 33.94 664 THR A O 1
ATOM 5107 N N . GLU A 1 665 ? 33.285 27.077 12.511 1.00 35.75 665 GLU A N 1
ATOM 5108 C CA . GLU A 1 665 ? 32.407 28.158 12.973 1.00 35.75 665 GLU A CA 1
ATOM 5109 C C . GLU A 1 665 ? 30.918 27.810 12.769 1.00 35.75 665 GLU A C 1
ATOM 5111 O O . GLU A 1 665 ? 30.561 27.256 11.727 1.00 35.75 665 GLU A O 1
ATOM 5116 N N . PRO A 1 666 ? 30.013 28.184 13.693 1.00 38.34 666 PRO A N 1
ATOM 5117 C CA . PRO A 1 666 ? 28.576 28.052 13.485 1.00 38.34 666 PRO A CA 1
ATOM 5118 C C . PRO A 1 666 ? 27.976 29.276 12.769 1.00 38.34 666 PRO A C 1
ATOM 5120 O O . PRO A 1 666 ? 28.142 30.431 13.167 1.00 38.34 666 PRO A O 1
ATOM 5123 N N . THR A 1 667 ? 27.218 29.000 11.710 1.00 39.84 667 THR A N 1
ATOM 5124 C CA . THR A 1 667 ? 26.569 29.968 10.819 1.00 39.84 667 THR A CA 1
ATOM 5125 C C . THR A 1 667 ? 25.353 30.639 11.485 1.00 39.84 667 THR A C 1
ATOM 5127 O O . THR A 1 667 ? 24.332 30.008 11.753 1.00 39.84 667 THR A O 1
ATOM 5130 N N . ARG A 1 668 ? 25.430 31.960 11.706 1.00 40.97 668 ARG A N 1
ATOM 5131 C CA . ARG A 1 668 ? 24.383 32.850 12.266 1.00 40.97 668 ARG A CA 1
ATOM 5132 C C . ARG A 1 668 ? 23.194 33.122 11.318 1.00 40.97 668 ARG A C 1
ATOM 5134 O O . ARG A 1 668 ? 22.857 34.278 11.061 1.00 40.97 668 ARG A O 1
ATOM 5141 N N . ARG A 1 669 ? 22.547 32.092 10.760 1.00 39.59 669 ARG A N 1
ATOM 5142 C CA . ARG A 1 669 ? 21.426 32.290 9.807 1.00 39.59 669 ARG A CA 1
ATOM 5143 C C . ARG A 1 669 ? 20.032 31.959 10.358 1.00 39.59 669 ARG A C 1
ATOM 5145 O O . ARG A 1 669 ? 19.051 32.383 9.757 1.00 39.59 669 ARG A O 1
ATOM 5152 N N . SER A 1 670 ? 19.919 31.313 11.520 1.00 38.62 670 SER A N 1
ATOM 5153 C CA . SER A 1 670 ? 18.626 30.880 12.085 1.00 38.62 670 SER A CA 1
ATOM 5154 C C . SER A 1 670 ? 17.942 31.880 13.035 1.00 38.62 670 SER A C 1
ATOM 5156 O O . SER A 1 670 ? 16.739 31.768 13.257 1.00 38.62 670 SER A O 1
ATOM 5158 N N . GLU A 1 671 ? 18.637 32.904 13.544 1.00 40.50 671 GLU A N 1
ATOM 5159 C CA . GLU A 1 671 ? 18.032 33.896 14.460 1.00 40.50 671 GLU A CA 1
ATOM 5160 C C . GLU A 1 671 ? 17.263 35.027 13.751 1.00 40.50 671 GLU A C 1
ATOM 5162 O O . GLU A 1 671 ? 16.352 35.610 14.330 1.00 40.50 671 GLU A O 1
ATOM 5167 N N . ARG A 1 672 ? 17.525 35.303 12.465 1.00 41.59 672 ARG A N 1
ATOM 5168 C CA . ARG A 1 672 ? 16.874 36.422 11.746 1.00 41.59 672 ARG A CA 1
ATOM 5169 C C . ARG A 1 672 ? 15.434 36.168 11.287 1.00 41.59 672 ARG A C 1
ATOM 5171 O O . ARG A 1 672 ? 14.778 37.113 10.853 1.00 41.59 672 ARG A O 1
ATOM 5178 N N . LEU A 1 673 ? 14.936 34.935 11.373 1.00 44.09 673 LEU A N 1
ATOM 5179 C CA . LEU A 1 673 ? 13.559 34.605 10.980 1.00 44.09 673 LEU A CA 1
ATOM 5180 C C . LEU A 1 673 ? 12.569 34.622 12.154 1.00 44.09 673 LEU A C 1
ATOM 5182 O O . LEU A 1 673 ? 11.373 34.751 11.918 1.00 44.09 673 LEU A O 1
ATOM 5186 N N . ARG A 1 674 ? 13.039 34.585 13.410 1.00 43.66 674 ARG A N 1
ATOM 5187 C CA . ARG A 1 674 ? 12.151 34.675 14.586 1.00 43.66 674 ARG A CA 1
ATOM 5188 C C . ARG A 1 674 ? 11.760 36.112 14.943 1.00 43.66 674 ARG A C 1
ATOM 5190 O O . ARG A 1 674 ? 10.634 36.331 15.370 1.00 43.66 674 ARG A O 1
ATOM 5197 N N . ASP A 1 675 ? 12.610 37.096 14.654 1.00 40.81 675 ASP A N 1
ATOM 5198 C CA . ASP A 1 675 ? 12.323 38.505 14.975 1.00 40.81 675 ASP A CA 1
ATOM 5199 C C . ASP A 1 675 ? 11.351 39.199 14.004 1.00 40.81 675 ASP A C 1
ATOM 5201 O O . ASP A 1 675 ? 10.807 40.256 14.325 1.00 40.81 675 ASP A O 1
ATOM 5205 N N . LYS A 1 676 ? 11.079 38.622 12.825 1.00 42.06 676 LYS A N 1
ATOM 5206 C CA . LYS A 1 676 ? 10.117 39.202 11.868 1.00 42.06 676 LYS A CA 1
ATOM 5207 C C . LYS A 1 676 ? 8.658 38.817 12.128 1.00 42.06 676 LYS A C 1
ATOM 5209 O O . LYS A 1 676 ? 7.778 39.519 11.648 1.00 42.06 676 LYS A O 1
ATOM 5214 N N . ALA A 1 677 ? 8.394 37.776 12.919 1.00 41.91 677 ALA A N 1
ATOM 5215 C CA . ALA A 1 677 ? 7.034 37.345 13.258 1.00 41.91 677 ALA A CA 1
ATOM 5216 C C . ALA A 1 677 ? 6.457 38.035 14.513 1.00 41.91 677 ALA A C 1
ATOM 5218 O O . ALA A 1 677 ? 5.292 37.846 14.830 1.00 41.91 677 ALA A O 1
ATOM 5219 N N . ALA A 1 678 ? 7.252 38.845 15.221 1.00 40.38 678 ALA A N 1
ATOM 5220 C CA . ALA A 1 678 ? 6.814 39.596 16.403 1.00 40.38 678 ALA A CA 1
ATOM 5221 C C . ALA A 1 678 ? 6.483 41.078 16.108 1.00 40.38 678 ALA A C 1
ATOM 5223 O O . ALA A 1 678 ? 6.322 41.871 17.035 1.00 40.38 678 ALA A O 1
ATOM 5224 N N . LYS A 1 679 ? 6.430 41.477 14.828 1.00 42.03 679 LYS A N 1
ATOM 5225 C CA . LYS A 1 679 ? 6.191 42.869 14.393 1.00 42.03 679 LYS A CA 1
ATOM 5226 C C . LYS A 1 679 ? 5.146 43.037 13.279 1.00 42.03 679 LYS A C 1
ATOM 5228 O O . LYS A 1 679 ? 5.069 44.111 12.687 1.00 42.03 679 LYS A O 1
ATOM 5233 N N . ALA A 1 680 ? 4.341 42.011 13.037 1.00 47.47 680 ALA A N 1
ATOM 5234 C CA . ALA A 1 680 ? 3.073 42.074 12.312 1.00 47.47 680 ALA A CA 1
ATOM 5235 C C . ALA A 1 680 ? 1.996 41.500 13.236 1.00 47.47 680 ALA A C 1
ATOM 5237 O O . ALA A 1 680 ? 0.847 41.982 13.154 1.00 47.47 680 ALA A O 1
#

Radius of gyration: 35.21 Å; Cα contacts (8 Å, |Δi|>4): 1069; chains: 1; bounding box: 97×89×130 Å

Mean predicted aligned error: 13.55 Å